Protein AF-A0A9P0E863-F1 (afdb_monomer_lite)

Secondary structure (DSSP, 8-state):
-----------TTHHHHHHHHHHHHHHHHHHHHHHHHHHHHHHHHHHHHHHHHHHHHHHHHHHHHHHHHHHHHHHHHHHHHHHHHHHHHHHHHHHHHHHHHHHHHHHHHHHHHHHHHHHHHHHHHHHHHHHHHHHHHHHHHHHHGGG--S-----HHHHHHHHHHHHHHHHHHHHHHHHHHHHHHHHHHHHHHHHHHHHHHHHHHHHHHHHHHHHHHHHHHHHHHHHHHHHHHHHHHHTT--HHHHHHHHHHHHHHHHHHHHHHTT-----------------------------------------GGGGTTTTTTSHHHHTTTHHHHHHHHHHHHHHHHHHHHHHHHHHHHHHHHHHHHHHHHHHHHT-HHHHHHHHHHHHS--HHHHHHHHHHHHHHHHHHHHHHHHHHHHHHHHHHHHHHHHHHHHHHHHHHHHHHHHHHHHHHHHHHHHHHHHHHHHHHHHHHHHHHHHHHHHHHHHHHHHHHHHHHHHHHTTTTS-------------S--------------------HHHHHHHHHHHHHHHHHHHHTT----HHHHHHHHHHHHHHTT-

Radius of gyration: 71.67 Å; chains: 1; bounding box: 146×89×258 Å

Foldseek 3Di:
DDDDDDDDDDPPPPVVVVVVVVVVVVVVVVVVVVVVVVVVVVVVVVVVVVVVVVVVVVVVVVVVVVVVVVVVVVVVVVVVVVVVVVVVVVVVVVVVVVVVVVVVVVVVVVVVVVVVVVVVVVVVVVVVVVVVVVVVVVVVVVVVVVDDDDDDDDPVVVVVVVVVVVVVVVVVVVVVVVVVVVVVVVVVVVVVVVVVVVVVVVVVVVVVVVVVVVVVVVVVVVVVVVVVVVVVVVVVVVVVPPVVVVVVVVVVVVVVVVVVVVVVVPDDDDDDDYDDDDYDYDYDYDDDDYYYDDDYDDDYYDDDDDDPVVPPPVVPPCVVVDPVPCVVVVVVVVVVVVVVVVVVVVVVVVVVVVVVVVVVVVVVVCVVVVCVVVVVVVCVVVVDDDPVVVVVVVVVVVVVVVVVVVVVVVVVVVVVVVVVVVVVVVVVVVVVVVVVVVVVVVVVVVVVVVVVVVVVVVVVVVVVVVVVVVVVVVVVVVVVVVVVVVVVVVVVVVVVVPVPDDDDDDDDDDDDDDPDDDDDDDPDPPPPPPVPPDDVVVVVVVVVVVVVVVVVVVVVVDPPDPVNVVVVVVVVVVVVVD

Structure (mmCIF, N/CA/C/O backbone):
data_AF-A0A9P0E863-F1
#
_entry.id   AF-A0A9P0E863-F1
#
loop_
_atom_site.group_PDB
_atom_site.id
_atom_site.type_symbol
_atom_site.label_atom_id
_atom_site.label_alt_id
_atom_site.label_comp_id
_atom_site.label_asym_id
_atom_site.label_entity_id
_atom_site.label_seq_id
_atom_site.pdbx_PDB_ins_code
_atom_site.Cartn_x
_atom_site.Cartn_y
_atom_site.Cartn_z
_atom_site.occupancy
_atom_site.B_iso_or_equiv
_atom_site.auth_seq_id
_atom_site.auth_comp_id
_atom_site.auth_asym_id
_atom_site.auth_atom_id
_atom_site.pdbx_PDB_model_num
ATOM 1 N N . MET A 1 1 ? -75.969 -31.366 126.699 1.00 46.12 1 MET A N 1
ATOM 2 C CA . MET A 1 1 ? -75.629 -31.192 125.267 1.00 46.12 1 MET A CA 1
ATOM 3 C C . MET A 1 1 ? -76.290 -29.929 124.733 1.00 46.12 1 MET A C 1
ATOM 5 O O . MET A 1 1 ? -77.482 -29.769 124.960 1.00 46.12 1 MET A O 1
ATOM 9 N N . LYS A 1 2 ? -75.548 -29.076 124.017 1.00 33.94 2 LYS A N 1
ATOM 10 C CA . LYS A 1 2 ? -76.028 -28.183 122.943 1.00 33.94 2 LYS A CA 1
ATOM 11 C C . LYS A 1 2 ? -74.800 -27.675 122.175 1.00 33.94 2 LYS A C 1
ATOM 13 O O . LYS A 1 2 ? -73.738 -27.542 122.774 1.00 33.94 2 LYS A O 1
ATOM 18 N N . SER A 1 3 ? -74.928 -27.502 120.861 1.00 38.00 3 SER A N 1
ATOM 19 C CA . SER A 1 3 ? -73.794 -27.233 119.963 1.00 38.00 3 SER A CA 1
ATOM 20 C C . SER A 1 3 ? -73.520 -25.735 119.810 1.00 38.00 3 SER A C 1
ATOM 22 O O . SER A 1 3 ? -74.462 -24.942 119.797 1.00 38.00 3 SER A O 1
ATOM 24 N N . PHE A 1 4 ? -72.251 -25.365 119.628 1.00 34.16 4 PHE A N 1
ATOM 25 C CA . PHE A 1 4 ? -71.846 -24.045 119.144 1.00 34.16 4 PHE A CA 1
ATOM 26 C C . PHE A 1 4 ? -71.489 -24.142 117.657 1.00 34.16 4 PHE A C 1
ATOM 28 O O . PHE A 1 4 ? -70.450 -24.690 117.297 1.00 34.16 4 PHE A O 1
ATOM 35 N N . HIS A 1 5 ? -72.332 -23.579 116.789 1.00 39.28 5 HIS A N 1
ATOM 36 C CA . HIS A 1 5 ? -71.945 -23.317 115.404 1.00 39.28 5 HIS A CA 1
ATOM 37 C C . HIS A 1 5 ? -71.175 -21.998 115.324 1.00 39.28 5 HIS A C 1
ATOM 39 O O . HIS A 1 5 ? -71.721 -20.939 115.626 1.00 39.28 5 HIS A O 1
ATOM 45 N N . ILE A 1 6 ? -69.936 -22.059 114.837 1.00 41.44 6 ILE A N 1
ATOM 46 C CA . ILE A 1 6 ? -69.192 -20.897 114.347 1.00 41.44 6 ILE A CA 1
ATOM 47 C C . ILE A 1 6 ? -68.996 -21.108 112.846 1.00 41.44 6 ILE A C 1
ATOM 49 O O . ILE A 1 6 ? -68.221 -21.964 112.433 1.00 41.44 6 ILE A O 1
ATOM 53 N N . SER A 1 7 ? -69.731 -20.348 112.034 1.00 36.38 7 SER A N 1
ATOM 54 C CA . SER A 1 7 ? -69.615 -20.365 110.569 1.00 36.38 7 SER A CA 1
ATOM 55 C C . SER A 1 7 ? -68.958 -19.064 110.120 1.00 36.38 7 SER A C 1
ATOM 57 O O . SER A 1 7 ? -69.638 -18.054 109.947 1.00 36.38 7 SER A O 1
ATOM 59 N N . PHE A 1 8 ? -67.628 -19.060 110.007 1.00 41.16 8 PHE A N 1
ATOM 60 C CA . PHE A 1 8 ? -66.886 -17.856 109.631 1.00 41.16 8 PHE A CA 1
ATOM 61 C C . PHE A 1 8 ? -66.936 -17.600 108.116 1.00 41.16 8 PHE A C 1
ATOM 63 O O . PHE A 1 8 ? -66.877 -18.518 107.301 1.00 41.16 8 PHE A O 1
ATOM 70 N N . ILE A 1 9 ? -67.056 -16.326 107.751 1.00 47.72 9 ILE A N 1
ATOM 71 C CA . ILE A 1 9 ? -67.263 -15.847 106.378 1.00 47.72 9 ILE A CA 1
ATOM 72 C C . ILE A 1 9 ? -65.913 -15.703 105.666 1.00 47.72 9 ILE A C 1
ATOM 74 O O . ILE A 1 9 ? -65.093 -14.928 106.142 1.00 47.72 9 ILE A O 1
ATOM 78 N N . PHE A 1 10 ? -65.713 -16.332 104.495 1.00 42.12 10 PHE A N 1
ATOM 79 C CA . PHE A 1 10 ? -64.719 -15.867 103.501 1.00 42.12 10 PHE A CA 1
ATOM 80 C C . PHE A 1 10 ? -64.989 -16.316 102.035 1.00 42.12 10 PHE A C 1
ATOM 82 O O . PHE A 1 10 ? -64.260 -17.141 101.488 1.00 42.12 10 PHE A O 1
ATOM 89 N N . PRO A 1 11 ? -65.985 -15.741 101.325 1.00 44.88 11 PRO A N 1
ATOM 90 C CA . PRO A 1 11 ? -66.162 -15.979 99.883 1.00 44.88 11 PRO A CA 1
ATOM 91 C C . PRO A 1 11 ? -65.082 -15.310 99.005 1.00 44.88 11 PRO A C 1
ATOM 93 O O . PRO A 1 11 ? -64.729 -15.806 97.939 1.00 44.88 11 PRO A O 1
ATOM 96 N N . GLY A 1 12 ? -64.541 -14.169 99.449 1.00 45.81 12 GLY A N 1
ATOM 97 C CA . GLY A 1 12 ? -63.830 -13.198 98.599 1.00 45.81 12 GLY A CA 1
ATOM 98 C C . GLY A 1 12 ? -62.394 -13.526 98.162 1.00 45.81 12 GLY A C 1
ATOM 99 O O . GLY A 1 12 ? -61.688 -12.609 97.734 1.00 45.81 12 GLY A O 1
ATOM 100 N N . LEU A 1 13 ? -61.942 -14.780 98.293 1.00 46.44 13 LEU A N 1
ATOM 101 C CA . LEU A 1 13 ? -60.593 -15.223 97.899 1.00 46.44 13 LEU A CA 1
ATOM 102 C C . LEU A 1 13 ? -60.560 -15.934 96.534 1.00 46.44 13 LEU A C 1
ATOM 104 O O . LEU A 1 13 ? -59.658 -15.665 95.743 1.00 46.44 13 LEU A O 1
ATOM 108 N N . MET A 1 14 ? -61.561 -16.764 96.210 1.00 47.66 14 MET A N 1
ATOM 109 C CA . MET A 1 14 ? -61.608 -17.509 94.938 1.00 47.66 14 MET A CA 1
ATOM 110 C C . MET A 1 14 ? -61.705 -16.592 93.706 1.00 47.66 14 MET A C 1
ATOM 112 O O . MET A 1 14 ? -60.983 -16.793 92.725 1.00 47.66 14 MET A O 1
ATOM 116 N N . ASP A 1 15 ? -62.541 -15.549 93.761 1.00 49.38 15 ASP A N 1
ATOM 117 C CA . ASP A 1 15 ? -62.725 -14.620 92.635 1.00 49.38 15 ASP A CA 1
ATOM 118 C C . ASP A 1 15 ? -61.446 -13.854 92.282 1.00 49.38 15 ASP A C 1
ATOM 120 O O . ASP A 1 15 ? -61.139 -13.667 91.102 1.00 49.38 15 ASP A O 1
ATOM 124 N N . ARG A 1 16 ? -60.651 -13.455 93.285 1.00 47.06 16 ARG A N 1
ATOM 125 C CA . ARG A 1 16 ? -59.405 -12.705 93.054 1.00 47.06 16 ARG A CA 1
ATOM 126 C C . ARG A 1 16 ? -58.411 -13.530 92.237 1.00 47.06 16 ARG A C 1
ATOM 128 O O . ARG A 1 16 ? -57.830 -13.006 91.289 1.00 47.06 16 ARG A O 1
ATOM 135 N N . CYS A 1 17 ? -58.279 -14.824 92.531 1.00 48.25 17 CYS A N 1
ATOM 136 C CA . CYS A 1 17 ? -57.430 -15.735 91.762 1.00 48.25 17 CYS A CA 1
ATOM 137 C C . CYS A 1 17 ? -57.939 -15.943 90.324 1.00 48.25 17 CYS A C 1
ATOM 139 O O . CYS A 1 17 ? -57.135 -15.924 89.389 1.00 48.25 17 CYS A O 1
ATOM 141 N N . GLN A 1 18 ? -59.256 -16.074 90.110 1.00 49.28 18 GLN A N 1
ATOM 142 C CA . GLN A 1 18 ? -59.805 -16.182 88.751 1.00 49.28 18 GLN A CA 1
ATOM 143 C C . GLN A 1 18 ? -59.594 -14.910 87.921 1.00 49.28 18 GLN A C 1
ATOM 145 O O . GLN A 1 18 ? -59.207 -15.006 86.754 1.00 49.28 18 GLN A O 1
ATOM 150 N N . VAL A 1 19 ? -59.819 -13.728 88.501 1.00 55.22 19 VAL A N 1
ATOM 151 C CA . VAL A 1 19 ? -59.589 -12.443 87.820 1.00 55.22 19 VAL A CA 1
ATOM 152 C C . VAL A 1 19 ? -58.112 -12.292 87.445 1.00 55.22 19 VAL A C 1
ATOM 154 O O . VAL A 1 19 ? -57.811 -11.953 86.298 1.00 55.22 19 VAL A O 1
ATOM 157 N N . HIS A 1 20 ? -57.189 -12.644 88.347 1.00 52.16 20 HIS A N 1
ATOM 158 C CA . HIS A 1 20 ? -55.752 -12.577 88.070 1.00 52.16 20 HIS A CA 1
ATOM 159 C C . HIS A 1 20 ? -55.319 -13.521 86.935 1.00 52.16 20 HIS A C 1
ATOM 161 O O . HIS A 1 20 ? -54.562 -13.103 86.057 1.00 52.16 20 HIS A O 1
ATOM 167 N N . LEU A 1 21 ? -55.833 -14.762 86.887 1.00 51.56 21 LEU A N 1
ATOM 168 C CA . LEU A 1 21 ? -55.539 -15.695 85.788 1.00 51.56 21 LEU A CA 1
ATOM 169 C C . LEU A 1 21 ? -56.098 -15.221 84.437 1.00 51.56 21 LEU A C 1
ATOM 171 O O . LEU A 1 21 ? -55.448 -15.417 83.408 1.00 51.56 21 LEU A O 1
ATOM 175 N N . ARG A 1 22 ? -57.291 -14.607 84.416 1.00 51.06 22 ARG A N 1
ATOM 176 C CA . ARG A 1 22 ? -57.884 -14.062 83.180 1.00 51.06 22 ARG A CA 1
ATOM 177 C C . ARG A 1 22 ? -57.080 -12.868 82.662 1.00 51.06 22 ARG A C 1
ATOM 179 O O . ARG A 1 22 ? -56.772 -12.836 81.473 1.00 51.06 22 ARG A O 1
ATOM 186 N N . LEU A 1 23 ? -56.672 -11.949 83.542 1.00 52.44 23 LEU A N 1
ATOM 187 C CA . LEU A 1 23 ? -55.793 -10.825 83.192 1.00 52.44 23 LEU A CA 1
ATOM 188 C C . LEU A 1 23 ? -54.432 -11.304 82.667 1.00 52.44 23 LEU A C 1
ATOM 190 O O . LEU A 1 23 ? -53.999 -10.853 81.610 1.00 52.44 23 LEU A O 1
ATOM 194 N N . HIS A 1 24 ? -53.793 -12.268 83.337 1.00 53.12 24 HIS A N 1
ATOM 195 C CA . HIS A 1 24 ? -52.476 -12.771 82.928 1.00 53.12 24 HIS A CA 1
ATOM 196 C C . HIS A 1 24 ? -52.513 -13.487 81.565 1.00 53.12 24 HIS A C 1
ATOM 198 O O . HIS A 1 24 ? -51.649 -13.256 80.718 1.00 53.12 24 HIS A O 1
ATOM 204 N N . LYS A 1 25 ? -53.553 -14.297 81.302 1.00 53.91 25 LYS A N 1
ATOM 205 C CA . LYS A 1 25 ? -53.780 -14.905 79.975 1.00 53.91 25 LYS A CA 1
ATOM 206 C C . LYS A 1 25 ? -54.152 -13.869 78.906 1.00 53.91 25 LYS A C 1
ATOM 208 O O . LYS A 1 25 ? -53.809 -14.062 77.740 1.00 53.91 25 LYS A O 1
ATOM 213 N N . GLY A 1 26 ? -54.816 -12.776 79.288 1.00 55.72 26 GLY A N 1
ATOM 214 C CA . GLY A 1 26 ? -55.093 -11.631 78.419 1.00 55.72 26 GLY A CA 1
ATOM 215 C C . GLY A 1 26 ? -53.814 -10.920 77.971 1.00 55.72 26 GLY A C 1
ATOM 216 O O . GLY A 1 26 ? -53.577 -10.803 76.769 1.00 55.72 26 GLY A O 1
ATOM 217 N N . LEU A 1 27 ? -52.950 -10.530 78.919 1.00 57.44 27 LEU A N 1
ATOM 218 C CA . LEU A 1 27 ? -51.657 -9.902 78.617 1.00 57.44 27 LEU A CA 1
ATOM 219 C C . LEU A 1 27 ? -50.770 -10.811 77.757 1.00 57.44 27 LEU A C 1
ATOM 221 O O . LEU A 1 27 ? -50.235 -10.350 76.752 1.00 57.44 27 LEU A O 1
ATOM 225 N N . GLN A 1 28 ? -50.653 -12.102 78.087 1.00 58.84 28 GLN A N 1
ATOM 226 C CA . GLN A 1 28 ? -49.844 -13.035 77.292 1.00 58.84 28 GLN A CA 1
ATOM 227 C C . GLN A 1 28 ? -50.355 -13.187 75.850 1.00 58.84 28 GLN A C 1
ATOM 229 O O . GLN A 1 28 ? -49.539 -13.227 74.931 1.00 58.84 28 GLN A O 1
ATOM 234 N N . LYS A 1 29 ? -51.679 -13.201 75.620 1.00 61.59 29 LYS A N 1
ATOM 235 C CA . LYS A 1 29 ? -52.236 -13.176 74.255 1.00 61.59 29 LYS A CA 1
ATOM 236 C C . LYS A 1 29 ? -51.943 -11.865 73.520 1.00 61.59 29 LYS A C 1
ATOM 238 O O . LYS A 1 29 ? -51.616 -11.917 72.338 1.00 61.59 29 LYS A O 1
ATOM 243 N N . GLY A 1 30 ? -52.032 -10.719 74.198 1.00 65.44 30 GLY A N 1
ATOM 244 C CA . GLY A 1 30 ? -51.690 -9.415 73.617 1.00 65.44 30 GLY A CA 1
ATOM 245 C C . GLY A 1 30 ? -50.219 -9.328 73.198 1.00 65.44 30 GLY A C 1
ATOM 246 O O . GLY A 1 30 ? -49.926 -8.979 72.059 1.00 65.44 30 GLY A O 1
ATOM 247 N N . MET A 1 31 ? -49.307 -9.742 74.085 1.00 69.88 31 MET A N 1
ATOM 248 C CA . MET A 1 31 ? -47.865 -9.823 73.817 1.00 69.88 31 MET A CA 1
ATOM 249 C C . MET A 1 31 ? -47.565 -10.707 72.599 1.00 69.88 31 MET A C 1
ATOM 251 O O . MET A 1 31 ? -46.923 -10.253 71.656 1.00 69.88 31 MET A O 1
ATOM 255 N N . PHE A 1 32 ? -48.084 -11.942 72.572 1.00 71.19 32 PHE A N 1
ATOM 256 C CA . PHE A 1 32 ? -47.883 -12.851 71.436 1.00 71.19 32 PHE A CA 1
ATOM 257 C C . PHE A 1 32 ? -48.450 -12.299 70.124 1.00 71.19 32 PHE A C 1
ATOM 259 O O . PHE A 1 32 ? -47.815 -12.446 69.084 1.00 71.19 32 PHE A O 1
ATOM 266 N N . HIS A 1 33 ? -49.620 -11.654 70.149 1.00 77.62 33 HIS A N 1
ATOM 267 C CA . HIS A 1 33 ? -50.207 -11.071 68.943 1.00 77.62 33 HIS A CA 1
ATOM 268 C C . HIS A 1 33 ? -49.375 -9.898 68.402 1.00 77.62 33 HIS A C 1
ATOM 270 O O . HIS A 1 33 ? -49.192 -9.800 67.189 1.00 77.62 33 HIS A O 1
ATOM 276 N N . ASN A 1 34 ? -48.818 -9.063 69.284 1.00 78.75 34 ASN A N 1
ATOM 277 C CA . ASN A 1 34 ? -47.920 -7.976 68.895 1.00 78.75 34 ASN A CA 1
ATOM 278 C C . ASN A 1 34 ? -46.627 -8.513 68.265 1.00 78.75 34 ASN A C 1
ATOM 280 O O . ASN A 1 34 ? -46.324 -8.126 67.139 1.00 78.75 34 ASN A O 1
ATOM 284 N N . TYR A 1 35 ? -45.936 -9.463 68.908 1.00 85.25 35 TYR A N 1
ATOM 285 C CA . TYR A 1 35 ? -44.729 -10.081 68.336 1.00 85.25 35 TYR A CA 1
ATOM 286 C C . TYR A 1 35 ? -44.994 -10.757 66.986 1.00 85.25 35 TYR A C 1
ATOM 288 O O . TYR A 1 35 ? -44.194 -10.631 66.064 1.00 85.25 35 TYR A O 1
ATOM 296 N N . LEU A 1 36 ? -46.129 -11.445 66.831 1.00 83.19 36 LEU A N 1
ATOM 297 C CA . LEU A 1 36 ? -46.474 -12.122 65.578 1.00 83.19 36 LEU A CA 1
ATOM 298 C C . LEU A 1 36 ? -46.783 -11.108 64.459 1.00 83.19 36 LEU A C 1
ATOM 300 O O . LEU A 1 36 ? -46.397 -11.317 63.309 1.00 83.19 36 LEU A O 1
ATOM 304 N N . LYS A 1 37 ? -47.403 -9.970 64.794 1.00 87.69 37 LYS A N 1
ATOM 305 C CA . LYS A 1 37 ? -47.626 -8.848 63.869 1.00 87.69 37 LYS A CA 1
ATOM 306 C C . LYS A 1 37 ? -46.314 -8.159 63.471 1.00 87.69 37 LYS A C 1
ATOM 308 O O . LYS A 1 37 ? -46.121 -7.867 62.295 1.00 87.69 37 LYS A O 1
ATOM 313 N N . GLU A 1 38 ? -45.416 -7.941 64.426 1.00 89.81 38 GLU A N 1
ATOM 314 C CA . GLU A 1 38 ? -44.097 -7.333 64.220 1.00 89.81 38 GLU A CA 1
ATOM 315 C C . GLU A 1 38 ? -43.202 -8.219 63.339 1.00 89.81 38 GLU A C 1
ATOM 317 O O . GLU A 1 38 ? -42.734 -7.764 62.296 1.00 89.81 38 GLU A O 1
ATOM 322 N N . ALA A 1 39 ? -43.111 -9.517 63.646 1.00 87.56 39 ALA A N 1
ATOM 323 C CA . ALA A 1 39 ? -42.416 -10.506 62.822 1.00 87.56 39 ALA A CA 1
ATOM 324 C C . ALA A 1 39 ? -43.014 -10.644 61.407 1.00 87.56 39 ALA A C 1
ATOM 326 O O . ALA A 1 39 ? -42.285 -10.902 60.452 1.00 87.56 39 ALA A O 1
ATOM 327 N N . THR A 1 40 ? -44.326 -10.434 61.233 1.00 88.56 40 THR A N 1
ATOM 328 C CA . THR A 1 40 ? -44.956 -10.419 59.897 1.00 88.56 40 THR A CA 1
ATOM 329 C C . THR A 1 40 ? -44.537 -9.185 59.087 1.00 88.56 40 THR A C 1
ATOM 331 O O . THR A 1 40 ? -44.275 -9.296 57.890 1.00 88.56 40 THR A O 1
ATOM 334 N N . VAL A 1 41 ? -44.423 -8.015 59.728 1.00 92.69 41 VAL A N 1
ATOM 335 C CA . VAL A 1 41 ? -43.912 -6.787 59.090 1.00 92.69 41 VAL A CA 1
ATOM 336 C C . VAL A 1 41 ? -42.423 -6.913 58.757 1.00 92.69 41 VAL A C 1
ATOM 338 O O . VAL A 1 41 ? -41.997 -6.488 57.686 1.00 92.69 41 VAL A O 1
ATOM 341 N N . GLU A 1 42 ? -41.627 -7.514 59.641 1.00 93.12 42 GLU A N 1
ATOM 342 C CA . GLU A 1 42 ? -40.203 -7.755 59.399 1.00 93.12 42 GLU A CA 1
ATOM 343 C C . GLU A 1 42 ? -39.971 -8.778 58.278 1.00 93.12 42 GLU A C 1
ATOM 345 O O . GLU A 1 42 ? -39.174 -8.517 57.377 1.00 93.12 42 GLU A O 1
ATOM 350 N N . LYS A 1 43 ? -40.751 -9.868 58.242 1.00 92.44 43 LYS A N 1
ATOM 351 C CA . LYS A 1 43 ? -40.780 -10.811 57.115 1.00 92.44 43 LYS A CA 1
ATOM 352 C C . LYS A 1 43 ? -41.058 -10.096 55.787 1.00 92.44 43 LYS A C 1
ATOM 354 O O . LYS A 1 43 ? -40.311 -10.304 54.838 1.00 92.44 43 LYS A O 1
ATOM 359 N N . GLY A 1 44 ? -42.059 -9.213 55.737 1.00 93.62 44 GLY A N 1
ATOM 360 C CA . GLY A 1 44 ? -42.373 -8.436 54.531 1.00 93.62 44 GLY A CA 1
ATOM 361 C C . GLY A 1 44 ? -41.206 -7.562 54.050 1.00 93.62 44 GLY A C 1
ATOM 362 O O . GLY A 1 44 ? -40.879 -7.579 52.866 1.00 93.62 44 GLY A O 1
ATOM 363 N N . LYS A 1 45 ? -40.514 -6.871 54.968 1.00 94.88 45 LYS A N 1
ATOM 364 C CA . LYS A 1 45 ? -39.303 -6.083 54.651 1.00 94.88 45 LYS A CA 1
ATOM 365 C C . LYS A 1 45 ? -38.151 -6.952 54.136 1.00 94.88 45 LYS A C 1
ATOM 367 O O . LYS A 1 45 ? -37.398 -6.522 53.266 1.00 94.88 45 LYS A O 1
ATOM 372 N N . LEU A 1 46 ? -37.988 -8.159 54.681 1.00 92.69 46 LEU A N 1
ATOM 373 C CA . LEU A 1 46 ? -36.971 -9.111 54.228 1.00 92.69 46 LEU A CA 1
ATOM 374 C C . LEU A 1 46 ? -37.303 -9.676 52.840 1.00 92.69 46 LEU A C 1
ATOM 376 O O . LEU A 1 46 ? -36.397 -9.812 52.024 1.00 92.69 46 LEU A O 1
ATOM 380 N N . GLU A 1 47 ? -38.576 -9.942 52.545 1.00 92.12 47 GLU A N 1
ATOM 381 C CA . GLU A 1 47 ? -39.036 -10.391 51.223 1.00 92.12 47 GLU A CA 1
ATOM 382 C C . GLU A 1 47 ? -38.891 -9.288 50.159 1.00 92.12 47 GLU A C 1
ATOM 384 O O . GLU A 1 47 ? -38.373 -9.555 49.076 1.00 92.12 47 GLU A O 1
ATOM 389 N N . GLU A 1 48 ? -39.232 -8.036 50.483 1.00 94.38 48 GLU A N 1
ATOM 390 C CA . GLU A 1 48 ? -38.981 -6.868 49.622 1.00 94.38 48 GLU A CA 1
ATOM 391 C C . GLU A 1 48 ? -37.479 -6.672 49.352 1.00 94.38 48 GLU A C 1
ATOM 393 O O . GLU A 1 48 ? -37.056 -6.511 48.204 1.00 94.38 48 GLU A O 1
ATOM 398 N N . LYS A 1 49 ? -36.641 -6.756 50.396 1.00 95.56 49 LYS A N 1
ATOM 399 C CA . LYS A 1 49 ? -35.182 -6.646 50.258 1.00 95.56 49 LYS A CA 1
ATOM 400 C C . LYS A 1 49 ? -34.590 -7.804 49.448 1.00 95.56 49 LYS A C 1
ATOM 402 O O . LYS A 1 49 ? -33.677 -7.570 48.661 1.00 95.56 49 LYS A O 1
ATOM 407 N N . ALA A 1 50 ? -35.106 -9.024 49.600 1.00 92.81 50 ALA A N 1
ATOM 408 C CA . ALA A 1 50 ? -34.684 -10.180 48.813 1.00 92.81 50 ALA A CA 1
ATOM 409 C C . ALA A 1 50 ? -35.052 -10.027 47.328 1.00 92.81 50 ALA A C 1
ATOM 411 O O . ALA A 1 50 ? -34.202 -10.264 46.474 1.00 92.81 50 ALA A O 1
ATOM 412 N N . ALA A 1 51 ? -36.268 -9.567 47.015 1.00 92.06 51 ALA A N 1
ATOM 413 C CA . ALA A 1 51 ? -36.691 -9.293 45.639 1.00 92.06 51 ALA A CA 1
ATOM 414 C C . ALA A 1 51 ? -35.861 -8.171 44.986 1.00 92.06 51 ALA A C 1
ATOM 416 O O . ALA A 1 51 ? -35.438 -8.300 43.839 1.00 92.06 51 ALA A O 1
ATOM 417 N N . SER A 1 52 ? -35.566 -7.103 45.736 1.00 94.75 52 SER A N 1
ATOM 418 C CA . SER A 1 52 ? -34.691 -6.011 45.289 1.00 94.75 52 SER A CA 1
ATOM 419 C C . SER A 1 52 ? -33.268 -6.501 44.986 1.00 94.75 52 SER A C 1
ATOM 421 O O . SER A 1 52 ? -32.732 -6.224 43.912 1.00 94.75 52 SER A O 1
ATOM 423 N N . LEU A 1 53 ? -32.685 -7.311 45.881 1.00 95.00 53 LEU A N 1
ATOM 424 C CA . LEU A 1 53 ? -31.369 -7.923 45.672 1.00 95.00 53 LEU A CA 1
ATOM 425 C C . LEU A 1 53 ? -31.350 -8.870 44.461 1.00 95.00 53 LEU A C 1
ATOM 427 O O . LEU A 1 53 ? -30.389 -8.837 43.692 1.00 95.00 53 LEU A O 1
ATOM 431 N N . LEU A 1 54 ? -32.412 -9.656 44.248 1.00 95.31 54 LEU A N 1
ATOM 432 C CA . LEU A 1 54 ? -32.544 -10.529 43.078 1.00 95.31 54 LEU A CA 1
ATOM 433 C C . LEU A 1 54 ? -32.515 -9.714 41.774 1.00 95.31 54 LEU A C 1
ATOM 435 O O . LEU A 1 54 ? -31.690 -9.983 40.906 1.00 95.31 54 LEU A O 1
ATOM 439 N N . GLY A 1 55 ? -33.323 -8.652 41.682 1.00 93.38 55 GLY A N 1
ATOM 440 C CA . GLY A 1 55 ? -33.348 -7.763 40.514 1.00 93.38 55 GLY A CA 1
ATOM 441 C C . GLY A 1 55 ? -32.031 -7.010 40.269 1.00 93.38 55 GLY A C 1
ATOM 442 O O . GLY A 1 55 ? -31.710 -6.691 39.123 1.00 93.38 55 GLY A O 1
ATOM 443 N N . THR A 1 56 ? -31.227 -6.747 41.309 1.00 95.12 56 THR A N 1
ATOM 444 C CA . THR A 1 56 ? -29.852 -6.247 41.113 1.00 95.12 56 THR A CA 1
ATOM 445 C C . THR A 1 56 ? -28.886 -7.327 40.632 1.00 95.12 56 THR A C 1
ATOM 447 O O . THR A 1 56 ? -28.034 -7.027 39.801 1.00 95.12 56 THR A O 1
ATOM 450 N N . ALA A 1 57 ? -29.027 -8.574 41.092 1.00 93.25 57 ALA A N 1
ATOM 451 C CA . ALA A 1 57 ? -28.187 -9.686 40.649 1.00 93.25 57 ALA A CA 1
ATOM 452 C C . ALA A 1 57 ? -28.449 -10.045 39.177 1.00 93.25 57 ALA A C 1
ATOM 454 O O . ALA A 1 57 ? -27.499 -10.203 38.415 1.00 93.25 57 ALA A O 1
ATOM 455 N N . GLU A 1 58 ? -29.718 -10.080 38.755 1.00 94.62 58 GLU A N 1
ATOM 456 C CA . GLU A 1 58 ? -30.103 -10.279 37.351 1.00 94.62 58 GLU A CA 1
ATOM 457 C C . GLU A 1 58 ? -29.505 -9.193 36.444 1.00 94.62 58 GLU A C 1
ATOM 459 O O . GLU A 1 58 ? -28.929 -9.508 35.405 1.00 94.62 58 GLU A O 1
ATOM 464 N N . ARG A 1 59 ? -29.566 -7.913 36.848 1.00 95.62 59 ARG A N 1
ATOM 465 C CA . ARG A 1 59 ? -28.967 -6.818 36.068 1.00 95.62 59 ARG A CA 1
ATOM 466 C C . ARG A 1 59 ? -27.449 -6.956 35.945 1.00 95.62 59 ARG A C 1
ATOM 468 O O . ARG A 1 59 ? -26.933 -6.881 34.835 1.00 95.62 59 ARG A O 1
ATOM 475 N N . LEU A 1 60 ? -26.755 -7.206 37.057 1.00 94.81 60 LEU A N 1
ATOM 476 C CA . LEU A 1 60 ? -25.302 -7.412 37.061 1.00 94.81 60 LEU A CA 1
ATOM 477 C C . LEU A 1 60 ? -24.892 -8.620 36.202 1.00 94.81 60 LEU A C 1
ATOM 479 O O . LEU A 1 60 ? -23.828 -8.598 35.592 1.00 94.81 60 LEU A O 1
ATOM 483 N N . GLN A 1 61 ? -25.737 -9.651 36.102 1.00 94.19 61 GLN A N 1
ATOM 484 C CA . GLN A 1 61 ? -25.501 -10.793 35.218 1.00 94.19 61 GLN A CA 1
ATOM 485 C C . GLN A 1 61 ? -25.592 -10.413 33.727 1.00 94.19 61 GLN A C 1
ATOM 487 O O . GLN A 1 61 ? -24.769 -10.881 32.942 1.00 94.19 61 GLN A O 1
ATOM 492 N N . TYR A 1 62 ? -26.535 -9.546 33.334 1.00 94.94 62 TYR A N 1
ATOM 493 C CA . TYR A 1 62 ? -26.585 -9.004 31.968 1.00 94.94 62 TYR A CA 1
ATOM 494 C C . TYR A 1 62 ? -25.391 -8.086 31.666 1.00 94.94 62 TYR A C 1
ATOM 496 O O . TYR A 1 62 ? -24.760 -8.241 30.624 1.00 94.94 62 TYR A O 1
ATOM 504 N N . GLU A 1 63 ? -25.045 -7.176 32.583 1.00 93.44 63 GLU A N 1
ATOM 505 C CA . GLU A 1 63 ? -23.895 -6.265 32.444 1.00 93.44 63 GLU A CA 1
ATOM 506 C C . GLU A 1 63 ? -22.560 -7.034 32.330 1.00 93.44 63 GLU A C 1
ATOM 508 O O . GLU A 1 63 ? -21.666 -6.628 31.584 1.00 93.44 63 GLU A O 1
ATOM 513 N N . LEU A 1 64 ? -22.434 -8.180 33.012 1.00 94.75 64 LEU A N 1
ATOM 514 C CA . LEU A 1 64 ? -21.259 -9.053 32.941 1.00 94.75 64 LEU A CA 1
ATOM 515 C C . LEU A 1 64 ? -21.161 -9.811 31.607 1.00 94.75 64 LEU A C 1
ATOM 517 O O . LEU A 1 64 ? -20.070 -9.892 31.048 1.00 94.75 64 LEU A O 1
ATOM 521 N N . GLU A 1 65 ? -22.262 -10.346 31.071 1.00 94.12 65 GLU A N 1
ATOM 522 C CA . GLU A 1 65 ? -22.229 -11.052 29.778 1.00 94.12 65 GLU A CA 1
ATOM 523 C C . GLU A 1 65 ? -22.030 -10.087 28.595 1.00 94.12 65 GLU A C 1
ATOM 525 O O . GLU A 1 65 ? -21.295 -10.420 27.666 1.00 94.12 65 GLU A O 1
ATOM 530 N N . ASP A 1 66 ? -22.591 -8.873 28.651 1.00 92.25 66 ASP A N 1
ATOM 531 C CA . ASP A 1 66 ? -22.312 -7.803 27.677 1.00 92.25 66 ASP A CA 1
ATOM 532 C C . ASP A 1 66 ? -20.827 -7.395 27.715 1.00 92.25 66 ASP A C 1
ATOM 534 O O . ASP A 1 66 ? -20.150 -7.366 26.684 1.00 92.25 66 ASP A O 1
ATOM 538 N N . SER A 1 67 ? -20.268 -7.223 28.920 1.00 90.44 67 SER A N 1
ATOM 539 C CA . SER A 1 67 ? -18.829 -6.988 29.111 1.00 90.44 67 SER A CA 1
ATOM 540 C C . SER A 1 67 ? -17.972 -8.120 28.530 1.00 90.44 67 SER A C 1
ATOM 542 O O . SER A 1 67 ? -16.954 -7.850 27.892 1.00 90.44 67 SER A O 1
ATOM 544 N N . ARG A 1 68 ? -18.395 -9.382 28.692 1.00 92.25 68 ARG A N 1
ATOM 545 C CA . ARG A 1 68 ? -17.694 -10.570 28.173 1.00 92.25 68 ARG A CA 1
ATOM 546 C C . ARG A 1 68 ? -17.740 -10.662 26.644 1.00 92.25 68 ARG A C 1
ATOM 548 O O . ARG A 1 68 ? -16.766 -11.086 26.026 1.00 92.25 68 ARG A O 1
ATOM 555 N N . GLN A 1 69 ? -18.836 -10.232 26.016 1.00 90.38 69 GLN A N 1
ATOM 556 C CA . GLN A 1 69 ? -18.935 -10.132 24.554 1.00 90.38 69 GLN A CA 1
ATOM 557 C C . GLN A 1 69 ? -18.088 -8.973 24.007 1.00 90.38 69 GLN A C 1
ATOM 559 O O . GLN A 1 69 ? -17.407 -9.135 22.992 1.00 90.38 69 GLN A O 1
ATOM 564 N N . ALA A 1 70 ? -18.052 -7.836 24.708 1.00 86.88 70 ALA A N 1
ATOM 565 C CA . ALA A 1 70 ? -17.171 -6.717 24.378 1.00 86.88 70 ALA A CA 1
ATOM 566 C C . ALA A 1 70 ? -15.676 -7.055 24.558 1.00 86.88 70 ALA A C 1
ATOM 568 O O . ALA A 1 70 ? -14.838 -6.518 23.834 1.00 86.88 70 ALA A O 1
ATOM 569 N N . GLU A 1 71 ? -15.331 -7.940 25.497 1.00 88.81 71 GLU A N 1
ATOM 570 C CA . GLU A 1 71 ? -13.978 -8.479 25.674 1.00 88.81 71 GLU A CA 1
ATOM 571 C C . GLU A 1 71 ? -13.592 -9.417 24.521 1.00 88.81 71 GLU A C 1
ATOM 573 O O . GLU A 1 71 ? -12.602 -9.151 23.841 1.00 88.81 71 GLU A O 1
ATOM 578 N N . ALA A 1 72 ? -14.422 -10.416 24.197 1.00 88.88 72 ALA A N 1
ATOM 579 C CA . ALA A 1 72 ? -14.176 -11.331 23.076 1.00 88.88 72 ALA A CA 1
ATOM 580 C C . ALA A 1 72 ? -14.004 -10.596 21.727 1.00 88.88 72 ALA A C 1
ATOM 582 O O . ALA A 1 72 ? -13.078 -10.882 20.969 1.00 88.88 72 ALA A O 1
ATOM 583 N N . ALA A 1 73 ? -14.824 -9.574 21.453 1.00 86.69 73 ALA A N 1
ATOM 584 C CA . ALA A 1 73 ? -14.692 -8.754 20.244 1.00 86.69 73 ALA A CA 1
ATOM 585 C C . ALA A 1 73 ? -13.367 -7.957 20.183 1.00 86.69 73 ALA A C 1
ATOM 587 O O . ALA A 1 73 ? -12.866 -7.649 19.095 1.00 86.69 73 ALA A O 1
ATOM 588 N N . ARG A 1 74 ? -12.769 -7.625 21.338 1.00 89.75 74 ARG A N 1
ATOM 589 C CA . ARG A 1 74 ? -11.426 -7.023 21.411 1.00 89.75 74 ARG A CA 1
ATOM 590 C C . ARG A 1 74 ? -10.338 -8.067 21.186 1.00 89.75 74 ARG A C 1
ATOM 592 O O . ARG A 1 74 ? -9.386 -7.754 20.478 1.00 89.75 74 ARG A O 1
ATOM 599 N N . GLU A 1 75 ? -10.479 -9.280 21.720 1.00 90.25 75 GLU A N 1
ATOM 600 C CA . GLU A 1 75 ? -9.540 -10.384 21.467 1.00 90.25 75 GLU A CA 1
ATOM 601 C C . GLU A 1 75 ? -9.470 -10.733 19.970 1.00 90.25 75 GLU A C 1
ATOM 603 O O . GLU A 1 75 ? -8.373 -10.761 19.407 1.00 90.25 75 GLU A O 1
ATOM 608 N N . ASP A 1 76 ? -10.618 -10.866 19.293 1.00 89.00 76 ASP A N 1
ATOM 609 C CA . ASP A 1 76 ? -10.692 -11.051 17.833 1.00 89.00 76 ASP A CA 1
ATOM 610 C C . ASP A 1 76 ? -9.979 -9.912 17.078 1.00 89.00 76 ASP A C 1
ATOM 612 O O . ASP A 1 76 ? -9.194 -10.144 16.153 1.00 89.00 76 ASP A O 1
ATOM 616 N N . THR A 1 77 ? -10.201 -8.662 17.501 1.00 88.94 77 THR A N 1
ATOM 617 C CA . THR A 1 77 ? -9.554 -7.482 16.903 1.00 88.94 77 THR A CA 1
ATOM 618 C C . THR A 1 77 ? -8.032 -7.508 17.102 1.00 88.94 77 THR A C 1
ATOM 620 O O . THR A 1 77 ? -7.281 -7.216 16.169 1.00 88.94 77 THR A O 1
ATOM 623 N N . ILE A 1 78 ? -7.557 -7.902 18.288 1.00 86.50 78 ILE A N 1
ATOM 624 C CA . ILE A 1 78 ? -6.128 -8.045 18.601 1.00 86.50 78 ILE A CA 1
ATOM 625 C C . ILE A 1 78 ? -5.496 -9.151 17.744 1.00 86.50 78 ILE A C 1
ATOM 627 O O . ILE A 1 78 ? -4.436 -8.922 17.160 1.00 86.50 78 ILE A O 1
ATOM 631 N N . ALA A 1 79 ? -6.155 -10.302 17.588 1.00 85.00 79 ALA A N 1
ATOM 632 C CA . ALA A 1 79 ? -5.670 -11.400 16.749 1.00 85.00 79 ALA A CA 1
ATOM 633 C C . ALA A 1 79 ? -5.557 -10.997 15.263 1.00 85.00 79 ALA A C 1
ATOM 635 O O . ALA A 1 79 ? -4.578 -11.340 14.586 1.00 85.00 79 ALA A O 1
ATOM 636 N N . VAL A 1 80 ? -6.509 -10.206 14.752 1.00 85.38 80 VAL A N 1
ATOM 637 C CA . VAL A 1 80 ? -6.436 -9.625 13.400 1.00 85.38 80 VAL A CA 1
ATOM 638 C C . VAL A 1 80 ? -5.259 -8.652 13.275 1.00 85.38 80 VAL A C 1
ATOM 640 O O . VAL A 1 80 ? -4.509 -8.742 12.301 1.00 85.38 80 VAL A O 1
ATOM 643 N N . LEU A 1 81 ? -5.046 -7.763 14.251 1.00 84.56 81 LEU A N 1
ATOM 644 C CA . LEU A 1 81 ? -3.934 -6.803 14.238 1.00 84.56 81 LEU A CA 1
ATOM 645 C C . LEU A 1 81 ? -2.563 -7.492 14.335 1.00 84.56 81 LEU A C 1
ATOM 647 O O . LEU A 1 81 ? -1.666 -7.157 13.564 1.00 84.56 81 LEU A O 1
ATOM 651 N N . GLN A 1 82 ? -2.411 -8.508 15.188 1.00 86.62 82 GLN A N 1
ATOM 652 C CA . GLN A 1 82 ? -1.205 -9.347 15.254 1.00 86.62 82 GLN A CA 1
ATOM 653 C C . GLN A 1 82 ? -0.934 -10.052 13.914 1.00 86.62 82 GLN A C 1
ATOM 655 O O . GLN A 1 82 ? 0.195 -10.063 13.425 1.00 86.62 82 GLN A O 1
ATOM 660 N N . THR A 1 83 ? -1.982 -10.566 13.262 1.00 83.88 83 THR A N 1
ATOM 661 C CA . THR A 1 83 ? -1.884 -11.189 11.930 1.00 83.88 83 THR A CA 1
ATOM 662 C C . THR A 1 83 ? -1.489 -10.186 10.837 1.00 83.88 83 THR A C 1
ATOM 664 O O . THR A 1 83 ? -0.836 -10.562 9.861 1.00 83.88 83 THR A O 1
ATOM 667 N N . GLN A 1 84 ? -1.878 -8.913 10.960 1.00 85.31 84 GLN A N 1
ATOM 668 C CA . GLN A 1 84 ? -1.443 -7.847 10.050 1.00 85.31 84 GLN A CA 1
ATOM 669 C C . GLN A 1 84 ? 0.011 -7.433 10.310 1.00 85.31 84 GLN A C 1
ATOM 671 O O . GLN A 1 84 ? 0.764 -7.278 9.349 1.00 85.31 84 GLN A O 1
ATOM 676 N N . LEU A 1 85 ? 0.418 -7.327 11.580 1.00 80.56 85 LEU A N 1
ATOM 677 C CA . LEU A 1 85 ? 1.788 -7.001 11.981 1.00 80.56 85 LEU A CA 1
ATOM 678 C C . LEU A 1 85 ? 2.787 -8.034 11.441 1.00 80.56 85 LEU A C 1
ATOM 680 O O . LEU A 1 85 ? 3.680 -7.659 10.689 1.00 80.56 85 LEU A O 1
ATOM 684 N N . ALA A 1 86 ? 2.556 -9.330 11.676 1.00 77.12 86 ALA A N 1
ATOM 685 C CA . ALA A 1 86 ? 3.433 -10.400 11.185 1.00 77.12 86 ALA A CA 1
ATOM 686 C C . ALA A 1 86 ? 3.582 -10.414 9.646 1.00 77.12 86 ALA A C 1
ATOM 688 O O . ALA A 1 86 ? 4.647 -10.719 9.104 1.00 77.12 86 ALA A O 1
ATOM 689 N N . LYS A 1 87 ? 2.523 -10.039 8.910 1.00 81.88 87 LYS A N 1
ATOM 690 C CA . LYS A 1 87 ? 2.571 -9.881 7.442 1.00 81.88 87 LYS A CA 1
ATOM 691 C C . LYS A 1 87 ? 3.368 -8.649 7.008 1.00 81.88 87 LYS A C 1
ATOM 693 O O . LYS A 1 87 ? 3.996 -8.684 5.951 1.00 81.88 87 LYS A O 1
ATOM 698 N N . LEU A 1 88 ? 3.326 -7.566 7.784 1.00 86.12 88 LEU A N 1
ATOM 699 C CA . LEU A 1 88 ? 4.107 -6.358 7.527 1.00 86.12 88 LEU A CA 1
ATOM 700 C C . LEU A 1 88 ? 5.594 -6.588 7.830 1.00 86.12 88 LEU A C 1
ATOM 702 O O . LEU A 1 88 ? 6.431 -6.226 7.010 1.00 86.12 88 LEU A O 1
ATOM 706 N N . GLU A 1 89 ? 5.906 -7.251 8.944 1.00 84.12 89 GLU A N 1
ATOM 707 C CA . GLU A 1 89 ? 7.262 -7.656 9.334 1.00 84.12 89 GLU A CA 1
ATOM 708 C C . GLU A 1 89 ? 7.897 -8.556 8.265 1.00 84.12 89 GLU A C 1
ATOM 710 O O . GLU A 1 89 ? 8.965 -8.235 7.751 1.00 84.12 89 GLU A O 1
ATOM 715 N N . SER A 1 90 ? 7.193 -9.608 7.827 1.00 78.88 90 SER A N 1
ATOM 716 C CA . SER A 1 90 ? 7.657 -10.491 6.745 1.00 78.88 90 SER A CA 1
ATOM 717 C C . SER A 1 90 ? 7.953 -9.734 5.440 1.00 78.88 90 SER A C 1
ATOM 719 O O . SER A 1 90 ? 8.996 -9.959 4.824 1.00 78.88 90 SER A O 1
ATOM 721 N N . ARG A 1 91 ? 7.084 -8.795 5.036 1.00 78.19 91 ARG A N 1
ATOM 722 C CA . ARG A 1 91 ? 7.312 -7.939 3.855 1.00 78.19 91 ARG A CA 1
ATOM 723 C C . ARG A 1 91 ? 8.496 -6.989 4.037 1.00 78.19 91 ARG A C 1
ATOM 725 O O . ARG A 1 91 ? 9.234 -6.760 3.084 1.00 78.19 91 ARG A O 1
ATOM 732 N N . TYR A 1 92 ? 8.680 -6.446 5.239 1.00 80.50 92 TYR A N 1
ATOM 733 C CA . TYR A 1 92 ? 9.804 -5.572 5.563 1.00 80.50 92 TYR A CA 1
ATOM 734 C C . TYR A 1 92 ? 11.139 -6.328 5.485 1.00 80.50 92 TYR A C 1
ATOM 736 O O . TYR A 1 92 ? 12.079 -5.828 4.869 1.00 80.50 92 TYR A O 1
ATOM 744 N N . THR A 1 93 ? 11.209 -7.557 6.012 1.00 79.50 93 THR A N 1
ATOM 745 C CA . THR A 1 93 ? 12.394 -8.422 5.884 1.00 79.50 93 THR A CA 1
ATOM 746 C C . THR A 1 93 ? 12.726 -8.711 4.419 1.00 79.50 93 THR A C 1
ATOM 748 O O . THR A 1 93 ? 13.866 -8.492 4.018 1.00 79.50 93 THR A O 1
ATOM 751 N N . MET A 1 94 ? 11.743 -9.100 3.596 1.00 79.88 94 MET A N 1
ATOM 752 C CA . MET A 1 94 ? 11.962 -9.329 2.157 1.00 79.88 94 MET A CA 1
ATOM 753 C C . MET A 1 94 ? 12.490 -8.076 1.441 1.00 79.88 94 MET A C 1
ATOM 755 O O . MET A 1 94 ? 13.490 -8.145 0.731 1.00 79.88 94 MET A O 1
ATOM 759 N N . ALA A 1 95 ? 11.884 -6.908 1.679 1.00 78.06 95 ALA A N 1
ATOM 760 C CA . ALA A 1 95 ? 12.347 -5.650 1.089 1.00 78.06 95 ALA A CA 1
ATOM 761 C C . ALA A 1 95 ? 13.769 -5.268 1.554 1.00 78.06 95 ALA A C 1
ATOM 763 O O . ALA A 1 95 ? 14.554 -4.713 0.784 1.00 78.06 95 ALA A O 1
ATOM 764 N N . GLN A 1 96 ? 14.134 -5.584 2.800 1.00 79.75 96 GLN A N 1
ATOM 765 C CA . GLN A 1 96 ? 15.485 -5.374 3.320 1.00 79.75 96 GLN A CA 1
ATOM 766 C C . GLN A 1 96 ? 16.512 -6.315 2.660 1.00 79.75 96 GLN A C 1
ATOM 768 O O . GLN A 1 96 ? 17.623 -5.876 2.349 1.00 79.75 96 GLN A O 1
ATOM 773 N N . GLU A 1 97 ? 16.150 -7.574 2.401 1.00 86.00 97 GLU A N 1
ATOM 774 C CA . GLU A 1 97 ? 16.972 -8.528 1.643 1.00 86.00 97 GLU A CA 1
ATOM 775 C C . GLU A 1 97 ? 17.169 -8.072 0.188 1.00 86.00 97 GLU A C 1
ATOM 777 O O . GLU A 1 97 ? 18.306 -8.013 -0.285 1.00 86.00 97 GLU A O 1
ATOM 782 N N . GLU A 1 98 ? 16.101 -7.640 -0.491 1.00 85.31 98 GLU A N 1
ATOM 783 C CA . GLU A 1 98 ? 16.168 -7.064 -1.841 1.00 85.31 98 GLU A CA 1
ATOM 784 C C . GLU A 1 98 ? 17.104 -5.848 -1.903 1.00 85.31 98 GLU A C 1
ATOM 786 O O . GLU A 1 98 ? 17.989 -5.791 -2.761 1.00 85.31 98 GLU A O 1
ATOM 791 N N . ILE A 1 99 ? 16.978 -4.899 -0.967 1.00 82.38 99 ILE A N 1
ATOM 792 C CA . ILE A 1 99 ? 17.858 -3.721 -0.876 1.00 82.38 99 ILE A CA 1
ATOM 793 C C . ILE A 1 99 ? 19.326 -4.136 -0.688 1.00 82.38 99 ILE A C 1
ATOM 795 O O . ILE A 1 99 ? 20.215 -3.535 -1.297 1.00 82.38 99 ILE A O 1
ATOM 799 N N . CYS A 1 100 ? 19.604 -5.172 0.107 1.00 81.62 100 CYS A N 1
ATOM 800 C CA . CYS A 1 100 ? 20.952 -5.728 0.245 1.00 81.62 100 CYS A CA 1
ATOM 801 C C . CYS A 1 100 ? 21.460 -6.352 -1.067 1.00 81.62 100 CYS A C 1
ATOM 803 O O . CYS A 1 100 ? 22.598 -6.085 -1.462 1.00 81.62 100 CYS A O 1
ATOM 805 N N . CYS A 1 101 ? 20.626 -7.103 -1.793 1.00 85.12 101 CYS A N 1
ATOM 806 C CA . CYS A 1 101 ? 20.975 -7.643 -3.109 1.00 85.12 101 CYS A CA 1
ATOM 807 C C . CYS A 1 101 ? 21.238 -6.541 -4.150 1.00 85.12 101 CYS A C 1
ATOM 809 O O . CYS A 1 101 ? 22.222 -6.627 -4.888 1.00 85.12 101 CYS A O 1
ATOM 811 N N . PHE A 1 102 ? 20.416 -5.488 -4.201 1.00 84.81 102 PHE A N 1
ATOM 812 C CA . PHE A 1 102 ? 20.628 -4.354 -5.107 1.00 84.81 102 PHE A CA 1
ATOM 813 C C . PHE A 1 102 ? 21.905 -3.576 -4.770 1.00 84.81 102 PHE A C 1
ATOM 815 O O . PHE A 1 102 ? 22.671 -3.261 -5.679 1.00 84.81 102 PHE A O 1
ATOM 822 N N . ARG A 1 103 ? 22.194 -3.336 -3.482 1.00 88.81 103 ARG A N 1
ATOM 823 C CA . ARG A 1 103 ? 23.464 -2.725 -3.042 1.00 88.81 103 ARG A CA 1
ATOM 824 C C . ARG A 1 103 ? 24.675 -3.558 -3.454 1.00 88.81 103 ARG A C 1
ATOM 826 O O . ARG A 1 103 ? 25.650 -2.995 -3.937 1.00 88.81 103 ARG A O 1
ATOM 833 N N . HIS A 1 104 ? 24.613 -4.882 -3.309 1.00 85.69 104 HIS A N 1
ATOM 834 C CA . HIS A 1 104 ? 25.713 -5.752 -3.724 1.00 85.69 104 HIS A CA 1
ATOM 835 C C . HIS A 1 104 ? 25.944 -5.696 -5.243 1.00 85.69 104 HIS A C 1
ATOM 837 O O . HIS A 1 104 ? 27.073 -5.465 -5.667 1.00 85.69 104 HIS A O 1
ATOM 843 N N . ARG A 1 105 ? 24.876 -5.797 -6.053 1.00 88.69 105 ARG A N 1
ATOM 844 C CA . ARG A 1 105 ? 24.954 -5.653 -7.521 1.00 88.69 105 ARG A CA 1
ATOM 845 C C . ARG A 1 105 ? 25.519 -4.296 -7.950 1.00 88.69 105 ARG A C 1
ATOM 847 O O . ARG A 1 105 ? 26.317 -4.253 -8.879 1.00 88.69 105 ARG A O 1
ATOM 854 N N . ALA A 1 106 ? 25.132 -3.208 -7.279 1.00 85.81 106 ALA A N 1
ATOM 855 C CA . ALA A 1 106 ? 25.655 -1.872 -7.560 1.00 85.81 106 ALA A CA 1
ATOM 856 C C . ALA A 1 106 ? 27.172 -1.794 -7.318 1.00 85.81 106 ALA A C 1
ATOM 858 O O . ALA A 1 106 ? 27.899 -1.352 -8.201 1.00 85.81 106 ALA A O 1
ATOM 859 N N . ILE A 1 107 ? 27.657 -2.314 -6.184 1.00 90.00 107 ILE A N 1
ATOM 860 C CA . ILE A 1 107 ? 29.095 -2.362 -5.863 1.00 90.00 107 ILE A CA 1
ATOM 861 C C . ILE A 1 107 ? 29.871 -3.195 -6.899 1.00 90.00 107 ILE A C 1
ATOM 863 O O . ILE A 1 107 ? 30.954 -2.791 -7.319 1.00 90.00 107 ILE A O 1
ATOM 867 N N . THR A 1 108 ? 29.328 -4.331 -7.352 1.00 90.88 108 THR A N 1
ATOM 868 C CA . THR A 1 108 ? 29.950 -5.131 -8.424 1.00 90.88 108 THR A CA 1
ATOM 869 C C . THR A 1 108 ? 30.013 -4.356 -9.743 1.00 90.88 108 THR A C 1
ATOM 871 O O . THR A 1 108 ? 31.075 -4.294 -10.356 1.00 90.88 108 THR A O 1
ATOM 874 N N . ALA A 1 109 ? 28.925 -3.694 -10.149 1.00 87.81 109 ALA A N 1
ATOM 875 C CA . ALA A 1 109 ? 28.899 -2.885 -11.368 1.00 87.81 109 ALA A CA 1
ATOM 876 C C . ALA A 1 109 ? 29.850 -1.670 -11.300 1.00 87.81 109 ALA A C 1
ATOM 878 O O . ALA A 1 109 ? 30.468 -1.313 -12.301 1.00 87.81 109 ALA A O 1
ATOM 879 N N . GLU A 1 110 ? 30.018 -1.049 -10.128 1.00 92.12 110 GLU A N 1
ATOM 880 C CA . GLU A 1 110 ? 31.010 0.013 -9.907 1.00 92.12 110 GLU A CA 1
ATOM 881 C C . GLU A 1 110 ? 32.450 -0.505 -10.061 1.00 92.12 110 GLU A C 1
ATOM 883 O O . GLU A 1 110 ? 33.269 0.152 -10.707 1.00 92.12 110 GLU A O 1
ATOM 888 N N . GLN A 1 111 ? 32.751 -1.700 -9.540 1.00 93.12 111 GLN A N 1
ATOM 889 C CA . GLN A 1 111 ? 34.058 -2.355 -9.694 1.00 93.12 111 GLN A CA 1
ATOM 890 C C . GLN A 1 111 ? 34.347 -2.739 -11.155 1.00 93.12 111 GLN A C 1
ATOM 892 O O . GLN A 1 111 ? 35.451 -2.502 -11.648 1.00 93.12 111 GLN A O 1
ATOM 897 N N . GLU A 1 112 ? 33.356 -3.278 -11.869 1.00 94.94 112 GLU A N 1
ATOM 898 C CA . GLU A 1 112 ? 33.461 -3.588 -13.300 1.00 94.94 112 GLU A CA 1
ATOM 899 C C . GLU A 1 112 ? 33.682 -2.323 -14.143 1.00 94.94 112 GLU A C 1
ATOM 901 O O . GLU A 1 112 ? 34.552 -2.309 -15.016 1.00 94.94 112 GLU A O 1
ATOM 906 N N . LEU A 1 113 ? 32.957 -1.236 -13.854 1.00 93.12 113 LEU A N 1
ATOM 907 C CA . LEU A 1 113 ? 33.137 0.053 -14.527 1.00 93.12 113 LEU A CA 1
ATOM 908 C C . LEU A 1 113 ? 34.526 0.654 -14.283 1.00 93.12 113 LEU A C 1
ATOM 910 O O . LEU A 1 113 ? 35.098 1.223 -15.212 1.00 93.12 113 LEU A O 1
ATOM 914 N N . GLU A 1 114 ? 35.086 0.531 -13.078 1.00 95.12 114 GLU A N 1
ATOM 915 C CA . GLU A 1 114 ? 36.428 1.048 -12.784 1.00 95.12 114 GLU A CA 1
ATOM 916 C C . GLU A 1 114 ? 37.521 0.245 -13.503 1.00 95.12 114 GLU A C 1
ATOM 918 O O . GLU A 1 114 ? 38.383 0.826 -14.163 1.00 95.12 114 GLU A O 1
ATOM 923 N N . HIS A 1 115 ? 37.419 -1.086 -13.509 1.00 95.75 115 HIS A N 1
ATOM 924 C CA . HIS A 1 115 ? 38.313 -1.949 -14.288 1.00 95.75 115 HIS A CA 1
ATOM 925 C C . HIS A 1 115 ? 38.211 -1.681 -15.806 1.00 95.75 115 HIS A C 1
ATOM 927 O O . HIS A 1 115 ? 39.222 -1.638 -16.510 1.00 95.75 115 HIS A O 1
ATOM 933 N N . LEU A 1 116 ? 37.006 -1.412 -16.327 1.00 95.75 116 LEU A N 1
ATOM 934 C CA . LEU A 1 116 ? 36.818 -1.006 -17.725 1.00 95.75 116 LEU A CA 1
ATOM 935 C C . LEU A 1 116 ? 37.430 0.373 -18.030 1.00 95.75 116 LEU A C 1
ATOM 937 O O . LEU A 1 116 ? 37.992 0.550 -19.114 1.00 95.75 116 LEU A O 1
ATOM 941 N N . ARG A 1 117 ? 37.376 1.337 -17.097 1.00 96.44 117 ARG A N 1
ATOM 942 C CA . ARG A 1 117 ? 38.067 2.637 -17.227 1.00 96.44 117 ARG A CA 1
ATOM 943 C C . ARG A 1 117 ? 39.582 2.456 -17.273 1.00 96.44 117 ARG A C 1
ATOM 945 O O . ARG A 1 117 ? 40.221 3.049 -18.142 1.00 96.44 117 ARG A O 1
ATOM 952 N N . GLU A 1 118 ? 40.142 1.613 -16.406 1.00 96.31 118 GLU A N 1
ATOM 953 C CA . GLU A 1 118 ? 41.574 1.292 -16.397 1.00 96.31 118 GLU A CA 1
ATOM 954 C C . GLU A 1 118 ? 42.017 0.671 -17.733 1.00 96.31 118 GLU A C 1
ATOM 956 O O . GLU A 1 118 ? 42.968 1.152 -18.355 1.00 96.31 118 GLU A O 1
ATOM 961 N N . ILE A 1 119 ? 41.275 -0.321 -18.244 1.00 95.94 119 ILE A N 1
ATOM 962 C CA . ILE A 1 119 ? 41.524 -0.915 -19.569 1.00 95.94 119 ILE A CA 1
ATOM 963 C C . ILE A 1 119 ? 41.457 0.149 -20.675 1.00 95.94 119 ILE A C 1
ATOM 965 O O . ILE A 1 119 ? 42.345 0.203 -21.526 1.00 95.94 119 ILE A O 1
ATOM 969 N N . CYS A 1 120 ? 40.452 1.028 -20.666 1.00 93.94 120 CYS A N 1
ATOM 970 C CA . CYS A 1 120 ? 40.328 2.092 -21.668 1.00 93.94 120 CYS A CA 1
ATOM 971 C C . CYS A 1 120 ? 41.483 3.106 -21.604 1.00 93.94 120 CYS A C 1
ATOM 973 O O . CYS A 1 120 ? 41.949 3.570 -22.649 1.00 93.94 120 CYS A O 1
ATOM 975 N N . MET A 1 121 ? 41.975 3.433 -20.406 1.00 95.06 121 MET A N 1
ATOM 976 C CA . MET A 1 121 ? 43.136 4.305 -20.218 1.00 95.06 121 MET A CA 1
ATOM 977 C C . MET A 1 121 ? 44.421 3.646 -20.739 1.00 95.06 121 MET A C 1
ATOM 979 O O . MET A 1 121 ? 45.163 4.279 -21.494 1.00 95.06 121 MET A O 1
ATOM 983 N N . ASN A 1 122 ? 44.644 2.369 -20.417 1.00 94.50 122 ASN A N 1
ATOM 984 C CA . ASN A 1 122 ? 45.793 1.600 -20.900 1.00 94.50 122 ASN A CA 1
ATOM 985 C C . ASN A 1 122 ? 45.770 1.460 -22.432 1.00 94.50 122 ASN A C 1
ATOM 987 O O . ASN A 1 122 ? 46.723 1.865 -23.089 1.00 94.50 122 ASN A O 1
ATOM 991 N N . LEU A 1 123 ? 44.642 1.058 -23.030 1.00 92.75 123 LEU A N 1
ATOM 992 C CA . LEU A 1 123 ? 44.487 1.002 -24.492 1.00 92.75 123 LEU A CA 1
ATOM 993 C C . LEU A 1 123 ? 44.684 2.369 -25.172 1.00 92.75 123 LEU A C 1
ATOM 995 O O . LEU A 1 123 ? 45.193 2.437 -26.290 1.00 92.75 123 LEU A O 1
ATOM 999 N N . THR A 1 124 ? 44.302 3.471 -24.517 1.00 93.62 124 THR A N 1
ATOM 1000 C CA . THR A 1 124 ? 44.539 4.831 -25.034 1.00 93.62 124 THR A CA 1
ATOM 1001 C C . THR A 1 124 ? 46.027 5.185 -25.014 1.00 93.62 124 THR A C 1
ATOM 1003 O O . THR A 1 124 ? 46.536 5.753 -25.985 1.00 93.62 124 THR A O 1
ATOM 1006 N N . LYS A 1 125 ? 46.740 4.807 -23.946 1.00 92.56 125 LYS A N 1
ATOM 1007 C CA . LYS A 1 125 ? 48.194 4.957 -23.831 1.00 92.56 125 LYS A CA 1
ATOM 1008 C C . LYS A 1 125 ? 48.918 4.118 -24.889 1.00 92.56 125 LYS A C 1
ATOM 1010 O O . LYS A 1 125 ? 49.681 4.688 -25.667 1.00 92.56 125 LYS A O 1
ATOM 1015 N N . ASP A 1 126 ? 48.621 2.825 -24.984 1.00 91.56 126 ASP A N 1
ATOM 1016 C CA . ASP A 1 126 ? 49.249 1.896 -25.936 1.00 91.56 126 ASP A CA 1
ATOM 1017 C C . ASP A 1 126 ? 49.025 2.350 -27.388 1.00 91.56 126 ASP A C 1
ATOM 1019 O O . ASP A 1 126 ? 49.948 2.386 -28.201 1.00 91.56 126 ASP A O 1
ATOM 1023 N N . LYS A 1 127 ? 47.812 2.820 -27.705 1.00 91.69 127 LYS A N 1
ATOM 1024 C CA . LYS A 1 127 ? 47.494 3.448 -28.995 1.00 91.69 127 LYS A CA 1
ATOM 1025 C C . LYS A 1 127 ? 48.371 4.675 -29.270 1.00 91.69 127 LYS A C 1
ATOM 1027 O O . LYS A 1 127 ? 48.847 4.834 -30.392 1.00 91.69 127 LYS A O 1
ATOM 1032 N N . SER A 1 128 ? 48.595 5.540 -28.278 1.00 89.19 128 SER A N 1
ATOM 1033 C CA . SER A 1 128 ? 49.460 6.722 -28.434 1.00 89.19 128 SER A CA 1
ATOM 1034 C C . SER A 1 128 ? 50.943 6.361 -28.610 1.00 89.19 128 SER A C 1
ATOM 1036 O O . SER A 1 128 ? 51.633 6.998 -29.405 1.00 89.19 128 SER A O 1
ATOM 1038 N N . GLU A 1 129 ? 51.404 5.302 -27.940 1.00 90.06 129 GLU A N 1
ATOM 1039 C CA . GLU A 1 129 ? 52.749 4.727 -28.058 1.00 90.06 129 GLU A CA 1
ATOM 1040 C C . GLU A 1 129 ? 52.977 4.186 -29.484 1.00 90.06 129 GLU A C 1
ATOM 1042 O O . GLU A 1 129 ? 53.922 4.594 -30.158 1.00 90.06 129 GLU A O 1
ATOM 1047 N N . VAL A 1 130 ? 52.033 3.398 -30.014 1.00 89.06 130 VAL A N 1
ATOM 1048 C CA . VAL A 1 130 ? 52.070 2.890 -31.399 1.00 89.06 130 VAL A CA 1
ATOM 1049 C C . VAL A 1 130 ? 52.050 4.020 -32.438 1.00 89.06 130 VAL A C 1
ATOM 1051 O O . VAL A 1 130 ? 52.805 3.962 -33.409 1.00 89.06 130 VAL A O 1
ATOM 1054 N N . TYR A 1 131 ? 51.244 5.075 -32.255 1.00 86.69 131 TYR A N 1
ATOM 1055 C CA . TYR A 1 131 ? 51.251 6.222 -33.177 1.00 86.69 131 TYR A CA 1
ATOM 1056 C C . TYR A 1 131 ? 52.562 7.018 -33.131 1.00 86.69 131 TYR A C 1
ATOM 1058 O O . TYR A 1 131 ? 53.043 7.449 -34.184 1.00 86.69 131 TYR A O 1
ATOM 1066 N N . ARG A 1 132 ? 53.164 7.198 -31.948 1.00 87.44 132 ARG A N 1
ATOM 1067 C CA . ARG A 1 132 ? 54.485 7.829 -31.793 1.00 87.44 132 ARG A CA 1
ATOM 1068 C C . ARG A 1 132 ? 55.555 7.032 -32.541 1.00 87.44 132 ARG A C 1
ATOM 1070 O O . ARG A 1 132 ? 56.308 7.607 -33.325 1.00 87.44 132 ARG A O 1
ATOM 1077 N N . ASP A 1 133 ? 55.579 5.719 -32.349 1.00 84.56 133 ASP A N 1
ATOM 1078 C CA . ASP A 1 133 ? 56.608 4.846 -32.919 1.00 84.56 133 ASP A CA 1
ATOM 1079 C C . ASP A 1 133 ? 56.448 4.698 -34.442 1.00 84.56 133 ASP A C 1
ATOM 1081 O O . ASP A 1 133 ? 57.438 4.734 -35.177 1.00 84.56 133 ASP A O 1
ATOM 1085 N N . LEU A 1 134 ? 55.206 4.657 -34.942 1.00 81.88 134 LEU A N 1
ATOM 1086 C CA . LEU A 1 134 ? 54.903 4.736 -36.375 1.00 81.88 134 LEU A CA 1
ATOM 1087 C C . LEU A 1 134 ? 55.340 6.079 -36.985 1.00 81.88 134 LEU A C 1
ATOM 1089 O O . LEU A 1 134 ? 55.879 6.101 -38.092 1.00 81.88 134 LEU A O 1
ATOM 1093 N N . THR A 1 135 ? 55.149 7.191 -36.268 1.00 80.50 135 THR A N 1
ATOM 1094 C CA . THR A 1 135 ? 55.587 8.527 -36.715 1.00 80.50 135 THR A CA 1
ATOM 1095 C C . THR A 1 135 ? 57.111 8.590 -36.817 1.00 80.50 135 THR A C 1
ATOM 1097 O O . THR A 1 135 ? 57.635 8.953 -37.869 1.00 80.50 135 THR A O 1
ATOM 1100 N N . MET A 1 136 ? 57.830 8.124 -35.790 1.00 79.00 136 MET A N 1
ATOM 1101 C CA . MET A 1 136 ? 59.294 8.025 -35.813 1.00 79.00 136 MET A CA 1
ATOM 1102 C C . MET A 1 136 ? 59.786 7.131 -36.967 1.00 79.00 136 MET A C 1
ATOM 1104 O O . MET A 1 136 ? 60.729 7.487 -37.675 1.00 79.00 136 MET A O 1
ATOM 1108 N N . TYR A 1 137 ? 59.129 5.992 -37.213 1.00 76.06 137 TYR A N 1
ATOM 1109 C CA . TYR A 1 137 ? 59.473 5.104 -38.328 1.00 76.06 137 TYR A CA 1
ATOM 1110 C C . TYR A 1 137 ? 59.280 5.780 -39.697 1.00 76.06 137 TYR A C 1
ATOM 1112 O O . TYR A 1 137 ? 60.116 5.619 -40.593 1.00 76.06 137 TYR A O 1
ATOM 1120 N N . LEU A 1 138 ? 58.215 6.571 -39.865 1.00 73.19 138 LEU A N 1
ATOM 1121 C CA . LEU A 1 138 ? 57.970 7.362 -41.075 1.00 73.19 138 LEU A CA 1
ATOM 1122 C C . LEU A 1 138 ? 59.036 8.453 -41.268 1.00 73.19 138 LEU A C 1
ATOM 1124 O O . LEU A 1 138 ? 59.563 8.589 -42.373 1.00 73.19 138 LEU A O 1
ATOM 1128 N N . GLU A 1 139 ? 59.426 9.167 -40.212 1.00 69.62 139 GLU A N 1
ATOM 1129 C CA . GLU A 1 139 ? 60.491 10.180 -40.263 1.00 69.62 139 GLU A CA 1
ATOM 1130 C C . GLU A 1 139 ? 61.851 9.565 -40.644 1.00 69.62 139 GLU A C 1
ATOM 1132 O O . GLU A 1 139 ? 62.517 10.041 -41.572 1.00 69.62 139 GLU A O 1
ATOM 1137 N N . CYS A 1 140 ? 62.230 8.436 -40.033 1.00 59.31 140 CYS A N 1
ATOM 1138 C CA . CYS A 1 140 ? 63.420 7.672 -40.424 1.00 59.31 140 CYS A CA 1
ATOM 1139 C C . CYS A 1 140 ? 63.341 7.146 -41.874 1.00 59.31 140 CYS A C 1
ATOM 1141 O O . CYS A 1 140 ? 64.355 7.104 -42.581 1.00 59.31 140 CYS A O 1
ATOM 1143 N N . SER A 1 141 ? 62.145 6.787 -42.352 1.00 56.47 141 SER A N 1
ATOM 1144 C CA . SER A 1 141 ? 61.904 6.334 -43.733 1.00 56.47 141 SER A CA 1
ATOM 1145 C C . SER A 1 141 ? 62.015 7.460 -44.771 1.00 56.47 141 SER A C 1
ATOM 1147 O O . SER A 1 141 ? 62.402 7.212 -45.914 1.00 56.47 141 SER A O 1
ATOM 1149 N N . VAL A 1 142 ? 61.705 8.704 -44.394 1.00 53.59 142 VAL A N 1
ATOM 1150 C CA . VAL A 1 142 ? 61.903 9.890 -45.246 1.00 53.59 142 VAL A CA 1
ATOM 1151 C C . VAL A 1 142 ? 63.383 10.280 -45.290 1.00 53.59 142 VAL A C 1
ATOM 1153 O O . VAL A 1 142 ? 63.926 10.496 -46.374 1.00 53.59 142 VAL A O 1
ATOM 1156 N N . LEU A 1 143 ? 64.067 10.289 -44.141 1.00 48.72 143 LEU A N 1
ATOM 1157 C CA . LEU A 1 143 ? 65.501 10.590 -44.055 1.00 48.72 143 LEU A CA 1
ATOM 1158 C C . LEU A 1 143 ? 66.364 9.595 -44.848 1.00 48.72 143 LEU A C 1
ATOM 1160 O O . LEU A 1 143 ? 67.265 10.011 -45.579 1.00 48.72 143 LEU A O 1
ATOM 1164 N N . SER A 1 144 ? 66.071 8.295 -44.769 1.00 43.84 144 SER A N 1
ATOM 1165 C CA . SER A 1 144 ? 66.822 7.254 -45.494 1.00 43.84 144 SER A CA 1
ATOM 1166 C C . SER A 1 144 ? 66.639 7.310 -47.018 1.00 43.84 144 SER A C 1
ATOM 1168 O O . SER A 1 144 ? 67.603 7.098 -47.754 1.00 43.84 144 SER A O 1
ATOM 1170 N N . LYS A 1 145 ? 65.461 7.712 -47.519 1.00 45.72 145 LYS A N 1
ATOM 1171 C CA . LYS A 1 145 ? 65.217 7.911 -48.964 1.00 45.72 145 LYS A CA 1
ATOM 1172 C C . LYS A 1 145 ? 65.979 9.086 -49.589 1.00 45.72 145 LYS A C 1
ATOM 1174 O O . LYS A 1 145 ? 66.014 9.190 -50.811 1.00 45.72 145 LYS A O 1
ATOM 1179 N N . SER A 1 146 ? 66.638 9.935 -48.797 1.00 43.25 146 SER A N 1
ATOM 1180 C CA . SER A 1 146 ? 67.472 11.028 -49.321 1.00 43.25 146 SER A CA 1
ATOM 1181 C C . SER A 1 146 ? 68.794 10.571 -49.963 1.00 43.25 146 SER A C 1
ATOM 1183 O O . SER A 1 146 ? 69.443 11.372 -50.638 1.00 43.25 146 SER A O 1
ATOM 1185 N N . LYS A 1 147 ? 69.220 9.309 -49.764 1.00 42.75 147 LYS A N 1
ATOM 1186 C CA . LYS A 1 147 ? 70.512 8.785 -50.251 1.00 42.75 147 LYS A CA 1
ATOM 1187 C C . LYS A 1 147 ? 70.450 7.334 -50.751 1.00 42.75 147 LYS A C 1
ATOM 1189 O O . LYS A 1 147 ? 71.122 6.452 -50.218 1.00 42.75 147 LYS A O 1
ATOM 1194 N N . SER A 1 148 ? 69.713 7.082 -51.831 1.00 37.59 148 SER A N 1
ATOM 1195 C CA . SER A 1 148 ? 69.963 5.919 -52.705 1.00 37.59 148 SER A CA 1
ATOM 1196 C C . SER A 1 148 ? 69.505 6.214 -54.133 1.00 37.59 148 SER A C 1
ATOM 1198 O O . SER A 1 148 ? 68.324 6.465 -54.357 1.00 37.59 148 SER A O 1
ATOM 1200 N N . SER A 1 149 ? 70.427 6.167 -55.096 1.00 42.03 149 SER A N 1
ATOM 1201 C CA . SER A 1 149 ? 70.069 6.054 -56.515 1.00 42.03 149 SER A CA 1
ATOM 1202 C C . SER A 1 149 ? 69.909 4.577 -56.893 1.00 42.03 149 SER A C 1
ATOM 1204 O O . SER A 1 149 ? 70.446 3.709 -56.213 1.00 42.03 149 SER A O 1
ATOM 1206 N N . GLU A 1 150 ? 69.242 4.344 -58.022 1.00 41.53 150 GLU A N 1
ATOM 1207 C CA . GLU A 1 150 ? 69.277 3.124 -58.840 1.00 41.53 150 GLU A CA 1
ATOM 1208 C C . GLU A 1 150 ? 68.760 1.784 -58.271 1.00 41.53 150 GLU A C 1
ATOM 1210 O O . GLU A 1 150 ? 69.312 1.155 -57.379 1.00 41.53 150 GLU A O 1
ATOM 1215 N N . ASN A 1 151 ? 67.760 1.264 -58.992 1.00 46.84 151 ASN A N 1
ATOM 1216 C CA . ASN A 1 151 ? 67.655 -0.136 -59.409 1.00 46.84 151 ASN A CA 1
ATOM 1217 C C . ASN A 1 151 ? 67.838 -1.233 -58.344 1.00 46.84 151 ASN A C 1
ATOM 1219 O O . ASN A 1 151 ? 68.849 -1.931 -58.293 1.00 46.84 151 ASN A O 1
ATOM 1223 N N . THR A 1 152 ? 66.744 -1.591 -57.673 1.00 40.59 152 THR A N 1
ATOM 1224 C CA . THR A 1 152 ? 66.501 -3.008 -57.358 1.00 40.59 152 THR A CA 1
ATOM 1225 C C . THR A 1 152 ? 65.031 -3.346 -57.587 1.00 40.59 152 THR A C 1
ATOM 1227 O O . THR A 1 152 ? 64.140 -2.633 -57.131 1.00 40.59 152 THR A O 1
ATOM 1230 N N . LYS A 1 153 ? 64.758 -4.428 -58.327 1.00 50.12 153 LYS A N 1
ATOM 1231 C CA . LYS A 1 153 ? 63.389 -4.919 -58.532 1.00 50.12 153 LYS A CA 1
ATOM 1232 C C . LYS A 1 153 ? 62.886 -5.510 -57.215 1.00 50.12 153 LYS A C 1
ATOM 1234 O O . LYS A 1 153 ? 63.394 -6.545 -56.792 1.00 50.12 153 LYS A O 1
ATOM 1239 N N . ILE A 1 154 ? 61.893 -4.876 -56.592 1.00 48.84 154 ILE A N 1
ATOM 1240 C CA . ILE A 1 154 ? 61.205 -5.445 -55.426 1.00 48.84 154 ILE A CA 1
ATOM 1241 C C . ILE A 1 154 ? 60.582 -6.791 -55.855 1.00 48.84 154 ILE A C 1
ATOM 1243 O O . ILE A 1 154 ? 59.861 -6.815 -56.858 1.00 48.84 154 ILE A O 1
ATOM 1247 N N . PRO A 1 155 ? 60.856 -7.915 -55.163 1.00 46.06 155 PRO A N 1
ATOM 1248 C CA . PRO A 1 155 ? 60.296 -9.210 -55.537 1.00 46.06 155 PRO A CA 1
ATOM 1249 C C . PRO A 1 155 ? 58.774 -9.213 -55.377 1.00 46.06 155 PRO A C 1
ATOM 1251 O O . PRO A 1 155 ? 58.263 -9.018 -54.276 1.00 46.06 155 PRO A O 1
ATOM 1254 N N . VAL A 1 156 ? 58.048 -9.470 -56.469 1.00 55.12 156 VAL A N 1
ATOM 1255 C CA . VAL A 1 156 ? 56.574 -9.394 -56.501 1.00 55.12 156 VAL A CA 1
ATOM 1256 C C . VAL A 1 156 ? 55.921 -10.342 -55.482 1.00 55.12 156 VAL A C 1
ATOM 1258 O O . VAL A 1 156 ? 54.906 -9.976 -54.896 1.00 55.12 156 VAL A O 1
ATOM 1261 N N . ASN A 1 157 ? 56.541 -11.491 -55.176 1.00 52.38 157 ASN A N 1
ATOM 1262 C CA . ASN A 1 157 ? 56.071 -12.412 -54.131 1.00 52.38 157 ASN A CA 1
ATOM 1263 C C . ASN A 1 157 ? 55.913 -11.734 -52.762 1.00 52.38 157 ASN A C 1
ATOM 1265 O O . ASN A 1 157 ? 54.865 -11.886 -52.148 1.00 52.38 157 ASN A O 1
ATOM 1269 N N . ILE A 1 158 ? 56.874 -10.908 -52.325 1.00 53.69 158 ILE A N 1
ATOM 1270 C CA . ILE A 1 158 ? 56.808 -10.238 -51.010 1.00 53.69 158 ILE A CA 1
ATOM 1271 C C . ILE A 1 158 ? 55.573 -9.322 -50.932 1.00 53.69 158 ILE A C 1
ATOM 1273 O O . ILE A 1 158 ? 54.956 -9.184 -49.878 1.00 53.69 158 ILE A O 1
ATOM 1277 N N . SER A 1 159 ? 55.152 -8.740 -52.061 1.00 65.06 159 SER A N 1
ATOM 1278 C CA . SER A 1 159 ? 53.909 -7.967 -52.126 1.00 65.06 159 SER A CA 1
ATOM 1279 C C . SER A 1 159 ? 52.652 -8.840 -52.028 1.00 65.06 159 SER A C 1
ATOM 1281 O O . SER A 1 159 ? 51.650 -8.373 -51.497 1.00 65.06 159 SER A O 1
ATOM 1283 N N . ILE A 1 160 ? 52.678 -10.074 -52.537 1.00 68.31 160 ILE A N 1
ATOM 1284 C CA . ILE A 1 160 ? 51.537 -11.007 -52.521 1.00 68.31 160 ILE A CA 1
ATOM 1285 C C . ILE A 1 160 ? 51.386 -11.663 -51.143 1.00 68.31 160 ILE A C 1
ATOM 1287 O O . ILE A 1 160 ? 50.263 -11.795 -50.651 1.00 68.31 160 ILE A O 1
ATOM 1291 N N . ASP A 1 161 ? 52.499 -12.018 -50.501 1.00 72.62 161 ASP A N 1
ATOM 1292 C CA . ASP A 1 161 ? 52.523 -12.607 -49.160 1.00 72.62 161 ASP A CA 1
ATOM 1293 C C . ASP A 1 161 ? 52.032 -11.594 -48.110 1.00 72.62 161 ASP A C 1
ATOM 1295 O O . ASP A 1 161 ? 51.185 -11.917 -47.276 1.00 72.62 161 ASP A O 1
ATOM 1299 N N . ASN A 1 162 ? 52.459 -10.327 -48.218 1.00 77.06 162 ASN A N 1
ATOM 1300 C CA . ASN A 1 162 ? 51.960 -9.238 -47.370 1.00 77.06 162 ASN A CA 1
ATOM 1301 C C . ASN A 1 162 ? 50.454 -8.974 -47.570 1.00 77.06 162 ASN A C 1
ATOM 1303 O O . ASN A 1 162 ? 49.747 -8.707 -46.598 1.00 77.06 162 ASN A O 1
ATOM 1307 N N . ILE A 1 163 ? 49.941 -9.078 -48.804 1.00 77.88 163 ILE A N 1
ATOM 1308 C CA . ILE A 1 163 ? 48.498 -8.954 -49.080 1.00 77.88 163 ILE A CA 1
ATOM 1309 C C . ILE A 1 163 ? 47.722 -10.128 -48.465 1.00 77.88 163 ILE A C 1
ATOM 1311 O O . ILE A 1 163 ? 46.681 -9.897 -47.854 1.00 77.88 163 ILE A O 1
ATOM 1315 N N . HIS A 1 164 ? 48.229 -11.364 -48.547 1.00 77.06 164 HIS A N 1
ATOM 1316 C CA . HIS A 1 164 ? 47.615 -12.513 -47.869 1.00 77.06 164 HIS A CA 1
ATOM 1317 C C . HIS A 1 164 ? 47.600 -12.358 -46.345 1.00 77.06 164 HIS A C 1
ATOM 1319 O O . HIS A 1 164 ? 46.585 -12.654 -45.717 1.00 77.06 164 HIS A O 1
ATOM 1325 N N . LEU A 1 165 ? 48.692 -11.871 -45.747 1.00 84.69 165 LEU A N 1
ATOM 1326 C CA . LEU A 1 165 ? 48.766 -11.640 -44.304 1.00 84.69 165 LEU A CA 1
ATOM 1327 C C . LEU A 1 165 ? 47.761 -10.567 -43.852 1.00 84.69 165 LEU A C 1
ATOM 1329 O O . LEU A 1 165 ? 47.062 -10.762 -42.860 1.00 84.69 165 LEU A O 1
ATOM 1333 N N . MET A 1 166 ? 47.636 -9.478 -44.616 1.00 83.12 166 MET A N 1
ATOM 1334 C CA . MET A 1 166 ? 46.665 -8.409 -44.362 1.00 83.12 166 MET A CA 1
ATOM 1335 C C . MET A 1 166 ? 45.214 -8.885 -44.531 1.00 83.12 166 MET A C 1
ATOM 1337 O O . MET A 1 166 ? 44.380 -8.597 -43.678 1.00 83.12 166 MET A O 1
ATOM 1341 N N . LEU A 1 167 ? 44.907 -9.653 -45.583 1.00 85.69 167 LEU A N 1
ATOM 1342 C CA . LEU A 1 167 ? 43.579 -10.253 -45.775 1.00 85.69 167 LEU A CA 1
ATOM 1343 C C . LEU A 1 167 ? 43.224 -11.214 -44.635 1.00 85.69 167 LEU A C 1
ATOM 1345 O O . LEU A 1 167 ? 42.101 -11.179 -44.139 1.00 85.69 167 LEU A O 1
ATOM 1349 N N . LYS A 1 168 ? 44.186 -12.023 -44.174 1.00 89.88 168 LYS A N 1
ATOM 1350 C CA . LYS A 1 168 ? 43.994 -12.910 -43.024 1.00 89.88 168 LYS A CA 1
ATOM 1351 C C . LYS A 1 168 ? 43.699 -12.120 -41.742 1.00 89.88 168 LYS A C 1
ATOM 1353 O O . LYS A 1 168 ? 42.760 -12.473 -41.037 1.00 89.88 168 LYS A O 1
ATOM 1358 N N . HIS A 1 169 ? 44.449 -11.050 -41.466 1.00 87.56 169 HIS A N 1
ATOM 1359 C CA . HIS A 1 169 ? 44.174 -10.162 -40.329 1.00 87.56 169 HIS A CA 1
ATOM 1360 C C . HIS A 1 169 ? 42.762 -9.562 -40.398 1.00 87.56 169 HIS A C 1
ATOM 1362 O O . HIS A 1 169 ? 42.047 -9.595 -39.404 1.00 87.56 169 HIS A O 1
ATOM 1368 N N . LEU A 1 170 ? 42.329 -9.084 -41.569 1.00 87.69 170 LEU A N 1
ATOM 1369 C CA . LEU A 1 170 ? 40.986 -8.521 -41.754 1.00 87.69 170 LEU A CA 1
ATOM 1370 C C . LEU A 1 170 ? 39.871 -9.568 -41.576 1.00 87.69 170 LEU A C 1
ATOM 1372 O O . LEU A 1 170 ? 38.817 -9.246 -41.034 1.00 87.69 170 LEU A O 1
ATOM 1376 N N . GLU A 1 171 ? 40.089 -10.820 -41.989 1.00 91.06 171 GLU A N 1
ATOM 1377 C CA . GLU A 1 171 ? 39.150 -11.928 -41.745 1.00 91.06 171 GLU A CA 1
ATOM 1378 C C . GLU A 1 171 ? 39.086 -12.299 -40.246 1.00 91.06 171 GLU A C 1
ATOM 1380 O O . GLU A 1 171 ? 38.011 -12.591 -39.718 1.00 91.06 171 GLU A O 1
ATOM 1385 N N . GLU A 1 172 ? 40.217 -12.243 -39.532 1.00 92.06 172 GLU A N 1
ATOM 1386 C CA . GLU A 1 172 ? 40.289 -12.479 -38.083 1.00 92.06 172 GLU A CA 1
ATOM 1387 C C . GLU A 1 172 ? 39.650 -11.328 -37.275 1.00 92.06 172 GLU A C 1
ATOM 1389 O O . GLU A 1 172 ? 38.861 -11.599 -36.368 1.00 92.06 172 GLU A O 1
ATOM 1394 N N . GLU A 1 173 ? 39.886 -10.062 -37.640 1.00 88.50 173 GLU A N 1
ATOM 1395 C CA . GLU A 1 173 ? 39.216 -8.888 -37.051 1.00 88.50 173 GLU A CA 1
ATOM 1396 C C . GLU A 1 173 ? 37.702 -8.915 -37.291 1.00 88.50 173 GLU A C 1
ATOM 1398 O O . GLU A 1 173 ? 36.923 -8.779 -36.345 1.00 88.50 173 GLU A O 1
ATOM 1403 N N . LYS A 1 174 ? 37.269 -9.171 -38.534 1.00 93.88 174 LYS A N 1
ATOM 1404 C CA . LYS A 1 174 ? 35.855 -9.354 -38.891 1.00 93.88 174 LYS A CA 1
ATOM 1405 C C . LYS A 1 174 ? 35.200 -10.426 -38.021 1.00 93.88 174 LYS A C 1
ATOM 1407 O O . LYS A 1 174 ? 34.138 -10.179 -37.458 1.00 93.88 174 LYS A O 1
ATOM 1412 N N . LYS A 1 175 ? 35.842 -11.586 -37.858 1.00 94.88 175 LYS A N 1
ATOM 1413 C CA . LYS A 1 175 ? 35.329 -12.687 -37.029 1.00 94.88 175 LYS A CA 1
ATOM 1414 C C . LYS A 1 175 ? 35.226 -12.313 -35.544 1.00 94.88 175 LYS A C 1
ATOM 1416 O O . LYS A 1 175 ? 34.303 -12.759 -34.864 1.00 94.88 175 LYS A O 1
ATOM 1421 N N . VAL A 1 176 ? 36.143 -11.489 -35.033 1.00 93.12 176 VAL A N 1
ATOM 1422 C CA . VAL A 1 176 ? 36.064 -10.931 -33.671 1.00 93.12 176 VAL A CA 1
ATOM 1423 C C . VAL A 1 176 ? 34.902 -9.937 -33.540 1.00 93.12 176 VAL A C 1
ATOM 1425 O O . VAL A 1 176 ? 34.230 -9.926 -32.508 1.00 93.12 176 VAL A O 1
ATOM 1428 N N . GLU A 1 177 ? 34.610 -9.140 -34.568 1.00 91.62 177 GLU A N 1
ATOM 1429 C CA . GLU A 1 177 ? 33.483 -8.197 -34.552 1.00 91.62 177 GLU A CA 1
ATOM 1430 C C . GLU A 1 177 ? 32.122 -8.891 -34.739 1.00 91.62 177 GLU A C 1
ATOM 1432 O O . GLU A 1 177 ? 31.151 -8.545 -34.067 1.00 91.62 177 GLU A O 1
ATOM 1437 N N . GLU A 1 178 ? 32.044 -9.927 -35.579 1.00 93.31 178 GLU A N 1
ATOM 1438 C CA . GLU A 1 178 ? 30.890 -10.834 -35.677 1.00 93.31 178 GLU A CA 1
ATOM 1439 C C . GLU A 1 178 ? 30.601 -11.504 -34.321 1.00 93.31 178 GLU A C 1
ATOM 1441 O O . GLU A 1 178 ? 29.449 -11.567 -33.888 1.00 93.31 178 GLU A O 1
ATOM 1446 N N . GLU A 1 179 ? 31.642 -11.924 -33.596 1.00 94.44 179 GLU A N 1
ATOM 1447 C CA . GLU A 1 179 ? 31.525 -12.504 -32.255 1.00 94.44 179 GLU A CA 1
ATOM 1448 C C . GLU A 1 179 ? 31.037 -11.497 -31.197 1.00 94.44 179 GLU A C 1
ATOM 1450 O O . GLU A 1 179 ? 30.200 -11.846 -30.362 1.00 94.44 179 GLU A O 1
ATOM 1455 N N . LYS A 1 180 ? 31.502 -10.239 -31.230 1.00 93.94 180 LYS A N 1
ATOM 1456 C CA . LYS A 1 180 ? 30.968 -9.171 -30.359 1.00 93.94 180 LYS A CA 1
ATOM 1457 C C . LYS A 1 180 ? 29.496 -8.893 -30.658 1.00 93.94 180 LYS A C 1
ATOM 1459 O O . LYS A 1 180 ? 28.691 -8.844 -29.731 1.00 93.94 180 LYS A O 1
ATOM 1464 N N . ASN A 1 181 ? 29.139 -8.756 -31.938 1.00 94.38 181 ASN A N 1
ATOM 1465 C CA . ASN A 1 181 ? 27.758 -8.529 -32.364 1.00 94.38 181 ASN A CA 1
ATOM 1466 C C . ASN A 1 181 ? 26.840 -9.681 -31.930 1.00 94.38 181 ASN A C 1
ATOM 1468 O O . ASN A 1 181 ? 25.749 -9.427 -31.428 1.00 94.38 181 ASN A O 1
ATOM 1472 N N . ARG A 1 182 ? 27.300 -10.936 -32.030 1.00 96.19 182 ARG A N 1
ATOM 1473 C CA . ARG A 1 182 ? 26.568 -12.112 -31.536 1.00 96.19 182 ARG A CA 1
ATOM 1474 C C . ARG A 1 182 ? 26.252 -12.011 -30.041 1.00 96.19 182 ARG A C 1
ATOM 1476 O O . ARG A 1 182 ? 25.104 -12.212 -29.659 1.00 96.19 182 ARG A O 1
ATOM 1483 N N . ARG A 1 183 ? 27.232 -11.642 -29.209 1.00 93.81 183 ARG A N 1
ATOM 1484 C CA . ARG A 1 183 ? 27.028 -11.449 -27.758 1.00 93.81 183 ARG A CA 1
ATOM 1485 C C . ARG A 1 183 ? 26.100 -10.275 -27.450 1.00 93.81 183 ARG A C 1
ATOM 1487 O O . ARG A 1 183 ? 25.280 -10.381 -26.547 1.00 93.81 183 ARG A O 1
ATOM 1494 N N . LEU A 1 184 ? 26.202 -9.179 -28.205 1.00 93.81 184 LEU A N 1
ATOM 1495 C CA . LEU A 1 184 ? 25.312 -8.026 -28.056 1.00 93.81 184 LEU A CA 1
ATOM 1496 C C . LEU A 1 184 ? 23.858 -8.390 -28.391 1.00 93.81 184 LEU A C 1
ATOM 1498 O O . LEU A 1 184 ? 22.960 -8.004 -27.652 1.00 93.81 184 LEU A O 1
ATOM 1502 N N . VAL A 1 185 ? 23.625 -9.169 -29.454 1.00 94.75 185 VAL A N 1
ATOM 1503 C CA . VAL A 1 185 ? 22.289 -9.692 -29.792 1.00 94.75 185 VAL A CA 1
ATOM 1504 C C . VAL A 1 185 ? 21.758 -10.587 -28.672 1.00 94.75 185 VAL A C 1
ATOM 1506 O O . VAL A 1 185 ? 20.656 -10.338 -28.197 1.00 94.75 185 VAL A O 1
ATOM 1509 N N . GLN A 1 186 ? 22.552 -11.545 -28.182 1.00 94.00 186 GLN A N 1
ATOM 1510 C CA . GLN A 1 186 ? 22.145 -12.417 -27.069 1.00 94.00 186 GLN A CA 1
ATOM 1511 C C . GLN A 1 186 ? 21.789 -11.619 -25.806 1.00 94.00 186 GLN A C 1
ATOM 1513 O O . GLN A 1 186 ? 20.762 -11.874 -25.186 1.00 94.00 186 GLN A O 1
ATOM 1518 N N . HIS A 1 187 ? 22.578 -10.600 -25.457 1.00 92.88 187 HIS A N 1
ATOM 1519 C CA . HIS A 1 187 ? 22.280 -9.754 -24.303 1.00 92.88 187 HIS A CA 1
ATOM 1520 C C . HIS A 1 187 ? 21.014 -8.898 -24.503 1.00 92.88 187 HIS A C 1
ATOM 1522 O O . HIS A 1 187 ? 20.236 -8.704 -23.570 1.00 92.88 187 HIS A O 1
ATOM 1528 N N . LEU A 1 188 ? 20.754 -8.416 -25.723 1.00 92.44 188 LEU A N 1
ATOM 1529 C CA . LEU A 1 188 ? 19.500 -7.729 -26.049 1.00 92.44 188 LEU A CA 1
ATOM 1530 C C . LEU A 1 188 ? 18.292 -8.680 -25.976 1.00 92.44 188 LEU A C 1
ATOM 1532 O O . LEU A 1 188 ? 17.236 -8.270 -25.498 1.00 92.44 188 LEU A O 1
ATOM 1536 N N . GLU A 1 189 ? 18.440 -9.943 -26.381 1.00 94.25 189 GLU A N 1
ATOM 1537 C CA . GLU A 1 189 ? 17.416 -10.986 -26.224 1.00 94.25 189 GLU A CA 1
ATOM 1538 C C . GLU A 1 189 ? 17.139 -11.284 -24.736 1.00 94.25 189 GLU A C 1
ATOM 1540 O O . GLU A 1 189 ? 15.979 -11.292 -24.322 1.00 94.25 189 GLU A O 1
ATOM 1545 N N . GLU A 1 190 ? 18.177 -11.432 -23.904 1.00 90.19 190 GLU A N 1
ATOM 1546 C CA . GLU A 1 190 ? 18.062 -11.587 -22.442 1.00 90.19 190 GLU A CA 1
ATOM 1547 C C . GLU A 1 190 ? 17.345 -10.398 -21.780 1.00 90.19 190 GLU A C 1
ATOM 1549 O O . GLU A 1 190 ? 16.456 -10.586 -20.941 1.00 90.19 190 GLU A O 1
ATOM 1554 N N . VAL A 1 191 ? 17.692 -9.167 -22.171 1.00 90.19 191 VAL A N 1
ATOM 1555 C CA . VAL A 1 191 ? 17.051 -7.939 -21.673 1.00 90.19 191 VAL A CA 1
ATOM 1556 C C . VAL A 1 191 ? 15.587 -7.866 -22.110 1.00 90.19 191 VAL A C 1
ATOM 1558 O O . VAL A 1 191 ? 14.733 -7.526 -21.291 1.00 90.19 191 VAL A O 1
ATOM 1561 N N . LEU A 1 192 ? 15.259 -8.230 -23.355 1.00 91.69 192 LEU A N 1
ATOM 1562 C CA . LEU A 1 192 ? 13.874 -8.280 -23.838 1.00 91.69 192 LEU A CA 1
ATOM 1563 C C . LEU A 1 192 ? 13.038 -9.325 -23.086 1.00 91.69 192 LEU A C 1
ATOM 1565 O O . LEU A 1 192 ? 11.927 -9.009 -22.662 1.00 91.69 192 LEU A O 1
ATOM 1569 N N . ILE A 1 193 ? 13.577 -10.527 -22.853 1.00 91.81 193 ILE A N 1
ATOM 1570 C CA . ILE A 1 193 ? 12.921 -11.576 -22.053 1.00 91.81 193 ILE A CA 1
ATOM 1571 C C . ILE A 1 193 ? 12.696 -11.093 -20.613 1.00 91.81 193 ILE A C 1
ATOM 1573 O O . ILE A 1 193 ? 11.597 -11.229 -20.077 1.00 91.81 193 ILE A O 1
ATOM 1577 N N . THR A 1 194 ? 13.704 -10.472 -19.998 1.00 85.31 194 THR A N 1
ATOM 1578 C CA . THR A 1 194 ? 13.610 -9.937 -18.629 1.00 85.31 194 THR A CA 1
ATOM 1579 C C . THR A 1 194 ? 12.536 -8.851 -18.524 1.00 85.31 194 THR A C 1
ATOM 1581 O O . THR A 1 194 ? 11.707 -8.882 -17.615 1.00 85.31 194 THR A O 1
ATOM 1584 N N . ASN A 1 195 ? 12.496 -7.926 -19.484 1.00 85.38 195 ASN A N 1
ATOM 1585 C CA . ASN A 1 195 ? 11.518 -6.840 -19.522 1.00 85.38 195 ASN A CA 1
ATOM 1586 C C . ASN A 1 195 ? 10.091 -7.374 -19.775 1.00 85.38 195 ASN A C 1
ATOM 1588 O O . ASN A 1 195 ? 9.140 -6.936 -19.131 1.00 85.38 195 ASN A O 1
ATOM 1592 N N . GLN A 1 196 ? 9.938 -8.391 -20.633 1.00 91.44 196 GLN A N 1
ATOM 1593 C CA . GLN A 1 196 ? 8.658 -9.073 -20.847 1.00 91.44 196 GLN A CA 1
ATOM 1594 C C . GLN A 1 196 ? 8.162 -9.790 -19.580 1.00 91.44 196 GLN A C 1
ATOM 1596 O O . GLN A 1 196 ? 6.975 -9.701 -19.261 1.00 91.44 196 GLN A O 1
ATOM 1601 N N . ASN A 1 197 ? 9.055 -10.437 -18.823 1.00 85.31 197 ASN A N 1
ATOM 1602 C CA . ASN A 1 197 ? 8.711 -11.055 -17.540 1.00 85.31 197 ASN A CA 1
ATOM 1603 C C . ASN A 1 197 ? 8.216 -9.998 -16.533 1.00 85.31 197 ASN A C 1
ATOM 1605 O O . ASN A 1 197 ? 7.141 -10.166 -15.957 1.00 85.31 197 ASN A O 1
ATOM 1609 N N . MET A 1 198 ? 8.928 -8.869 -16.398 1.00 83.62 198 MET A N 1
ATOM 1610 C CA . MET A 1 198 ? 8.513 -7.745 -15.541 1.00 83.62 198 MET A CA 1
ATOM 1611 C C . MET A 1 198 ? 7.151 -7.154 -15.945 1.00 83.62 198 MET A C 1
ATOM 1613 O O . MET A 1 198 ? 6.372 -6.753 -15.078 1.00 83.62 198 MET A O 1
ATOM 1617 N N . ILE A 1 199 ? 6.832 -7.114 -17.244 1.00 83.75 199 ILE A N 1
ATOM 1618 C CA . ILE A 1 199 ? 5.501 -6.715 -17.728 1.00 83.75 199 ILE A CA 1
ATOM 1619 C C . ILE A 1 199 ? 4.440 -7.715 -17.249 1.00 83.75 199 ILE A C 1
ATOM 1621 O O . ILE A 1 199 ? 3.454 -7.292 -16.648 1.00 83.75 199 ILE A O 1
ATOM 1625 N N . THR A 1 200 ? 4.655 -9.024 -17.423 1.00 88.38 200 THR A N 1
ATOM 1626 C CA . THR A 1 200 ? 3.674 -10.041 -16.991 1.00 88.38 200 THR A CA 1
ATOM 1627 C C . THR A 1 200 ? 3.480 -10.095 -15.471 1.00 88.38 200 THR A C 1
ATOM 1629 O O . THR A 1 200 ? 2.360 -10.283 -15.000 1.00 88.38 200 THR A O 1
ATOM 1632 N N . GLU A 1 201 ? 4.534 -9.860 -14.685 1.00 85.94 201 GLU A N 1
ATOM 1633 C CA . GLU A 1 201 ? 4.444 -9.749 -13.225 1.00 85.94 201 GLU A CA 1
ATOM 1634 C C . GLU A 1 201 ? 3.639 -8.508 -12.810 1.00 85.94 201 GLU A C 1
ATOM 1636 O O . GLU A 1 201 ? 2.735 -8.592 -11.976 1.00 85.94 201 GLU A O 1
ATOM 1641 N N . ARG A 1 202 ? 3.889 -7.361 -13.454 1.00 85.69 202 ARG A N 1
ATOM 1642 C CA . ARG A 1 202 ? 3.107 -6.137 -13.247 1.00 85.69 202 ARG A CA 1
ATOM 1643 C C . ARG A 1 202 ? 1.631 -6.329 -13.610 1.00 85.69 202 ARG A C 1
ATOM 1645 O O . ARG A 1 202 ? 0.768 -5.831 -12.891 1.00 85.69 202 ARG A O 1
ATOM 1652 N N . GLU A 1 203 ? 1.328 -7.043 -14.690 1.00 88.38 203 GLU A N 1
ATOM 1653 C CA . GLU A 1 203 ? -0.047 -7.376 -15.084 1.00 88.38 203 GLU A CA 1
ATOM 1654 C C . GLU A 1 203 ? -0.729 -8.297 -14.061 1.00 88.38 203 GLU A C 1
ATOM 1656 O O . GLU A 1 203 ? -1.875 -8.041 -13.683 1.00 88.38 203 GLU A O 1
ATOM 1661 N N . ALA A 1 204 ? -0.018 -9.298 -13.528 1.00 85.69 204 ALA A N 1
ATOM 1662 C CA . ALA A 1 204 ? -0.517 -10.154 -12.451 1.00 85.69 204 ALA A CA 1
ATOM 1663 C C . ALA A 1 204 ? -0.799 -9.362 -11.158 1.00 85.69 204 ALA A C 1
ATOM 1665 O O . ALA A 1 204 ? -1.855 -9.532 -10.545 1.00 85.69 204 ALA A O 1
ATOM 1666 N N . LEU A 1 205 ? 0.088 -8.434 -10.777 1.00 86.94 205 LEU A N 1
ATOM 1667 C CA . LEU A 1 205 ? -0.120 -7.535 -9.636 1.00 86.94 205 LEU A CA 1
ATOM 1668 C C . LEU A 1 205 ? -1.312 -6.587 -9.851 1.00 86.94 205 LEU A C 1
ATOM 1670 O O . LEU A 1 205 ? -2.066 -6.327 -8.913 1.00 86.94 205 LEU A O 1
ATOM 1674 N N . ILE A 1 206 ? -1.532 -6.088 -11.071 1.00 84.19 206 ILE A N 1
ATOM 1675 C CA . ILE A 1 206 ? -2.720 -5.287 -11.409 1.00 84.19 206 ILE A CA 1
ATOM 1676 C C . ILE A 1 206 ? -3.994 -6.139 -11.293 1.00 84.19 206 ILE A C 1
ATOM 1678 O O . ILE A 1 206 ? -4.968 -5.693 -10.685 1.00 84.19 206 ILE A O 1
ATOM 1682 N N . ALA A 1 207 ? -3.985 -7.372 -11.807 1.00 87.00 207 ALA A N 1
ATOM 1683 C CA . ALA A 1 207 ? -5.119 -8.291 -11.706 1.00 87.00 207 ALA A CA 1
ATOM 1684 C C . ALA A 1 207 ? -5.466 -8.635 -10.245 1.00 87.00 207 ALA A C 1
ATOM 1686 O O . ALA A 1 207 ? -6.642 -8.602 -9.877 1.00 87.00 207 ALA A O 1
ATOM 1687 N N . GLN A 1 208 ? -4.457 -8.882 -9.401 1.00 88.94 208 GLN A N 1
ATOM 1688 C CA . GLN A 1 208 ? -4.639 -9.128 -7.967 1.00 88.94 208 GLN A CA 1
ATOM 1689 C C . GLN A 1 208 ? -5.245 -7.909 -7.254 1.00 88.94 208 GLN A C 1
ATOM 1691 O O . GLN A 1 208 ? -6.253 -8.049 -6.566 1.00 88.94 208 GLN A O 1
ATOM 1696 N N . ASN A 1 209 ? -4.712 -6.702 -7.482 1.00 86.75 209 ASN A N 1
ATOM 1697 C CA . ASN A 1 209 ? -5.274 -5.476 -6.902 1.00 86.75 209 ASN A CA 1
ATOM 1698 C C . ASN A 1 209 ? -6.740 -5.247 -7.325 1.00 86.75 209 ASN A C 1
ATOM 1700 O O . ASN A 1 209 ? -7.555 -4.816 -6.512 1.00 86.75 209 ASN A O 1
ATOM 1704 N N . ILE A 1 210 ? -7.106 -5.565 -8.573 1.00 87.62 210 ILE A N 1
ATOM 1705 C CA . ILE A 1 210 ? -8.501 -5.488 -9.043 1.00 87.62 210 ILE A CA 1
ATOM 1706 C C . ILE A 1 210 ? -9.393 -6.513 -8.322 1.00 87.62 210 ILE A C 1
ATOM 1708 O O . ILE A 1 210 ? -10.539 -6.195 -8.001 1.00 87.62 210 ILE A O 1
ATOM 1712 N N . ALA A 1 211 ? -8.893 -7.723 -8.050 1.00 90.25 211 ALA A N 1
ATOM 1713 C CA . ALA A 1 211 ? -9.626 -8.737 -7.292 1.00 90.25 211 ALA A CA 1
ATOM 1714 C C . ALA A 1 211 ? -9.836 -8.321 -5.824 1.00 90.25 211 ALA A C 1
ATOM 1716 O O . ALA A 1 211 ? -10.960 -8.394 -5.327 1.00 90.25 211 ALA A O 1
ATOM 1717 N N . ASP A 1 212 ? -8.797 -7.808 -5.160 1.00 86.62 212 ASP A N 1
ATOM 1718 C CA . ASP A 1 212 ? -8.882 -7.340 -3.771 1.00 86.62 212 ASP A CA 1
ATOM 1719 C C . ASP A 1 212 ? -9.815 -6.123 -3.629 1.00 86.62 212 ASP A C 1
ATOM 1721 O O . ASP A 1 212 ? -10.628 -6.072 -2.706 1.00 86.62 212 ASP A O 1
ATOM 1725 N N . VAL A 1 213 ? -9.788 -5.178 -4.580 1.00 87.50 213 VAL A N 1
ATOM 1726 C CA . VAL A 1 213 ? -10.731 -4.043 -4.615 1.00 87.50 213 VAL A CA 1
ATOM 1727 C C . VAL A 1 213 ? -12.177 -4.508 -4.811 1.00 87.50 213 VAL A C 1
ATOM 1729 O O . VAL A 1 213 ? -13.065 -3.994 -4.132 1.00 87.50 213 VAL A O 1
ATOM 1732 N N . ARG A 1 214 ? -12.435 -5.491 -5.687 1.00 90.44 214 ARG A N 1
ATOM 1733 C CA . ARG A 1 214 ? -13.784 -6.068 -5.853 1.00 90.44 214 ARG A CA 1
ATOM 1734 C C . ARG A 1 214 ? -14.271 -6.737 -4.576 1.00 90.44 214 ARG A C 1
ATOM 1736 O O . ARG A 1 214 ? -15.389 -6.467 -4.152 1.00 90.44 214 ARG A O 1
ATOM 1743 N N . LYS A 1 215 ? -13.417 -7.522 -3.916 1.00 93.69 215 LYS A N 1
ATOM 1744 C CA . LYS A 1 215 ? -13.765 -8.147 -2.638 1.00 93.69 215 LYS A CA 1
ATOM 1745 C C . LYS A 1 215 ? -14.101 -7.100 -1.570 1.00 93.69 215 LYS A C 1
ATOM 1747 O O . LYS A 1 215 ? -15.114 -7.229 -0.895 1.00 93.69 215 LYS A O 1
ATOM 1752 N N . LEU A 1 216 ? -13.313 -6.028 -1.456 1.00 88.81 216 LEU A N 1
ATOM 1753 C CA . LEU A 1 216 ? -13.615 -4.927 -0.532 1.00 88.81 216 LEU A CA 1
ATOM 1754 C C . LEU A 1 216 ? -14.947 -4.231 -0.862 1.00 88.81 216 LEU A C 1
ATOM 1756 O O . LEU A 1 216 ? -15.649 -3.803 0.054 1.00 88.81 216 LEU A O 1
ATOM 1760 N N . GLN A 1 217 ? -15.328 -4.138 -2.140 1.00 87.88 217 GLN A N 1
ATOM 1761 C CA . GLN A 1 217 ? -16.643 -3.632 -2.554 1.00 87.88 217 GLN A CA 1
ATOM 1762 C C . GLN A 1 217 ? -17.777 -4.596 -2.162 1.00 87.88 217 GLN A C 1
ATOM 1764 O O . GLN A 1 217 ? -18.783 -4.144 -1.619 1.00 87.88 217 GLN A O 1
ATOM 1769 N N . GLU A 1 218 ? -17.605 -5.904 -2.364 1.00 92.88 218 GLU A N 1
ATOM 1770 C CA . GLU A 1 218 ? -18.555 -6.951 -1.950 1.00 92.88 218 GLU A CA 1
ATOM 1771 C C . GLU A 1 218 ? -18.743 -6.983 -0.421 1.00 92.88 218 GLU A C 1
ATOM 1773 O O . GLU A 1 218 ? -19.875 -6.929 0.065 1.00 92.88 218 GLU A O 1
ATOM 1778 N N . ASP A 1 219 ? -17.647 -6.963 0.346 1.00 90.75 219 ASP A N 1
ATOM 1779 C CA . ASP A 1 219 ? -17.665 -6.876 1.812 1.00 90.75 219 ASP A CA 1
ATOM 1780 C C . ASP A 1 219 ? -18.365 -5.580 2.280 1.00 90.75 219 ASP A C 1
ATOM 1782 O O . ASP A 1 219 ? -19.179 -5.608 3.206 1.00 90.75 219 ASP A O 1
ATOM 1786 N N . THR A 1 220 ? -18.123 -4.443 1.610 1.00 91.25 220 THR A N 1
ATOM 1787 C CA . THR A 1 220 ? -18.787 -3.156 1.912 1.00 91.25 220 THR A CA 1
ATOM 1788 C C . THR A 1 220 ? -20.294 -3.200 1.639 1.00 91.25 220 THR A C 1
ATOM 1790 O O . THR A 1 220 ? -21.074 -2.660 2.427 1.00 91.25 220 THR A O 1
ATOM 1793 N N . ILE A 1 221 ? -20.729 -3.854 0.556 1.00 89.31 221 ILE A N 1
ATOM 1794 C CA . ILE A 1 221 ? -22.154 -4.044 0.241 1.00 89.31 221 ILE A CA 1
ATOM 1795 C C . ILE A 1 221 ? -22.815 -4.928 1.306 1.00 89.31 221 ILE A C 1
ATOM 1797 O O . ILE A 1 221 ? -23.837 -4.533 1.860 1.00 89.31 221 ILE A O 1
ATOM 1801 N N . CYS A 1 222 ? -22.188 -6.045 1.684 1.00 94.38 222 CYS A N 1
ATOM 1802 C CA . CYS A 1 222 ? -22.665 -6.930 2.753 1.00 94.38 222 CYS A CA 1
ATOM 1803 C C . CYS A 1 222 ? -22.814 -6.195 4.103 1.00 94.38 222 CYS A C 1
ATOM 1805 O O . CYS A 1 222 ? -23.808 -6.372 4.812 1.00 94.38 222 CYS A O 1
ATOM 1807 N N . TRP A 1 223 ? -21.869 -5.315 4.457 1.00 92.06 223 TRP A N 1
ATOM 1808 C CA . TRP A 1 223 ? -21.988 -4.461 5.646 1.00 92.06 223 TRP A CA 1
ATOM 1809 C C . TRP A 1 223 ? -23.118 -3.432 5.538 1.00 92.06 223 TRP A C 1
ATOM 1811 O O . TRP A 1 223 ? -23.838 -3.225 6.517 1.00 92.06 223 TRP A O 1
ATOM 1821 N N . LYS A 1 224 ? -23.314 -2.821 4.363 1.00 90.94 224 LYS A N 1
ATOM 1822 C CA . LYS A 1 224 ? -24.421 -1.888 4.106 1.00 90.94 224 LYS A CA 1
ATOM 1823 C C . LYS A 1 224 ? -25.781 -2.580 4.226 1.00 90.94 224 LYS A C 1
ATOM 1825 O O . LYS A 1 224 ? -26.652 -2.060 4.915 1.00 90.94 224 LYS A O 1
ATOM 1830 N N . GLU A 1 225 ? -25.941 -3.757 3.626 1.00 91.44 225 GLU A N 1
ATOM 1831 C CA . GLU A 1 225 ? -27.164 -4.561 3.715 1.00 91.44 225 GLU A CA 1
ATOM 1832 C C . GLU A 1 225 ? -27.482 -4.909 5.174 1.00 91.44 225 GLU A C 1
ATOM 1834 O O . GLU A 1 225 ? -28.584 -4.636 5.637 1.00 91.44 225 GLU A O 1
ATOM 1839 N N . ARG A 1 226 ? -26.501 -5.401 5.947 1.00 91.62 226 ARG A N 1
ATOM 1840 C CA . ARG A 1 226 ? -26.667 -5.669 7.391 1.00 91.62 226 ARG A CA 1
ATOM 1841 C C . ARG A 1 226 ? -27.038 -4.420 8.191 1.00 91.62 226 ARG A C 1
ATOM 1843 O O . ARG A 1 226 ? -27.841 -4.514 9.118 1.00 91.62 226 ARG A O 1
ATOM 1850 N N . TYR A 1 227 ? -26.459 -3.266 7.861 1.00 92.62 227 TYR A N 1
ATOM 1851 C CA . TYR A 1 227 ? -26.793 -1.999 8.507 1.00 92.62 227 TYR A CA 1
ATOM 1852 C C . TYR A 1 227 ? -28.234 -1.574 8.201 1.00 92.62 227 TYR A C 1
ATOM 1854 O O . TYR A 1 227 ? -28.965 -1.217 9.122 1.00 92.62 227 TYR A O 1
ATOM 1862 N N . GLU A 1 228 ? -28.671 -1.670 6.944 1.00 89.06 228 GLU A N 1
ATOM 1863 C CA . GLU A 1 228 ? -30.046 -1.366 6.526 1.00 89.06 228 GLU A CA 1
ATOM 1864 C C . GLU A 1 228 ? -31.056 -2.333 7.171 1.00 89.06 228 GLU A C 1
ATOM 1866 O O . GLU A 1 228 ? -32.097 -1.899 7.663 1.00 89.06 228 GLU A O 1
ATOM 1871 N N . ASP A 1 229 ? -30.702 -3.612 7.297 1.00 89.38 229 ASP A N 1
ATOM 1872 C CA . ASP A 1 229 ? -31.493 -4.647 7.973 1.00 89.38 229 ASP A CA 1
ATOM 1873 C C . ASP A 1 229 ? -31.627 -4.388 9.492 1.00 89.38 229 ASP A C 1
ATOM 1875 O O . ASP A 1 229 ? -32.677 -4.626 10.097 1.00 89.38 229 ASP A O 1
ATOM 1879 N N . CYS A 1 230 ? -30.577 -3.865 10.135 1.00 88.31 230 CYS A N 1
ATOM 1880 C CA . CYS A 1 230 ? -30.603 -3.431 11.535 1.00 88.31 230 CYS A CA 1
ATOM 1881 C C . CYS A 1 230 ? -31.358 -2.107 11.728 1.00 88.31 230 CYS A C 1
ATOM 1883 O O . CYS A 1 230 ? -32.134 -1.984 12.677 1.00 88.31 230 CYS A O 1
ATOM 1885 N N . ALA A 1 231 ? -31.202 -1.146 10.816 1.00 85.94 231 ALA A N 1
ATOM 1886 C CA . ALA A 1 231 ? -31.956 0.104 10.819 1.00 85.94 231 ALA A CA 1
ATOM 1887 C C . ALA A 1 231 ? -33.462 -0.154 10.645 1.00 85.94 231 ALA A C 1
ATOM 1889 O O . ALA A 1 231 ? -34.262 0.401 11.394 1.00 85.94 231 ALA A O 1
ATOM 1890 N N . ALA A 1 232 ? -33.854 -1.067 9.751 1.00 84.50 232 ALA A N 1
ATOM 1891 C CA . ALA A 1 232 ? -35.242 -1.493 9.582 1.00 84.50 232 ALA A CA 1
ATOM 1892 C C . ALA A 1 232 ? -35.801 -2.192 10.837 1.00 84.50 232 ALA A C 1
ATOM 1894 O O . ALA A 1 232 ? -36.950 -1.958 11.211 1.00 84.50 232 ALA A O 1
ATOM 1895 N N . LYS A 1 233 ? -35.000 -3.007 11.541 1.00 87.19 233 LYS A N 1
ATOM 1896 C CA . LYS A 1 233 ? -35.401 -3.607 12.832 1.00 87.19 233 LYS A CA 1
ATOM 1897 C C . LYS A 1 233 ? -35.613 -2.546 13.915 1.00 87.19 233 LYS A C 1
ATOM 1899 O O . LYS A 1 233 ? -36.610 -2.627 14.630 1.00 87.19 233 LYS A O 1
ATOM 1904 N N . LEU A 1 234 ? -34.737 -1.543 14.002 1.00 77.62 234 LEU A N 1
ATOM 1905 C CA . LEU A 1 234 ? -34.889 -0.408 14.921 1.00 77.62 234 LEU A CA 1
ATOM 1906 C C . LEU A 1 234 ? -36.116 0.447 14.572 1.00 77.62 234 LEU A C 1
ATOM 1908 O O . LEU A 1 234 ? -36.913 0.753 15.454 1.00 77.62 234 LEU A O 1
ATOM 1912 N N . GLU A 1 235 ? -36.340 0.749 13.293 1.00 81.50 235 GLU A N 1
ATOM 1913 C CA . GLU A 1 235 ? -37.534 1.464 12.828 1.00 81.50 235 GLU A CA 1
ATOM 1914 C C . GLU A 1 235 ? -38.822 0.670 13.129 1.00 81.50 235 GLU A C 1
ATOM 1916 O O . GLU A 1 235 ? -39.837 1.243 13.513 1.00 81.50 235 GLU A O 1
ATOM 1921 N N . MET A 1 236 ? -38.784 -0.665 13.041 1.00 77.50 236 MET A N 1
ATOM 1922 C CA . MET A 1 236 ? -39.886 -1.554 13.438 1.00 77.50 236 MET A CA 1
ATOM 1923 C C . MET A 1 236 ? -40.053 -1.711 14.960 1.00 77.50 236 MET A C 1
ATOM 1925 O O . MET A 1 236 ? -41.103 -2.184 15.403 1.00 77.50 236 MET A O 1
ATOM 1929 N N . MET A 1 237 ? -39.059 -1.329 15.767 1.00 74.94 237 MET A N 1
ATOM 1930 C CA . MET A 1 237 ? -39.190 -1.181 17.222 1.00 74.94 237 MET A CA 1
ATOM 1931 C C . MET A 1 237 ? -39.749 0.198 17.590 1.00 74.94 237 MET A C 1
ATOM 1933 O O . MET A 1 237 ? -40.601 0.283 18.468 1.00 74.94 237 MET A O 1
ATOM 1937 N N . ASP A 1 238 ? -39.365 1.254 16.874 1.00 67.06 238 ASP A N 1
ATOM 1938 C CA . ASP A 1 238 ? -39.912 2.604 17.061 1.00 67.06 238 ASP A CA 1
ATOM 1939 C C . ASP A 1 238 ? -41.379 2.697 16.583 1.00 67.06 238 ASP A C 1
ATOM 1941 O O . ASP A 1 238 ? -42.247 3.236 17.265 1.00 67.06 238 ASP A O 1
ATOM 1945 N N . LYS A 1 239 ? -41.733 1.991 15.501 1.00 65.69 239 LYS A N 1
ATOM 1946 C CA . LYS A 1 239 ? -43.133 1.726 15.099 1.00 65.69 239 LYS A CA 1
ATOM 1947 C C . LYS A 1 239 ? -43.910 0.841 16.094 1.00 65.69 239 LYS A C 1
ATOM 1949 O O . LYS A 1 239 ? -45.111 0.648 15.918 1.00 65.69 239 LYS A O 1
ATOM 1954 N N . LYS A 1 240 ? -43.249 0.309 17.130 1.00 59.66 240 LYS A N 1
ATOM 1955 C CA . LYS A 1 240 ? -43.842 -0.391 18.286 1.00 59.66 240 LYS A CA 1
ATOM 1956 C C . LYS A 1 240 ? -43.729 0.420 19.587 1.00 59.66 240 LYS A C 1
ATOM 1958 O O . LYS A 1 240 ? -43.764 -0.166 20.670 1.00 59.66 240 LYS A O 1
ATOM 1963 N N . GLN A 1 241 ? -43.633 1.750 19.503 1.00 56.50 241 GLN A N 1
ATOM 1964 C CA . GLN A 1 241 ? -43.923 2.627 20.643 1.00 56.50 241 GLN A CA 1
ATOM 1965 C C . GLN A 1 241 ? -45.234 2.201 21.335 1.00 56.50 241 GLN A C 1
ATOM 1967 O O . GLN A 1 241 ? -46.195 1.808 20.671 1.00 56.50 241 GLN A O 1
ATOM 1972 N N . ASP A 1 242 ? -45.254 2.265 22.673 1.00 57.09 242 ASP A N 1
ATOM 1973 C CA . ASP A 1 242 ? -46.417 1.917 23.506 1.00 57.09 242 ASP A CA 1
ATOM 1974 C C . ASP A 1 242 ? -47.690 2.576 22.931 1.00 57.09 242 ASP A C 1
ATOM 1976 O O . ASP A 1 242 ? -47.661 3.784 22.669 1.00 57.09 242 ASP A O 1
ATOM 1980 N N . PRO A 1 243 ? -48.811 1.848 22.743 1.00 61.88 243 PRO A N 1
ATOM 1981 C CA . PRO A 1 243 ? -50.071 2.433 22.281 1.00 61.88 243 PRO A CA 1
ATOM 1982 C C . PRO A 1 243 ? -50.484 3.708 23.034 1.00 61.88 243 PRO A C 1
ATOM 1984 O O . PRO A 1 243 ? -51.044 4.617 22.427 1.00 61.88 243 PRO A O 1
ATOM 1987 N N . ARG A 1 244 ? -50.139 3.824 24.324 1.00 58.12 244 ARG A N 1
ATOM 1988 C CA . ARG A 1 244 ? -50.358 5.028 25.146 1.00 58.12 244 ARG A CA 1
ATOM 1989 C C . ARG A 1 244 ? -49.482 6.209 24.737 1.00 58.12 244 ARG A C 1
ATOM 1991 O O . ARG A 1 244 ? -49.915 7.353 24.836 1.00 58.12 244 ARG A O 1
ATOM 1998 N N . 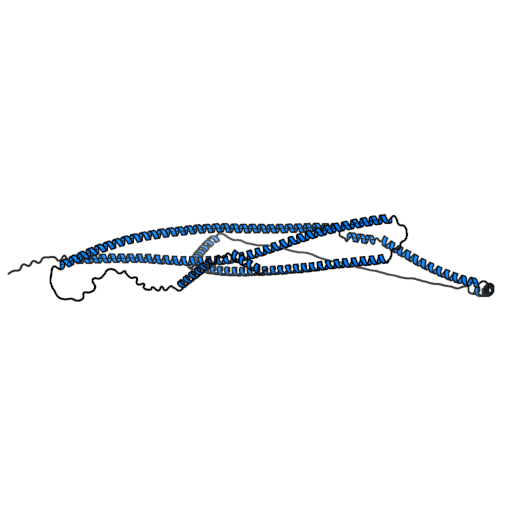LEU A 1 245 ? -48.252 5.951 24.294 1.00 64.44 245 LEU A N 1
ATOM 1999 C CA . LEU A 1 245 ? -47.360 6.981 23.764 1.00 64.44 245 LEU A CA 1
ATOM 2000 C C . LEU A 1 245 ? -47.840 7.452 22.388 1.00 64.44 245 LEU A C 1
ATOM 2002 O O . LEU A 1 245 ? -47.780 8.649 22.116 1.00 64.44 245 LEU A O 1
ATOM 2006 N N . LEU A 1 246 ? -48.375 6.546 21.563 1.00 64.31 246 LEU A N 1
ATOM 2007 C CA . LEU A 1 246 ? -48.987 6.894 20.279 1.00 64.31 246 LEU A CA 1
ATOM 2008 C C . LEU A 1 246 ? -50.264 7.733 20.476 1.00 64.31 246 LEU A C 1
ATOM 2010 O O . LEU A 1 246 ? -50.394 8.795 19.876 1.00 64.31 246 LEU A O 1
ATOM 2014 N N . GLU A 1 247 ? -51.153 7.332 21.389 1.00 67.56 247 GLU A N 1
ATOM 2015 C CA . GLU A 1 247 ? -52.368 8.074 21.769 1.00 67.56 247 GLU A CA 1
ATOM 2016 C C . GLU A 1 247 ? -52.043 9.467 22.357 1.00 67.56 247 GLU A C 1
ATOM 2018 O O . GLU A 1 247 ? -52.675 10.475 22.014 1.00 67.56 247 GLU A O 1
ATOM 2023 N N . ALA A 1 248 ? -50.989 9.564 23.177 1.00 70.06 248 ALA A N 1
ATOM 2024 C CA . ALA A 1 248 ? -50.466 10.840 23.662 1.00 70.06 248 ALA A CA 1
ATOM 2025 C C . ALA A 1 248 ? -49.870 11.698 22.529 1.00 70.06 248 ALA A C 1
ATOM 2027 O O . ALA A 1 248 ? -50.104 12.909 22.488 1.00 70.06 248 ALA A O 1
ATOM 2028 N N . GLN A 1 249 ? -49.136 11.098 21.586 1.00 67.06 249 GLN A N 1
ATOM 2029 C CA . GLN A 1 249 ? -48.601 11.805 20.422 1.00 67.06 249 GLN A CA 1
ATOM 2030 C C . GLN A 1 249 ? -49.701 12.295 19.483 1.00 67.06 249 GLN A C 1
ATOM 2032 O O . GLN A 1 249 ? -49.603 13.431 19.031 1.00 67.06 249 GLN A O 1
ATOM 2037 N N . ASP A 1 250 ? -50.764 11.527 19.239 1.00 72.38 250 ASP A N 1
ATOM 2038 C CA . ASP A 1 250 ? -51.894 11.966 18.410 1.00 72.38 250 ASP A CA 1
ATOM 2039 C C . ASP A 1 250 ? -52.697 13.088 19.084 1.00 72.38 250 ASP A C 1
ATOM 2041 O O . ASP A 1 250 ? -53.122 14.047 18.427 1.00 72.38 250 ASP A O 1
ATOM 2045 N N . THR A 1 251 ? -52.817 13.047 20.415 1.00 74.88 251 THR A N 1
ATOM 2046 C CA . THR A 1 251 ? -53.367 14.153 21.215 1.00 74.88 251 THR A CA 1
ATOM 2047 C C . THR A 1 251 ? -52.512 15.418 21.053 1.00 74.88 251 THR A C 1
ATOM 2049 O O . THR A 1 251 ? -53.026 16.491 20.725 1.00 74.88 251 THR A O 1
ATOM 2052 N N . ILE A 1 252 ? -51.185 15.300 21.188 1.00 76.94 252 ILE A N 1
ATOM 2053 C CA . ILE A 1 252 ? -50.231 16.406 20.993 1.00 76.94 252 ILE A CA 1
ATOM 2054 C C . ILE A 1 252 ? -50.224 16.897 19.535 1.00 76.94 252 ILE A C 1
ATOM 2056 O O . ILE A 1 252 ? -50.151 18.102 19.299 1.00 76.94 252 ILE A O 1
ATOM 2060 N N . ALA A 1 253 ? -50.320 16.006 18.549 1.00 70.94 253 ALA A N 1
ATOM 2061 C CA . ALA A 1 253 ? -50.347 16.334 17.126 1.00 70.94 253 ALA A CA 1
ATOM 2062 C C . ALA A 1 253 ? -51.653 17.035 16.732 1.00 70.94 253 ALA A C 1
ATOM 2064 O O . ALA A 1 253 ? -51.633 17.948 15.909 1.00 70.94 253 ALA A O 1
ATOM 2065 N N . THR A 1 254 ? -52.773 16.671 17.358 1.00 79.19 254 THR A N 1
ATOM 2066 C CA . THR A 1 254 ? -54.073 17.332 17.180 1.00 79.19 254 THR A CA 1
ATOM 2067 C C . THR A 1 254 ? -54.082 18.727 17.809 1.00 79.19 254 THR A C 1
ATOM 2069 O O . THR A 1 254 ? -54.501 19.690 17.159 1.00 79.19 254 THR A O 1
ATOM 2072 N N . LEU A 1 255 ? -53.518 18.884 19.013 1.00 74.81 255 LEU A N 1
ATOM 2073 C CA . LEU A 1 255 ? -53.290 20.200 19.625 1.00 74.81 255 LEU A CA 1
ATOM 2074 C C . LEU A 1 255 ? -52.358 21.068 18.762 1.00 74.81 255 LEU A C 1
ATOM 2076 O O . LEU A 1 255 ? -52.687 22.217 18.472 1.00 74.81 255 LEU A O 1
ATOM 2080 N N . LYS A 1 256 ? -51.244 20.511 18.265 1.00 74.25 256 LYS A N 1
ATOM 2081 C CA . LYS A 1 256 ? -50.327 21.198 17.339 1.00 74.25 256 LYS A CA 1
ATOM 2082 C C . LYS A 1 256 ? -50.995 21.565 16.012 1.00 74.25 256 LYS A C 1
ATOM 2084 O O . LYS A 1 256 ? -50.765 22.671 15.542 1.00 74.25 256 LYS A O 1
ATOM 2089 N N . ARG A 1 257 ? -51.847 20.709 15.430 1.00 72.50 257 ARG A N 1
ATOM 2090 C CA . ARG A 1 257 ? -52.646 21.035 14.230 1.00 72.50 257 ARG A CA 1
ATOM 2091 C C . ARG A 1 257 ? -53.597 22.202 14.492 1.00 72.50 257 ARG A C 1
ATOM 2093 O O . ARG A 1 257 ? -53.646 23.121 13.686 1.00 72.50 257 ARG A O 1
ATOM 2100 N N . THR A 1 258 ? -54.282 22.208 15.634 1.00 74.00 258 THR A N 1
ATOM 2101 C CA . THR A 1 258 ? -55.177 23.310 16.032 1.00 74.00 258 THR A CA 1
ATOM 2102 C C . THR A 1 258 ? -54.402 24.624 16.183 1.00 74.00 258 THR A C 1
ATOM 2104 O O . THR A 1 258 ? -54.793 25.640 15.616 1.00 74.00 258 THR A O 1
ATOM 2107 N N . ILE A 1 259 ? -53.255 24.597 16.871 1.00 72.38 259 ILE A N 1
ATOM 2108 C CA . ILE A 1 259 ? -52.358 25.756 17.021 1.00 72.38 259 ILE A CA 1
ATOM 2109 C C . ILE A 1 259 ? -51.808 26.220 15.662 1.00 72.38 259 ILE A C 1
ATOM 2111 O O . ILE A 1 259 ? -51.757 27.420 15.409 1.00 72.38 259 ILE A O 1
ATOM 2115 N N . ALA A 1 260 ? -51.429 25.294 14.778 1.00 62.94 260 ALA A N 1
ATOM 2116 C CA . ALA A 1 260 ? -50.901 25.612 13.455 1.00 62.94 260 ALA A CA 1
ATOM 2117 C C . ALA A 1 260 ? -51.961 26.246 12.543 1.00 62.94 260 ALA A C 1
ATOM 2119 O O . ALA A 1 260 ? -51.649 27.220 11.870 1.00 62.94 260 ALA A O 1
ATOM 2120 N N . ILE A 1 261 ? -53.211 25.770 12.563 1.00 67.75 261 ILE A N 1
ATOM 2121 C CA . ILE A 1 261 ? -54.325 26.388 11.820 1.00 67.75 261 ILE A CA 1
ATOM 2122 C C . ILE A 1 261 ? -54.538 27.832 12.302 1.00 67.75 261 ILE A C 1
ATOM 2124 O O . ILE A 1 261 ? -54.467 28.756 11.495 1.00 67.75 261 ILE A O 1
ATOM 2128 N N . LEU A 1 262 ? -54.631 28.040 13.623 1.00 56.31 262 LEU A N 1
ATOM 2129 C CA . LEU A 1 262 ? -54.744 29.367 14.255 1.00 56.31 262 LEU A CA 1
ATOM 2130 C C . LEU A 1 262 ? -53.543 30.304 13.985 1.00 56.31 262 LEU A C 1
ATOM 2132 O O . LEU A 1 262 ? -53.624 31.509 14.224 1.00 56.31 262 LEU A O 1
ATOM 2136 N N . GLN A 1 263 ? -52.412 29.770 13.514 1.00 58.34 263 GLN A N 1
ATOM 2137 C CA . GLN A 1 263 ? -51.231 30.539 13.105 1.00 58.34 263 GLN A CA 1
ATOM 2138 C C . GLN A 1 263 ? -51.143 30.724 11.582 1.00 58.34 263 GLN A C 1
ATOM 2140 O O . GLN A 1 263 ? -50.623 31.741 11.125 1.00 58.34 263 GLN A O 1
ATOM 2145 N N . GLN A 1 264 ? -51.662 29.783 10.793 1.00 52.84 264 GLN A N 1
ATOM 2146 C CA . GLN A 1 264 ? -51.605 29.789 9.330 1.00 52.84 264 GLN A CA 1
ATOM 2147 C C . GLN A 1 264 ? -52.737 30.611 8.696 1.00 52.84 264 GLN A C 1
ATOM 2149 O O . GLN A 1 264 ? -52.531 31.196 7.635 1.00 52.84 264 GLN A O 1
ATOM 2154 N N . GLU A 1 265 ? -53.859 30.797 9.402 1.00 52.25 265 GLU A N 1
ATOM 2155 C CA . GLU A 1 265 ? -54.876 31.825 9.104 1.00 52.25 265 GLU A CA 1
ATOM 2156 C C . GLU A 1 265 ? -54.311 33.265 9.105 1.00 52.25 265 GLU A C 1
ATOM 2158 O O . GLU A 1 265 ? -55.005 34.205 8.721 1.00 52.25 265 GLU A O 1
ATOM 2163 N N . LYS A 1 266 ? -53.046 33.461 9.509 1.00 46.44 266 LYS A N 1
ATOM 2164 C CA . LYS A 1 266 ? -52.410 34.777 9.636 1.00 46.44 266 LYS A CA 1
ATOM 2165 C C . LYS A 1 266 ? -51.668 35.279 8.381 1.00 46.44 266 LYS A C 1
ATOM 2167 O O . LYS A 1 266 ? -51.617 36.495 8.216 1.00 46.44 266 LYS A O 1
ATOM 2172 N N . THR A 1 267 ? -51.082 34.422 7.518 1.00 38.81 267 THR A N 1
ATOM 2173 C CA . THR A 1 267 ? -50.199 34.853 6.383 1.00 38.81 267 THR A CA 1
ATOM 2174 C C . THR A 1 267 ? -49.906 33.793 5.284 1.00 38.81 267 THR A C 1
ATOM 2176 O O . THR A 1 267 ? -49.506 32.682 5.626 1.00 38.81 267 THR A O 1
ATOM 2179 N N . ALA A 1 268 ? -49.943 34.166 3.982 1.00 38.34 268 ALA A N 1
ATOM 2180 C CA . ALA A 1 268 ? -49.428 33.430 2.783 1.00 38.34 268 ALA A CA 1
ATOM 2181 C C . ALA A 1 268 ? -49.281 34.401 1.550 1.00 38.34 268 ALA A C 1
ATOM 2183 O O . ALA A 1 268 ? -49.569 35.580 1.735 1.00 38.34 268 ALA A O 1
ATOM 2184 N N . HIS A 1 269 ? -48.839 34.110 0.298 1.00 34.50 269 HIS A N 1
ATOM 2185 C CA . HIS A 1 269 ? -48.498 32.894 -0.497 1.00 34.50 269 HIS A CA 1
ATOM 2186 C C . HIS A 1 269 ? -47.348 33.167 -1.547 1.00 34.50 269 HIS A C 1
ATOM 2188 O O . HIS A 1 269 ? -47.115 34.336 -1.857 1.00 34.50 269 HIS A O 1
ATOM 2194 N N . PRO A 1 270 ? -46.684 32.148 -2.168 1.00 51.06 270 PRO A N 1
ATOM 2195 C CA . PRO A 1 270 ? -45.530 32.303 -3.114 1.00 51.06 270 PRO A CA 1
ATOM 2196 C C . PRO A 1 270 ? -45.712 31.809 -4.604 1.00 51.06 270 PRO A C 1
ATOM 2198 O O . PRO A 1 270 ? -46.745 31.209 -4.898 1.00 51.06 270 PRO A O 1
ATOM 2201 N N . LYS A 1 271 ? -44.731 32.038 -5.542 1.00 34.47 271 LYS A N 1
ATOM 2202 C CA . LYS A 1 271 ? -44.698 31.661 -7.019 1.00 34.47 271 LYS A CA 1
ATOM 2203 C C . LYS A 1 271 ? -43.270 31.459 -7.677 1.00 34.47 271 LYS A C 1
ATOM 2205 O O . LYS A 1 271 ? -42.294 31.477 -6.935 1.00 34.47 271 LYS A O 1
ATOM 2210 N N . TYR A 1 272 ? -43.146 31.242 -9.022 1.00 33.59 272 TYR A N 1
ATOM 2211 C CA . TYR A 1 272 ? -41.985 30.629 -9.772 1.00 33.59 272 TYR A CA 1
ATOM 2212 C C . TYR A 1 272 ? -41.751 31.081 -11.277 1.00 33.59 272 TYR A C 1
ATOM 2214 O O . TYR A 1 272 ? -42.628 31.759 -11.811 1.00 33.59 272 TYR A O 1
ATOM 2222 N N . TYR A 1 273 ? -40.672 30.574 -11.951 1.00 35.56 273 TYR A N 1
ATOM 2223 C CA . TYR A 1 273 ? -40.375 30.397 -13.434 1.00 35.56 273 TYR A CA 1
ATOM 2224 C C . TYR A 1 273 ? -39.846 31.590 -14.321 1.00 35.56 273 TYR A C 1
ATOM 2226 O O . TYR A 1 273 ? -40.092 32.728 -13.932 1.00 35.56 273 TYR A O 1
ATOM 2234 N N . ASP A 1 274 ? -39.244 31.508 -15.554 1.00 33.94 274 ASP A N 1
ATOM 2235 C CA . ASP A 1 274 ? -38.308 30.612 -16.359 1.00 33.94 274 ASP A CA 1
ATOM 2236 C C . ASP A 1 274 ? -38.077 31.209 -17.819 1.00 33.94 274 ASP A C 1
ATOM 2238 O O . ASP A 1 274 ? -38.781 32.163 -18.144 1.00 33.94 274 ASP A O 1
ATOM 2242 N N . VAL A 1 275 ? -37.275 30.736 -18.829 1.00 37.25 275 VAL A N 1
ATOM 2243 C CA . VAL A 1 275 ? -35.857 30.237 -18.982 1.00 37.25 275 VAL A CA 1
ATOM 2244 C C . VAL A 1 275 ? -35.413 30.038 -20.502 1.00 37.25 275 VAL A C 1
ATOM 2246 O O . VAL A 1 275 ? -36.276 29.822 -21.347 1.00 37.25 275 VAL A O 1
ATOM 2249 N N . SER A 1 276 ? -34.093 30.020 -20.851 1.00 44.69 276 SER A N 1
ATOM 2250 C CA . SER A 1 276 ? -33.400 29.457 -22.094 1.00 44.69 276 SER A CA 1
ATOM 2251 C C . SER A 1 276 ? -33.428 30.145 -23.526 1.00 44.69 276 SER A C 1
ATOM 2253 O O . SER A 1 276 ? -34.254 31.018 -23.764 1.00 44.69 276 SER A O 1
ATOM 2255 N N . THR A 1 277 ? -32.508 29.806 -24.499 1.00 39.25 277 THR A N 1
ATOM 2256 C CA . THR A 1 277 ? -32.401 30.279 -25.963 1.00 39.25 277 THR A CA 1
ATOM 2257 C C . THR A 1 277 ? -31.413 29.445 -26.907 1.00 39.25 277 THR A C 1
ATOM 2259 O O . THR A 1 277 ? -30.935 28.425 -26.422 1.00 39.25 277 THR A O 1
ATOM 2262 N N . SER A 1 278 ? -31.117 29.755 -28.225 1.00 37.59 278 SER A N 1
ATOM 2263 C CA . SER A 1 278 ? -30.303 28.892 -29.203 1.00 37.59 278 SER A CA 1
ATOM 2264 C C . SER A 1 278 ? -29.765 29.500 -30.589 1.00 37.59 278 SER A C 1
ATOM 2266 O O . SER A 1 278 ? -30.035 30.665 -30.861 1.00 37.59 278 SER A O 1
ATOM 2268 N N . THR A 1 279 ? -29.108 28.688 -31.495 1.00 40.06 279 THR A N 1
ATOM 2269 C CA . THR A 1 279 ? -29.052 28.625 -33.046 1.00 40.06 279 THR A CA 1
ATOM 2270 C C . THR A 1 279 ? -27.975 29.186 -34.115 1.00 40.06 279 THR A C 1
ATOM 2272 O O . THR A 1 279 ? -27.657 30.366 -34.076 1.00 40.06 279 THR A O 1
ATOM 2275 N N . ALA A 1 280 ? -27.607 28.361 -35.186 1.00 36.56 280 ALA A N 1
ATOM 2276 C CA . ALA A 1 280 ? -27.394 28.551 -36.727 1.00 36.56 280 ALA A CA 1
ATOM 2277 C C . ALA A 1 280 ? -26.009 28.637 -37.608 1.00 36.56 280 ALA A C 1
ATOM 2279 O O . ALA A 1 280 ? -25.006 29.057 -37.045 1.00 36.56 280 ALA A O 1
ATOM 2280 N N . SER A 1 281 ? -25.905 28.237 -38.966 1.00 40.34 281 SER A N 1
ATOM 2281 C CA . SER A 1 281 ? -24.639 28.171 -39.911 1.00 40.34 281 SER A CA 1
ATOM 2282 C C . SER A 1 281 ? -24.610 28.185 -41.588 1.00 40.34 281 SER A C 1
ATOM 2284 O O . SER A 1 281 ? -25.202 29.143 -42.080 1.00 40.34 281 SER A O 1
ATOM 2286 N N . PRO A 1 282 ? -23.967 27.335 -42.540 1.00 54.56 282 PRO A N 1
ATOM 2287 C CA . PRO A 1 282 ? -23.086 27.691 -43.796 1.00 54.56 282 PRO A CA 1
ATOM 2288 C C . PRO A 1 282 ? -23.179 27.012 -45.302 1.00 54.56 282 PRO A C 1
ATOM 2290 O O . PRO A 1 282 ? -24.049 26.153 -45.468 1.00 54.56 282 PRO A O 1
ATOM 2293 N N . ARG A 1 283 ? -22.325 27.331 -46.393 1.00 40.12 283 ARG A N 1
ATOM 2294 C CA . ARG A 1 283 ? -22.135 26.786 -47.882 1.00 40.12 283 ARG A CA 1
ATOM 2295 C C . ARG A 1 283 ? -20.824 27.266 -48.741 1.00 40.12 283 ARG A C 1
ATOM 2297 O O . ARG A 1 283 ? -20.154 28.085 -48.133 1.00 40.12 283 ARG A O 1
ATOM 2304 N N . LYS A 1 284 ? -20.391 27.051 -50.077 1.00 42.19 284 LYS A N 1
ATOM 2305 C CA . LYS A 1 284 ? -20.168 25.951 -51.182 1.00 42.19 284 LYS A CA 1
ATOM 2306 C C . LYS A 1 284 ? -19.593 26.352 -52.690 1.00 42.19 284 LYS A C 1
ATOM 2308 O O . LYS A 1 284 ? -20.111 27.339 -53.190 1.00 42.19 284 LYS A O 1
ATOM 2313 N N . PHE A 1 285 ? -18.748 25.547 -53.478 1.00 38.03 285 PHE A N 1
ATOM 2314 C CA . PHE A 1 285 ? -18.456 25.373 -55.037 1.00 38.03 285 PHE A CA 1
ATOM 2315 C C . PHE A 1 285 ? -17.516 26.310 -55.990 1.00 38.03 285 PHE A C 1
ATOM 2317 O O . PHE A 1 285 ? -17.283 27.411 -55.517 1.00 38.03 285 PHE A O 1
ATOM 2324 N N . LEU A 1 286 ? -17.000 26.122 -57.299 1.00 42.94 286 LEU A N 1
ATOM 2325 C CA . LEU A 1 286 ? -16.445 25.069 -58.327 1.00 42.94 286 LEU A CA 1
ATOM 2326 C C . LEU A 1 286 ? -15.886 25.593 -59.798 1.00 42.94 286 LEU A C 1
ATOM 2328 O O . LEU A 1 286 ? -16.266 26.712 -60.123 1.00 42.94 286 LEU A O 1
ATOM 2332 N N . GLY A 1 287 ? -15.104 24.874 -60.727 1.00 39.47 287 GLY A N 1
ATOM 2333 C CA . GLY A 1 287 ? -14.753 25.205 -62.228 1.00 39.47 287 GLY A CA 1
ATOM 2334 C C . GLY A 1 287 ? -13.585 24.468 -63.118 1.00 39.47 287 GLY A C 1
ATOM 2335 O O . GLY A 1 287 ? -12.770 23.827 -62.467 1.00 39.47 287 GLY A O 1
ATOM 2336 N N . SER A 1 288 ? -13.457 24.505 -64.527 1.00 44.88 288 SER A N 1
ATOM 2337 C CA . SER A 1 288 ? -12.322 23.952 -65.491 1.00 44.88 288 SER A CA 1
ATOM 2338 C C . SER A 1 288 ? -12.403 24.073 -67.128 1.00 44.88 288 SER A C 1
ATOM 2340 O O . SER A 1 288 ? -13.523 24.370 -67.537 1.00 44.88 288 SER A O 1
ATOM 2342 N N . THR A 1 289 ? -11.344 23.875 -68.051 1.00 44.94 289 THR A N 1
ATOM 2343 C CA . THR A 1 289 ? -11.275 23.487 -69.600 1.00 44.94 289 THR A CA 1
ATOM 2344 C C . THR A 1 289 ? -9.910 23.611 -70.510 1.00 44.94 289 THR A C 1
ATOM 2346 O O . THR A 1 289 ? -8.926 24.075 -69.941 1.00 44.94 289 THR A O 1
ATOM 2349 N N . ASP A 1 290 ? -9.800 23.225 -71.863 1.00 43.81 290 ASP A N 1
ATOM 2350 C CA . ASP A 1 290 ? -8.590 22.653 -72.692 1.00 43.81 290 ASP A CA 1
ATOM 2351 C C . ASP A 1 290 ? -8.200 23.007 -74.254 1.00 43.81 290 ASP A C 1
ATOM 2353 O O . ASP A 1 290 ? -8.894 23.825 -74.857 1.00 43.81 290 ASP A O 1
ATOM 2357 N N . SER A 1 291 ? -7.175 22.320 -74.939 1.00 45.16 291 SER A N 1
ATOM 2358 C CA . SER A 1 291 ? -6.769 22.060 -76.449 1.00 45.16 291 SER A CA 1
ATOM 2359 C C . SER A 1 291 ? -5.549 22.801 -77.221 1.00 45.16 291 SER A C 1
ATOM 2361 O O . SER A 1 291 ? -5.179 23.837 -76.679 1.00 45.16 291 SER A O 1
ATOM 2363 N N . ASP A 1 292 ? -4.819 22.531 -78.398 1.00 40.97 292 ASP A N 1
ATOM 2364 C CA . ASP A 1 292 ? -4.377 21.500 -79.499 1.00 40.97 292 ASP A CA 1
ATOM 2365 C C . ASP A 1 292 ? -3.150 22.070 -80.434 1.00 40.97 292 ASP A C 1
ATOM 2367 O O . ASP A 1 292 ? -2.757 23.176 -80.067 1.00 40.97 292 ASP A O 1
ATOM 2371 N N . GLY A 1 293 ? -2.409 21.653 -81.557 1.00 39.78 293 GLY A N 1
ATOM 2372 C CA . GLY A 1 293 ? -2.157 20.535 -82.601 1.00 39.78 293 GLY A CA 1
ATOM 2373 C C . GLY A 1 293 ? -1.163 20.805 -83.874 1.00 39.78 293 GLY A C 1
ATOM 2374 O O . GLY A 1 293 ? -0.780 21.959 -84.043 1.00 39.78 293 GLY A O 1
ATOM 2375 N N . ILE A 1 294 ? -0.805 19.822 -84.810 1.00 40.97 294 ILE A N 1
ATOM 2376 C CA . ILE A 1 294 ? -0.308 19.858 -86.311 1.00 40.97 294 ILE A CA 1
ATOM 2377 C C . ILE A 1 294 ? 1.209 19.531 -86.844 1.00 40.97 294 ILE A C 1
ATOM 2379 O O . ILE A 1 294 ? 2.127 19.612 -86.039 1.00 40.97 294 ILE A O 1
ATOM 2383 N N . ASP A 1 295 ? 1.503 19.107 -88.153 1.00 43.03 295 ASP A N 1
ATOM 2384 C CA . ASP A 1 295 ? 2.830 18.578 -88.801 1.00 43.03 295 ASP A CA 1
ATOM 2385 C C . ASP A 1 295 ? 3.008 18.385 -90.424 1.00 43.03 295 ASP A C 1
ATOM 2387 O O . ASP A 1 295 ? 1.967 18.069 -91.013 1.00 43.03 295 ASP A O 1
ATOM 2391 N N . LYS A 1 296 ? 4.240 18.462 -91.122 1.00 39.72 296 LYS A N 1
ATOM 2392 C CA . LYS A 1 296 ? 4.820 17.859 -92.476 1.00 39.72 296 LYS A CA 1
ATOM 2393 C C . LYS A 1 296 ? 5.981 18.654 -93.291 1.00 39.72 296 LYS A C 1
ATOM 2395 O O . LYS A 1 296 ? 6.218 19.764 -92.837 1.00 39.72 296 LYS A O 1
ATOM 2400 N N . SER A 1 297 ? 6.777 18.365 -94.419 1.00 43.62 297 SER A N 1
ATOM 2401 C CA . SER A 1 297 ? 7.102 17.354 -95.565 1.00 43.62 297 SER A CA 1
ATOM 2402 C C . SER A 1 297 ? 8.511 17.530 -96.389 1.00 43.62 297 SER A C 1
ATOM 2404 O O . SER A 1 297 ? 9.309 18.334 -95.916 1.00 43.62 297 SER A O 1
ATOM 2406 N N . CYS A 1 298 ? 8.880 16.854 -97.564 1.00 38.34 298 CYS A N 1
ATOM 2407 C CA . CYS A 1 298 ? 10.263 16.771 -98.298 1.00 38.34 298 CYS A CA 1
ATOM 2408 C C . CYS A 1 298 ? 10.418 16.521 -99.912 1.00 38.34 298 CYS A C 1
ATOM 2410 O O . CYS A 1 298 ? 9.378 16.414 -100.556 1.00 38.34 298 CYS A O 1
ATOM 2412 N N . SER A 1 299 ? 11.643 16.419 -100.591 1.00 38.56 299 SER A N 1
ATOM 2413 C CA . SER A 1 299 ? 11.948 16.243 -102.118 1.00 38.56 299 SER A CA 1
ATOM 2414 C C . SER A 1 299 ? 13.404 15.765 -102.680 1.00 38.56 299 SER A C 1
ATOM 2416 O O . SER A 1 299 ? 14.286 15.610 -101.841 1.00 38.56 299 SER A O 1
ATOM 2418 N N . GLU A 1 300 ? 13.708 15.509 -104.030 1.00 40.56 300 GLU A N 1
ATOM 2419 C CA . GLU A 1 300 ? 14.952 14.774 -104.631 1.00 40.56 300 GLU A CA 1
ATOM 2420 C C . GLU A 1 300 ? 15.390 14.808 -106.229 1.00 40.56 300 GLU A C 1
ATOM 2422 O O . GLU A 1 300 ? 14.521 15.095 -107.047 1.00 40.56 300 GLU A O 1
ATOM 2427 N N . ILE A 1 301 ? 16.672 14.429 -106.675 1.00 40.28 301 ILE A N 1
ATOM 2428 C CA . ILE A 1 301 ? 17.317 13.810 -107.982 1.00 40.28 301 ILE A CA 1
ATOM 2429 C C . ILE A 1 301 ? 17.974 14.506 -109.294 1.00 40.28 301 ILE A C 1
ATOM 2431 O O . ILE A 1 301 ? 17.464 15.519 -109.757 1.00 40.28 301 ILE A O 1
ATOM 2435 N N . ALA A 1 302 ? 19.045 13.885 -109.946 1.00 38.84 302 ALA A N 1
ATOM 2436 C CA . ALA A 1 302 ? 19.500 13.764 -111.430 1.00 38.84 302 ALA A CA 1
ATOM 2437 C C . ALA A 1 302 ? 21.062 13.897 -111.749 1.00 38.84 302 ALA A C 1
ATOM 2439 O O . ALA A 1 302 ? 21.696 14.690 -111.065 1.00 38.84 302 ALA A O 1
ATOM 2440 N N . LEU A 1 303 ? 21.876 13.198 -112.614 1.00 36.41 303 LEU A N 1
ATOM 2441 C CA . LEU A 1 303 ? 21.972 12.612 -114.017 1.00 36.41 303 LEU A CA 1
ATOM 2442 C C . LEU A 1 303 ? 22.252 13.599 -115.210 1.00 36.41 303 LEU A C 1
ATOM 2444 O O . LEU A 1 303 ? 21.718 14.696 -115.176 1.00 36.41 303 LEU A O 1
ATOM 2448 N N . GLY A 1 304 ? 23.019 13.335 -116.309 1.00 31.58 304 GLY A N 1
ATOM 2449 C CA . GLY A 1 304 ? 23.923 12.227 -116.746 1.00 31.58 304 GLY A CA 1
ATOM 2450 C C . GLY A 1 304 ? 24.494 12.341 -118.215 1.00 31.58 304 GLY A C 1
ATOM 2451 O O . GLY A 1 304 ? 23.937 13.058 -119.032 1.00 31.58 304 GLY A O 1
ATOM 2452 N N . ALA A 1 305 ? 25.598 11.622 -118.529 1.00 34.41 305 ALA A N 1
ATOM 2453 C CA . ALA A 1 305 ? 26.188 11.190 -119.841 1.00 34.41 305 ALA A CA 1
ATOM 2454 C C . ALA A 1 305 ? 26.248 12.088 -121.126 1.00 34.41 305 ALA A C 1
ATOM 2456 O O . ALA A 1 305 ? 25.233 12.263 -121.794 1.00 34.41 305 ALA A O 1
ATOM 2457 N N . LEU A 1 306 ? 27.463 12.453 -121.620 1.00 37.09 306 LEU A N 1
ATOM 2458 C CA . LEU A 1 306 ? 27.683 12.882 -123.034 1.00 37.09 306 LEU A CA 1
ATOM 2459 C C . LEU A 1 306 ? 29.163 12.897 -123.563 1.00 37.09 306 LEU A C 1
ATOM 2461 O O . LEU A 1 306 ? 29.680 13.961 -123.895 1.00 37.09 306 LEU A O 1
ATOM 2465 N N . GLN A 1 307 ? 29.885 11.760 -123.690 1.00 46.97 307 GLN A N 1
ATOM 2466 C CA . GLN A 1 307 ? 31.199 11.771 -124.405 1.00 46.97 307 GLN A CA 1
ATOM 2467 C C . GLN A 1 307 ? 31.716 10.448 -125.033 1.00 46.97 307 GLN A C 1
ATOM 2469 O O . GLN A 1 307 ? 32.923 10.233 -125.146 1.00 46.97 307 GLN A O 1
ATOM 2474 N N . ASN A 1 308 ? 30.829 9.557 -125.490 1.00 49.16 308 ASN A N 1
ATOM 2475 C CA . ASN A 1 308 ? 31.219 8.218 -125.977 1.00 49.16 308 ASN A CA 1
ATOM 2476 C C . ASN A 1 308 ? 32.061 8.175 -127.275 1.00 49.16 308 ASN A C 1
ATOM 2478 O O . ASN A 1 308 ? 32.720 7.165 -127.528 1.00 49.16 308 ASN A O 1
ATOM 2482 N N . GLU A 1 309 ? 32.090 9.234 -128.088 1.00 49.34 309 GLU A N 1
ATOM 2483 C CA . GLU A 1 309 ? 32.701 9.199 -129.432 1.00 49.34 309 GLU A CA 1
ATOM 2484 C C . GLU A 1 309 ? 34.205 9.542 -129.479 1.00 49.34 309 GLU A C 1
ATOM 2486 O O . GLU A 1 309 ? 34.891 9.171 -130.429 1.00 49.34 309 GLU A O 1
ATOM 2491 N N . LEU A 1 310 ? 34.785 10.114 -128.413 1.00 49.97 310 LEU A N 1
ATOM 2492 C CA . LEU A 1 310 ? 36.250 10.252 -128.280 1.00 49.97 310 LEU A CA 1
ATOM 2493 C C . LEU A 1 310 ? 36.967 8.914 -127.980 1.00 49.97 310 LEU A C 1
ATOM 2495 O O . LEU A 1 310 ? 38.196 8.866 -127.906 1.00 49.97 310 LEU A O 1
ATOM 2499 N N . SER A 1 311 ? 36.211 7.824 -127.805 1.00 51.72 311 SER A N 1
ATOM 2500 C CA . SER A 1 311 ? 36.703 6.530 -127.317 1.00 51.72 311 SER A CA 1
ATOM 2501 C C . SER A 1 311 ? 37.365 5.630 -128.372 1.00 51.72 311 SER A C 1
ATOM 2503 O O . SER A 1 311 ? 38.092 4.705 -127.999 1.00 51.72 311 SER A O 1
ATOM 2505 N N . ALA A 1 312 ? 37.134 5.874 -129.669 1.00 55.88 312 ALA A N 1
ATOM 2506 C CA . ALA A 1 312 ? 37.606 5.002 -130.750 1.00 55.88 312 ALA A CA 1
ATOM 2507 C C . ALA A 1 312 ? 39.049 5.318 -131.186 1.00 55.88 312 ALA A C 1
ATOM 2509 O O . ALA A 1 312 ? 39.931 4.464 -131.104 1.00 55.88 312 ALA A O 1
ATOM 2510 N N . CYS A 1 313 ? 39.317 6.560 -131.599 1.00 46.59 313 CYS A N 1
ATOM 2511 C CA . CYS A 1 313 ? 40.582 6.931 -132.243 1.00 46.59 313 CYS A CA 1
ATOM 2512 C C . CYS A 1 313 ? 41.793 7.021 -131.295 1.00 46.59 313 CYS A C 1
ATOM 2514 O O . CYS A 1 313 ? 42.926 7.013 -131.769 1.00 46.59 313 CYS A O 1
ATOM 2516 N N . ARG A 1 314 ? 41.598 7.067 -129.966 1.00 52.34 314 ARG A N 1
ATOM 2517 C CA . ARG A 1 314 ? 42.718 7.042 -129.002 1.00 52.34 314 ARG A CA 1
ATOM 2518 C C . ARG A 1 314 ? 43.330 5.636 -128.844 1.00 52.34 314 ARG A C 1
ATOM 2520 O O . ARG A 1 314 ? 44.534 5.508 -128.640 1.00 52.34 314 ARG A O 1
ATOM 2527 N N . LYS A 1 315 ? 42.532 4.573 -129.022 1.00 56.84 315 LYS A N 1
ATOM 2528 C CA . LYS A 1 315 ? 42.889 3.183 -128.665 1.00 56.84 315 LYS A CA 1
ATOM 2529 C C . LYS A 1 315 ? 43.965 2.501 -129.524 1.00 56.84 315 LYS A C 1
ATOM 2531 O O . LYS A 1 315 ? 44.412 1.426 -129.142 1.00 56.84 315 LYS A O 1
ATOM 2536 N N . LEU A 1 316 ? 44.377 3.082 -130.654 1.00 55.00 316 LEU A N 1
ATOM 2537 C CA . LEU A 1 316 ? 45.368 2.478 -131.566 1.00 55.00 316 LEU A CA 1
ATOM 2538 C C . LEU A 1 316 ? 46.739 3.175 -131.579 1.00 55.00 316 LEU A C 1
ATOM 2540 O O . LEU A 1 316 ? 47.673 2.648 -132.175 1.00 55.00 316 LEU A O 1
ATOM 2544 N N . LEU A 1 317 ? 46.878 4.328 -130.916 1.00 49.62 317 LEU A N 1
ATOM 2545 C CA . LEU A 1 317 ? 48.167 5.014 -130.735 1.00 49.62 317 LEU A CA 1
ATOM 2546 C C . LEU A 1 317 ? 48.756 4.809 -129.333 1.00 49.62 317 LEU A C 1
ATOM 2548 O O . LEU A 1 317 ? 49.965 4.915 -129.149 1.00 49.62 317 LEU A O 1
ATOM 2552 N N . GLU A 1 318 ? 47.914 4.485 -128.352 1.00 51.19 318 GLU A N 1
ATOM 2553 C CA . GLU A 1 318 ? 48.326 4.302 -126.958 1.00 51.19 318 GLU A CA 1
ATOM 2554 C C . GLU A 1 318 ? 49.006 2.933 -126.734 1.00 51.19 318 GLU A C 1
ATOM 2556 O O . GLU A 1 318 ? 49.984 2.838 -125.998 1.00 51.19 318 GLU A O 1
ATOM 2561 N N . THR A 1 319 ? 48.594 1.881 -127.452 1.00 55.56 319 THR A N 1
ATOM 2562 C CA . THR A 1 319 ? 49.096 0.504 -127.267 1.00 55.56 319 THR A CA 1
ATOM 2563 C C . THR A 1 319 ? 50.589 0.306 -127.553 1.00 55.56 319 THR A C 1
ATOM 2565 O O . THR A 1 319 ? 51.204 -0.544 -126.918 1.00 55.56 319 THR A O 1
ATOM 2568 N N . TYR A 1 320 ? 51.211 1.087 -128.445 1.00 48.69 320 TYR A N 1
ATOM 2569 C CA . TYR A 1 320 ? 52.618 0.873 -128.841 1.00 48.69 320 TYR A CA 1
ATOM 2570 C C . TYR A 1 320 ? 53.652 1.672 -128.017 1.00 48.69 320 TYR A C 1
ATOM 2572 O O . TYR A 1 320 ? 54.855 1.441 -128.136 1.00 48.69 320 TYR A O 1
ATOM 2580 N N . ALA A 1 321 ? 53.209 2.605 -127.165 1.00 50.69 321 ALA A N 1
ATOM 2581 C CA . ALA A 1 321 ? 54.080 3.369 -126.256 1.00 50.69 321 ALA A CA 1
ATOM 2582 C C . ALA A 1 321 ? 54.098 2.811 -124.815 1.00 50.69 321 ALA A C 1
ATOM 2584 O O . ALA A 1 321 ? 54.937 3.191 -123.995 1.00 50.69 321 ALA A O 1
ATOM 2585 N N . VAL A 1 322 ? 53.158 1.919 -124.501 1.00 52.28 322 VAL A N 1
ATOM 2586 C CA . VAL A 1 322 ? 52.752 1.571 -123.133 1.00 52.28 322 VAL A CA 1
ATOM 2587 C C . VAL A 1 322 ? 53.477 0.324 -122.604 1.00 52.28 322 VAL A C 1
ATOM 2589 O O . VAL A 1 322 ? 54.045 0.376 -121.507 1.00 52.28 322 VAL A O 1
ATOM 2592 N N . GLU A 1 323 ? 53.618 -0.734 -123.414 1.00 51.12 323 GLU A N 1
ATOM 2593 C CA . GLU A 1 323 ? 54.207 -2.030 -123.005 1.00 51.12 323 GLU A CA 1
ATOM 2594 C C . GLU A 1 323 ? 55.659 -1.959 -122.487 1.00 51.12 323 GLU A C 1
ATOM 2596 O O . GLU A 1 323 ? 56.117 -2.863 -121.786 1.00 51.12 323 GLU A O 1
ATOM 2601 N N . LYS A 1 324 ? 56.397 -0.874 -122.773 1.00 49.75 324 LYS A N 1
ATOM 2602 C CA . LYS A 1 324 ? 57.771 -0.663 -122.276 1.00 49.75 324 LYS A CA 1
ATOM 2603 C C . LYS A 1 324 ? 57.886 0.312 -121.094 1.00 49.75 324 LYS A C 1
ATOM 2605 O O . LYS A 1 324 ? 59.001 0.636 -120.689 1.00 49.75 324 LYS A O 1
ATOM 2610 N N . SER A 1 325 ? 56.766 0.760 -120.514 1.00 50.66 325 SER A N 1
ATOM 2611 C CA . SER A 1 325 ? 56.755 1.611 -119.308 1.00 50.66 325 SER A CA 1
ATOM 2612 C C . SER A 1 325 ? 55.813 1.148 -118.181 1.00 50.66 325 SER A C 1
ATOM 2614 O O . SER A 1 325 ? 56.033 1.513 -117.023 1.00 50.66 325 SER A O 1
ATOM 2616 N N . GLU A 1 326 ? 54.820 0.299 -118.467 1.00 49.81 326 GLU A N 1
ATOM 2617 C CA . GLU A 1 326 ? 53.833 -0.143 -117.467 1.00 49.81 326 GLU A CA 1
ATOM 2618 C C . GLU A 1 326 ? 54.356 -1.122 -116.414 1.00 49.81 326 GLU A C 1
ATOM 2620 O O . GLU A 1 326 ? 54.006 -0.986 -115.243 1.00 49.81 326 GLU A O 1
ATOM 2625 N N . ASN A 1 327 ? 55.231 -2.068 -116.777 1.00 49.28 327 ASN A N 1
ATOM 2626 C CA . ASN A 1 327 ? 55.669 -3.149 -115.874 1.00 49.28 327 ASN A CA 1
ATOM 2627 C C . ASN A 1 327 ? 56.478 -2.693 -114.640 1.00 49.28 327 ASN A C 1
ATOM 2629 O O . ASN A 1 327 ? 56.859 -3.521 -113.816 1.00 49.28 327 ASN A O 1
ATOM 2633 N N . LYS A 1 328 ? 56.705 -1.383 -114.472 1.00 50.25 328 LYS A N 1
ATOM 2634 C CA . LYS A 1 328 ? 57.104 -0.795 -113.186 1.00 50.25 328 LYS A CA 1
ATOM 2635 C C . LYS A 1 328 ? 55.995 0.071 -112.575 1.00 50.25 328 LYS A C 1
ATOM 2637 O O . LYS A 1 328 ? 55.628 -0.147 -111.420 1.00 50.25 328 LYS A O 1
ATOM 2642 N N . LYS A 1 329 ? 55.392 0.967 -113.371 1.00 52.69 329 LYS A N 1
ATOM 2643 C CA . LYS A 1 329 ? 54.331 1.886 -112.924 1.00 52.69 329 LYS A CA 1
ATOM 2644 C C . LYS A 1 329 ? 53.080 1.185 -112.392 1.00 52.69 329 LYS A C 1
ATOM 2646 O O . LYS A 1 329 ? 52.556 1.623 -111.375 1.00 52.69 329 LYS A O 1
ATOM 2651 N N . ASN A 1 330 ? 52.615 0.093 -112.993 1.00 51.66 330 ASN A N 1
ATOM 2652 C CA . ASN A 1 330 ? 51.320 -0.499 -112.624 1.00 51.66 330 ASN A CA 1
ATOM 2653 C C . ASN A 1 330 ? 51.357 -1.218 -111.257 1.00 51.66 330 ASN A C 1
ATOM 2655 O O . ASN A 1 330 ? 50.333 -1.313 -110.578 1.00 51.66 330 ASN A O 1
ATOM 2659 N N . SER A 1 331 ? 52.545 -1.626 -110.786 1.00 55.41 331 SER A N 1
ATOM 2660 C CA . SER A 1 331 ? 52.743 -2.171 -109.428 1.00 55.41 331 SER A CA 1
ATOM 2661 C C . SER A 1 331 ? 52.900 -1.102 -108.334 1.00 55.41 331 SER A C 1
ATOM 2663 O O . SER A 1 331 ? 52.791 -1.413 -107.145 1.00 55.41 331 SER A O 1
ATOM 2665 N N . GLU A 1 332 ? 53.183 0.142 -108.728 1.00 55.62 332 GLU A N 1
ATOM 2666 C CA . GLU A 1 332 ? 53.310 1.302 -107.838 1.00 55.62 332 GLU A CA 1
ATOM 2667 C C . GLU A 1 332 ? 51.986 2.085 -107.805 1.00 55.62 332 GLU A C 1
ATOM 2669 O O . GLU A 1 332 ? 51.483 2.394 -106.730 1.00 55.62 332 GLU A O 1
ATOM 2674 N N . CYS A 1 333 ? 51.352 2.307 -108.961 1.00 55.28 333 CYS A N 1
ATOM 2675 C CA . CYS A 1 333 ? 50.082 3.023 -109.108 1.00 55.28 333 CYS A CA 1
ATOM 2676 C C . CYS A 1 333 ? 48.911 2.331 -108.387 1.00 55.28 333 CYS A C 1
ATOM 2678 O O . CYS A 1 333 ? 48.142 3.003 -107.703 1.00 55.28 333 CYS A O 1
ATOM 2680 N N . SER A 1 334 ? 48.818 0.997 -108.445 1.00 63.53 334 SER A N 1
ATOM 2681 C CA . SER A 1 334 ? 47.827 0.233 -107.667 1.00 63.53 334 SER A CA 1
ATOM 2682 C C . SER A 1 334 ? 48.003 0.425 -106.155 1.00 63.53 334 SER A C 1
ATOM 2684 O O . SER A 1 334 ? 47.042 0.738 -105.459 1.00 63.53 334 SER A O 1
ATOM 2686 N N . LYS A 1 335 ? 49.241 0.348 -105.649 1.00 72.56 335 LYS A N 1
ATOM 2687 C CA . LYS A 1 335 ? 49.556 0.592 -104.229 1.00 72.56 335 LYS A CA 1
ATOM 2688 C C . LYS A 1 335 ? 49.286 2.037 -103.805 1.00 72.56 335 LYS A C 1
ATOM 2690 O O . LYS A 1 335 ? 48.816 2.256 -102.694 1.00 72.56 335 LYS A O 1
ATOM 2695 N N . VAL A 1 336 ? 49.561 3.013 -104.672 1.00 75.69 336 VAL A N 1
ATOM 2696 C CA . VAL A 1 336 ? 49.216 4.423 -104.431 1.00 75.69 336 VAL A CA 1
ATOM 2697 C C . VAL A 1 336 ? 47.698 4.595 -104.359 1.00 75.69 336 VAL A C 1
ATOM 2699 O O . VAL A 1 336 ? 47.221 5.207 -103.411 1.00 75.69 336 VAL A O 1
ATOM 2702 N N . SER A 1 337 ? 46.932 3.987 -105.270 1.00 77.00 337 SER A N 1
ATOM 2703 C CA . SER A 1 337 ? 45.463 4.047 -105.255 1.00 77.00 337 SER A CA 1
ATOM 2704 C C . SER A 1 337 ? 44.862 3.412 -103.990 1.00 77.00 337 SER A C 1
ATOM 2706 O O . SER A 1 337 ? 44.024 4.030 -103.332 1.00 77.00 337 SER A O 1
ATOM 2708 N N . ASP A 1 338 ? 45.371 2.248 -103.569 1.00 80.06 338 ASP A N 1
ATOM 2709 C CA . ASP A 1 338 ? 45.035 1.607 -102.289 1.00 80.06 338 ASP A CA 1
ATOM 2710 C C . ASP A 1 338 ? 45.302 2.526 -101.083 1.00 80.06 338 ASP A C 1
ATOM 2712 O O . ASP A 1 338 ? 44.513 2.569 -100.134 1.00 80.06 338 ASP A O 1
ATOM 2716 N N . ILE A 1 339 ? 46.434 3.239 -101.090 1.00 82.75 339 ILE A N 1
ATOM 2717 C CA . ILE A 1 339 ? 46.830 4.165 -100.020 1.00 82.75 339 ILE A CA 1
ATOM 2718 C C . ILE A 1 339 ? 45.951 5.420 -100.039 1.00 82.75 339 ILE A C 1
ATOM 2720 O O . ILE A 1 339 ? 45.493 5.841 -98.981 1.00 82.75 339 ILE A O 1
ATOM 2724 N N . GLU A 1 340 ? 45.642 5.983 -101.208 1.00 82.38 340 GLU A N 1
ATOM 2725 C CA . GLU A 1 340 ? 44.710 7.108 -101.349 1.00 82.38 340 GLU A CA 1
ATOM 2726 C C . GLU A 1 340 ? 43.293 6.749 -100.889 1.00 82.38 340 GLU A C 1
ATOM 2728 O O . GLU A 1 340 ? 42.634 7.559 -100.233 1.00 82.38 340 GLU A O 1
ATOM 2733 N N . GLN A 1 341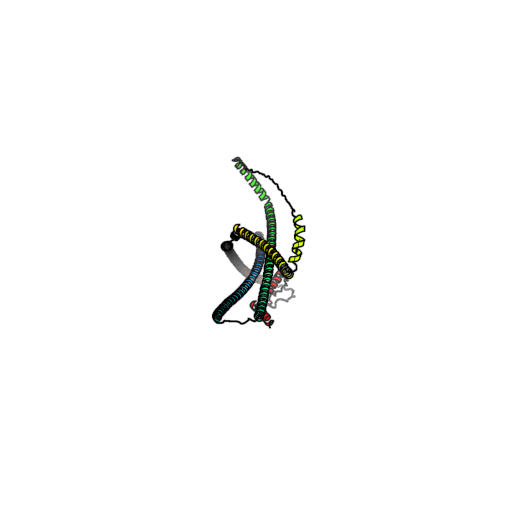 ? 42.811 5.542 -101.202 1.00 87.44 341 GLN A N 1
ATOM 2734 C CA . GLN A 1 341 ? 41.501 5.075 -100.752 1.00 87.44 341 GLN A CA 1
ATOM 2735 C C . GLN A 1 341 ? 41.477 4.868 -99.232 1.00 87.44 341 GLN A C 1
ATOM 2737 O O . GLN A 1 341 ? 40.544 5.327 -98.572 1.00 87.44 341 GLN A O 1
ATOM 2742 N N . LYS A 1 342 ? 42.524 4.260 -98.654 1.00 86.31 342 LYS A N 1
ATOM 2743 C CA . LYS A 1 342 ? 42.681 4.137 -97.193 1.00 86.31 342 LYS A CA 1
ATOM 2744 C C . LYS A 1 342 ? 42.768 5.507 -96.515 1.00 86.31 342 LYS A C 1
ATOM 2746 O O . LYS A 1 342 ? 42.105 5.715 -95.505 1.00 86.31 342 LYS A O 1
ATOM 2751 N N . LEU A 1 343 ? 43.498 6.461 -97.095 1.00 88.62 343 LEU A N 1
ATOM 2752 C CA . LEU A 1 343 ? 43.606 7.828 -96.582 1.00 88.62 343 LEU A CA 1
ATOM 2753 C C . LEU A 1 343 ? 42.253 8.557 -96.605 1.00 88.62 343 LEU A C 1
ATOM 2755 O O . LEU A 1 343 ? 41.888 9.172 -95.609 1.00 88.62 343 LEU A O 1
ATOM 2759 N N . LYS A 1 344 ? 41.472 8.436 -97.688 1.00 90.94 344 LYS A N 1
ATOM 2760 C CA . LYS A 1 344 ? 40.100 8.980 -97.769 1.00 90.94 344 LYS A CA 1
ATOM 2761 C C . LYS A 1 344 ? 39.177 8.373 -96.704 1.00 90.94 344 LYS A C 1
ATOM 2763 O O . LYS A 1 344 ? 38.424 9.106 -96.069 1.00 90.94 344 LYS A O 1
ATOM 2768 N N . ILE A 1 345 ? 39.269 7.062 -96.465 1.00 90.38 345 ILE A N 1
ATOM 2769 C CA . ILE A 1 345 ? 38.512 6.373 -95.404 1.00 90.38 345 ILE A CA 1
ATOM 2770 C C . ILE A 1 345 ? 38.923 6.878 -94.011 1.00 90.38 345 ILE A C 1
ATOM 2772 O O . ILE A 1 345 ? 38.056 7.129 -93.174 1.00 90.38 345 ILE A O 1
ATOM 2776 N N . GLU A 1 346 ? 40.219 7.066 -93.749 1.00 86.75 346 GLU A N 1
ATOM 2777 C CA . GLU A 1 346 ? 40.698 7.532 -92.440 1.00 86.75 346 GLU A CA 1
ATOM 2778 C C . GLU A 1 346 ? 40.405 9.019 -92.186 1.00 86.75 346 GLU A C 1
ATOM 2780 O O . GLU A 1 346 ? 40.103 9.394 -91.053 1.00 86.75 346 GLU A O 1
ATOM 2785 N N . ILE A 1 347 ? 40.391 9.854 -93.232 1.00 88.88 347 ILE A N 1
ATOM 2786 C CA . ILE A 1 347 ? 39.896 11.239 -93.165 1.00 88.88 347 ILE A CA 1
ATOM 2787 C C . ILE A 1 347 ? 38.405 11.249 -92.796 1.00 88.88 347 ILE A C 1
ATOM 2789 O O . ILE A 1 347 ? 38.034 11.909 -91.828 1.00 88.88 347 ILE A O 1
ATOM 2793 N N . ALA A 1 348 ? 37.567 10.456 -93.472 1.00 90.50 348 ALA A N 1
ATOM 2794 C CA . ALA A 1 348 ? 36.135 10.383 -93.165 1.00 90.50 348 ALA A CA 1
ATOM 2795 C C . ALA A 1 348 ? 35.862 9.884 -91.728 1.00 90.50 348 ALA A C 1
ATOM 279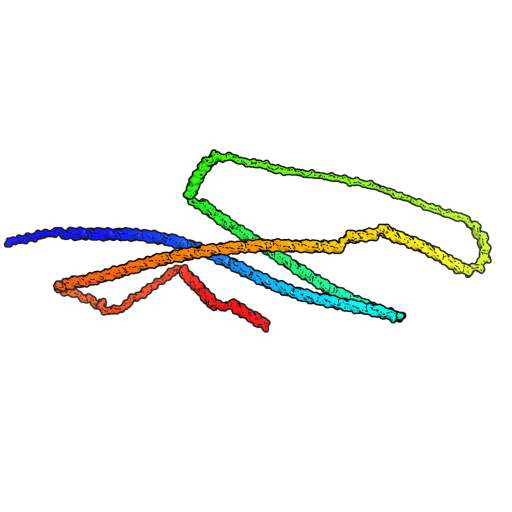7 O O . ALA A 1 348 ? 35.029 10.447 -91.017 1.00 90.50 348 ALA A O 1
ATOM 2798 N N . LYS A 1 349 ? 36.605 8.874 -91.246 1.00 90.94 349 LYS A N 1
ATOM 2799 C CA . LYS A 1 349 ? 36.551 8.450 -89.832 1.00 90.94 349 LYS A CA 1
ATOM 2800 C C . LYS A 1 349 ? 36.955 9.573 -88.877 1.00 90.94 349 LYS A C 1
ATOM 2802 O O . LYS A 1 349 ? 36.301 9.755 -87.851 1.00 90.94 349 LYS A O 1
ATOM 2807 N N . ARG A 1 350 ? 38.022 10.318 -89.193 1.00 90.94 350 ARG A N 1
ATOM 2808 C CA . ARG A 1 350 ? 38.471 11.455 -88.382 1.00 90.94 350 ARG A CA 1
ATOM 2809 C C . ARG A 1 350 ? 37.383 12.525 -88.296 1.00 90.94 350 ARG A C 1
ATOM 2811 O O . ARG A 1 350 ? 37.122 13.001 -87.199 1.00 90.94 350 ARG A O 1
ATOM 2818 N N . GLU A 1 351 ? 36.729 12.868 -89.402 1.00 91.25 351 GLU A N 1
ATOM 2819 C CA . GLU A 1 351 ? 35.620 13.833 -89.419 1.00 91.25 351 GLU A CA 1
ATOM 2820 C C . GLU A 1 351 ? 34.431 13.357 -88.568 1.00 91.25 351 GLU A C 1
ATOM 2822 O O . GLU A 1 351 ? 33.879 14.136 -87.789 1.00 91.25 351 GLU A O 1
ATOM 2827 N N . ILE A 1 352 ? 34.072 12.069 -88.639 1.00 92.31 352 ILE A N 1
ATOM 2828 C CA . ILE A 1 352 ? 33.030 11.465 -87.789 1.00 92.31 352 ILE A CA 1
ATOM 2829 C C . ILE A 1 352 ? 33.400 11.579 -86.300 1.00 92.31 352 ILE A C 1
ATOM 2831 O O . ILE A 1 352 ? 32.581 12.038 -85.501 1.00 92.31 352 ILE A O 1
ATOM 2835 N N . LEU A 1 353 ? 34.633 11.220 -85.927 1.00 90.38 353 LEU A N 1
ATOM 2836 C CA . LEU A 1 353 ? 35.121 11.312 -84.546 1.00 90.38 353 LEU A CA 1
ATOM 2837 C C . LEU A 1 353 ? 35.204 12.763 -84.054 1.00 90.38 353 LEU A C 1
ATOM 2839 O O . LEU A 1 353 ? 34.796 13.052 -82.932 1.00 90.38 353 LEU A O 1
ATOM 2843 N N . GLU A 1 354 ? 35.669 13.696 -84.885 1.00 90.44 354 GLU A N 1
ATOM 2844 C CA . GLU A 1 354 ? 35.757 15.117 -84.536 1.00 90.44 354 GLU A CA 1
ATOM 2845 C C . GLU A 1 354 ? 34.357 15.720 -84.307 1.00 90.44 354 GLU A C 1
ATOM 2847 O O . GLU A 1 354 ? 34.151 16.485 -83.364 1.00 90.44 354 GLU A O 1
ATOM 2852 N N . ASN A 1 355 ? 33.363 15.310 -85.101 1.00 92.50 355 ASN A N 1
ATOM 2853 C CA . ASN A 1 355 ? 31.960 15.684 -84.904 1.00 92.50 355 ASN A CA 1
ATOM 2854 C C . ASN A 1 355 ? 31.331 15.030 -83.658 1.00 92.50 355 ASN A C 1
ATOM 2856 O O . ASN A 1 355 ? 30.506 15.657 -82.990 1.00 92.50 355 ASN A O 1
ATOM 2860 N N . GLN A 1 356 ? 31.733 13.806 -83.298 1.00 92.62 356 GLN A N 1
ATOM 2861 C CA . GLN A 1 356 ? 31.314 13.160 -82.050 1.00 92.62 356 GLN A CA 1
ATOM 2862 C C . GLN A 1 356 ? 31.909 13.862 -80.817 1.00 92.62 356 GLN A C 1
ATOM 2864 O O . GLN A 1 356 ? 31.182 14.130 -79.862 1.00 92.62 356 GLN A O 1
ATOM 2869 N N . VAL A 1 357 ? 33.196 14.227 -80.856 1.00 91.56 357 VAL A N 1
ATOM 2870 C CA . VAL A 1 357 ? 33.871 14.987 -79.788 1.00 91.56 357 VAL A CA 1
ATOM 2871 C C . VAL A 1 357 ? 33.241 16.371 -79.611 1.00 91.56 357 VAL A C 1
ATOM 2873 O O . VAL A 1 357 ? 32.945 16.754 -78.482 1.00 91.56 357 VAL A O 1
ATOM 2876 N N . LYS A 1 358 ? 32.951 17.093 -80.705 1.00 91.69 358 LYS A N 1
ATOM 2877 C CA . LYS A 1 358 ? 32.229 18.379 -80.651 1.00 91.69 358 LYS A CA 1
ATOM 2878 C C . LYS A 1 358 ? 30.857 18.236 -79.985 1.00 91.69 358 LYS A C 1
ATOM 2880 O O . LYS A 1 358 ? 30.528 19.037 -79.117 1.00 91.69 358 LYS A O 1
ATOM 2885 N N . ARG A 1 359 ? 30.089 17.191 -80.323 1.00 92.88 359 ARG A N 1
ATOM 2886 C CA . ARG A 1 359 ? 28.773 16.925 -79.712 1.00 92.88 359 ARG A CA 1
ATOM 2887 C C . ARG A 1 359 ? 28.870 16.650 -78.208 1.00 92.88 359 ARG A C 1
ATOM 2889 O O . ARG A 1 359 ? 28.089 17.210 -77.449 1.00 92.88 359 ARG A O 1
ATOM 2896 N N . LEU A 1 360 ? 29.834 15.829 -77.783 1.00 90.50 360 LEU A N 1
ATOM 2897 C CA . LEU A 1 360 ? 30.063 15.529 -76.365 1.00 90.50 360 LEU A CA 1
ATOM 2898 C C . LEU A 1 360 ? 30.515 16.769 -75.579 1.00 90.50 360 LEU A C 1
ATOM 2900 O O . LEU A 1 360 ? 30.044 16.980 -74.466 1.00 90.50 360 LEU A O 1
ATOM 2904 N N . LEU A 1 361 ? 31.362 17.622 -76.167 1.00 90.69 361 LEU A N 1
ATOM 2905 C CA . LEU A 1 361 ? 31.730 18.915 -75.580 1.00 90.69 361 LEU A CA 1
ATOM 2906 C C . LEU A 1 361 ? 30.510 19.825 -75.398 1.00 90.69 361 LEU A C 1
ATOM 2908 O O . LEU A 1 361 ? 30.339 20.382 -74.318 1.00 90.69 361 LEU A O 1
ATOM 2912 N N . SER A 1 362 ? 29.635 19.936 -76.404 1.00 89.12 362 SER A N 1
ATOM 2913 C CA . SER A 1 362 ? 28.387 20.702 -76.281 1.00 89.12 362 SER A CA 1
ATOM 2914 C C . SER A 1 362 ? 27.456 20.145 -75.200 1.00 89.12 362 SER A C 1
ATOM 2916 O O . SER A 1 362 ? 26.870 20.927 -74.460 1.00 89.12 362 SER A O 1
ATOM 2918 N N . GLU A 1 363 ? 27.339 18.821 -75.063 1.00 86.12 363 GLU A N 1
ATOM 2919 C CA . GLU A 1 363 ? 26.494 18.208 -74.029 1.00 86.12 363 GLU A CA 1
ATOM 2920 C C . GLU A 1 363 ? 27.057 18.424 -72.612 1.00 86.12 363 GLU A C 1
ATOM 2922 O O . GLU A 1 363 ? 26.309 18.750 -71.690 1.00 86.12 363 GLU A O 1
ATOM 2927 N N . VAL A 1 364 ? 28.376 18.292 -72.427 1.00 84.75 364 VAL A N 1
ATOM 2928 C CA . VAL A 1 364 ? 29.040 18.580 -71.144 1.00 84.75 364 VAL A CA 1
ATOM 2929 C C . VAL A 1 364 ? 28.903 20.059 -70.786 1.00 84.75 364 VAL A C 1
ATOM 2931 O O . VAL A 1 364 ? 28.521 20.368 -69.659 1.00 84.75 364 VAL A O 1
ATOM 2934 N N . GLN A 1 365 ? 29.136 20.964 -71.741 1.00 85.06 365 GLN A N 1
ATOM 2935 C CA . GLN A 1 365 ? 28.967 22.402 -71.534 1.00 85.06 365 GLN A CA 1
ATOM 2936 C C . GLN A 1 365 ? 27.513 22.742 -71.169 1.00 85.06 365 GLN A C 1
ATOM 2938 O O . GLN A 1 365 ? 27.278 23.412 -70.170 1.00 85.06 365 GLN A O 1
ATOM 2943 N N . GLN A 1 366 ? 26.527 22.183 -71.880 1.00 83.88 366 GLN A N 1
ATOM 2944 C CA . GLN A 1 366 ? 25.110 22.371 -71.562 1.00 83.88 366 GLN A CA 1
ATOM 2945 C C . GLN A 1 366 ? 24.753 21.865 -70.153 1.00 83.88 366 GLN A C 1
ATOM 2947 O O . GLN A 1 366 ? 23.990 22.521 -69.447 1.00 83.88 366 GLN A O 1
ATOM 2952 N N . ARG A 1 367 ? 25.302 20.725 -69.708 1.00 77.81 367 ARG A N 1
ATOM 2953 C CA . ARG A 1 367 ? 25.091 20.188 -68.346 1.00 77.81 367 ARG A CA 1
ATOM 2954 C C . ARG A 1 367 ? 25.724 21.052 -67.244 1.00 77.81 367 ARG A C 1
ATOM 2956 O O . ARG A 1 367 ? 25.274 20.972 -66.103 1.00 77.81 367 ARG A O 1
ATOM 2963 N N . ILE A 1 368 ? 26.731 21.863 -67.575 1.00 75.00 368 ILE A N 1
ATOM 2964 C CA . ILE A 1 368 ? 27.326 22.870 -66.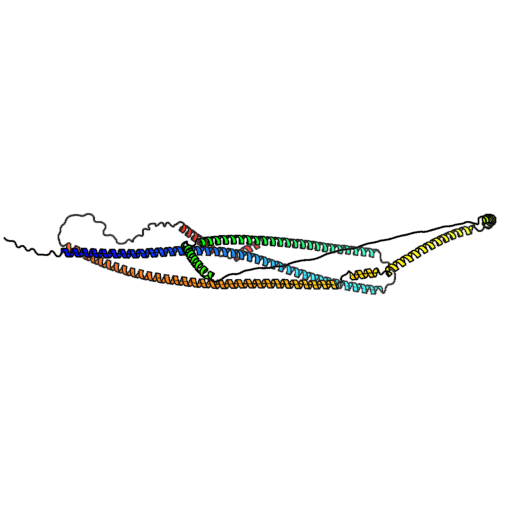682 1.00 75.00 368 ILE A CA 1
ATOM 2965 C C . ILE A 1 368 ? 26.460 24.141 -66.692 1.00 75.00 368 ILE A C 1
ATOM 2967 O O . ILE A 1 368 ? 25.951 24.541 -65.648 1.00 75.00 368 ILE A O 1
ATOM 2971 N N . ASP A 1 369 ? 26.205 24.712 -67.872 1.00 74.38 369 ASP A N 1
ATOM 2972 C CA . ASP A 1 369 ? 25.489 25.987 -68.053 1.00 74.38 369 ASP A CA 1
ATOM 2973 C C . ASP A 1 369 ? 24.027 25.951 -67.569 1.00 74.38 369 ASP A C 1
ATOM 2975 O O . ASP A 1 369 ? 23.456 26.981 -67.218 1.00 74.38 369 ASP A O 1
ATOM 2979 N N . THR A 1 370 ? 23.406 24.768 -67.526 1.00 74.12 370 THR A N 1
ATOM 2980 C CA . THR A 1 370 ? 22.039 24.578 -66.999 1.00 74.12 370 THR A CA 1
ATOM 2981 C C . THR A 1 370 ? 21.944 24.607 -65.470 1.00 74.12 370 THR A C 1
ATOM 2983 O O . THR A 1 370 ? 20.838 24.517 -64.937 1.00 74.12 370 THR A O 1
ATOM 2986 N N . GLY A 1 371 ? 23.061 24.720 -64.738 1.00 69.12 371 GLY A N 1
ATOM 2987 C CA . GLY A 1 371 ? 23.059 24.870 -63.275 1.00 69.12 371 GLY A CA 1
ATOM 2988 C C . GLY A 1 371 ? 22.475 23.672 -62.512 1.00 69.12 371 GLY A C 1
ATOM 2989 O O . GLY A 1 371 ? 22.117 23.789 -61.339 1.00 69.12 371 GLY A O 1
ATOM 2990 N N . HIS A 1 372 ? 22.351 22.502 -63.151 1.00 71.69 372 HIS A N 1
ATOM 2991 C CA . HIS A 1 372 ? 21.759 21.317 -62.523 1.00 71.69 372 HIS A CA 1
ATOM 2992 C C . HIS A 1 372 ? 22.543 20.850 -61.287 1.00 71.69 372 HIS A C 1
ATOM 2994 O O . HIS A 1 372 ? 21.928 20.399 -60.321 1.00 71.69 372 HIS A O 1
ATOM 3000 N N . LEU A 1 373 ? 23.872 21.002 -61.289 1.00 72.81 373 LEU A N 1
ATOM 3001 C CA . LEU A 1 373 ? 24.720 20.707 -60.130 1.00 72.81 373 LEU A CA 1
ATOM 3002 C C . LEU A 1 373 ? 24.428 21.660 -58.962 1.00 72.81 373 LEU A C 1
ATOM 3004 O O . LEU A 1 373 ? 24.177 21.187 -57.855 1.00 72.81 373 LEU A O 1
ATOM 3008 N N . ASP A 1 374 ? 24.344 22.968 -59.217 1.00 75.75 374 ASP A N 1
ATOM 3009 C CA . ASP A 1 374 ? 24.009 23.968 -58.194 1.00 75.75 374 ASP A CA 1
ATOM 3010 C C . ASP A 1 374 ? 22.598 23.753 -57.632 1.00 75.75 374 ASP A C 1
ATOM 3012 O O . ASP A 1 374 ? 22.377 23.871 -56.429 1.00 75.75 374 ASP A O 1
ATOM 3016 N N . SER A 1 375 ? 21.637 23.365 -58.478 1.00 76.06 375 SER A N 1
ATOM 3017 C CA . SER A 1 375 ? 20.273 23.026 -58.052 1.00 76.06 375 SER A CA 1
ATOM 3018 C C . SER A 1 375 ? 20.234 21.787 -57.144 1.00 76.06 375 SER A C 1
ATOM 3020 O O . SER A 1 375 ? 19.507 21.770 -56.148 1.00 76.06 375 SER A O 1
ATOM 3022 N N . ILE A 1 376 ? 21.041 20.763 -57.444 1.00 74.88 376 ILE A N 1
ATOM 3023 C CA . ILE A 1 376 ? 21.194 19.569 -56.598 1.00 74.88 376 ILE A CA 1
ATOM 3024 C C . ILE A 1 376 ? 21.896 19.929 -55.280 1.00 74.88 376 ILE A C 1
ATOM 3026 O O . ILE A 1 376 ? 21.447 19.499 -54.218 1.00 74.88 376 ILE A O 1
ATOM 3030 N N . GLN A 1 377 ? 22.937 20.763 -55.321 1.00 74.38 377 GLN A N 1
ATOM 3031 C CA . GLN A 1 377 ? 23.654 21.227 -54.132 1.00 74.38 377 GLN A CA 1
ATOM 3032 C C . GLN A 1 377 ? 22.766 22.091 -53.222 1.00 74.38 377 GLN A C 1
ATOM 3034 O O . GLN A 1 377 ? 22.758 21.887 -52.011 1.00 74.38 377 GLN A O 1
ATOM 3039 N N . GLN A 1 378 ? 21.965 23.005 -53.779 1.00 74.50 378 GLN A N 1
ATOM 3040 C CA . GLN A 1 378 ? 21.016 23.813 -53.004 1.00 74.50 378 GLN A CA 1
ATOM 3041 C C . GLN A 1 378 ? 19.909 22.966 -52.367 1.00 74.50 378 GLN A C 1
ATOM 3043 O O . GLN A 1 378 ? 19.526 23.246 -51.233 1.00 74.50 378 GLN A O 1
ATOM 3048 N N . LYS A 1 379 ? 19.427 21.909 -53.038 1.00 73.44 379 LYS A N 1
ATOM 3049 C CA . LYS A 1 379 ? 18.515 20.931 -52.417 1.00 73.44 379 LYS A CA 1
ATOM 3050 C C . LYS A 1 379 ? 19.191 20.183 -51.272 1.00 73.44 379 LYS A C 1
ATOM 3052 O O . LYS A 1 379 ? 18.671 20.196 -50.167 1.00 73.44 379 LYS A O 1
ATOM 3057 N N . LEU A 1 380 ? 20.394 19.645 -51.481 1.00 68.69 380 LEU A N 1
ATOM 3058 C CA . LEU A 1 380 ? 21.174 18.980 -50.427 1.00 68.69 380 LEU A CA 1
ATOM 3059 C C . LEU A 1 380 ? 21.430 19.869 -49.198 1.00 68.69 380 LEU A C 1
ATOM 3061 O O . LEU A 1 380 ? 21.410 19.366 -48.081 1.00 68.69 380 LEU A O 1
ATOM 3065 N N . VAL A 1 381 ? 21.633 21.177 -49.382 1.00 70.50 381 VAL A N 1
ATOM 3066 C CA . VAL A 1 381 ? 21.784 22.141 -48.274 1.00 70.50 381 VAL A CA 1
ATOM 3067 C C . VAL A 1 381 ? 20.447 22.485 -47.602 1.00 70.50 381 VAL A C 1
ATOM 3069 O O . VAL A 1 381 ? 20.432 22.787 -46.414 1.00 70.50 381 VAL A O 1
ATOM 3072 N N . LYS A 1 382 ? 19.327 22.446 -48.333 1.00 67.69 382 LYS A N 1
ATOM 3073 C CA . LYS A 1 382 ? 17.992 22.791 -47.818 1.00 67.69 382 LYS A CA 1
ATOM 3074 C C . LYS A 1 382 ? 17.274 21.621 -47.137 1.00 67.69 382 LYS A C 1
ATOM 3076 O O . LYS A 1 382 ? 16.526 21.839 -46.189 1.00 67.69 382 LYS A O 1
ATOM 3081 N N . ASP A 1 383 ? 17.488 20.406 -47.629 1.00 62.47 383 ASP A N 1
ATOM 3082 C CA . ASP A 1 383 ? 16.767 19.203 -47.205 1.00 62.47 383 ASP A CA 1
ATOM 3083 C C . ASP A 1 383 ? 17.453 18.499 -46.009 1.00 62.47 383 ASP A C 1
ATOM 3085 O O . ASP A 1 383 ? 16.872 17.602 -45.399 1.00 62.47 383 ASP A O 1
ATOM 3089 N N . PHE A 1 384 ? 18.671 18.919 -45.635 1.00 66.69 384 PHE A N 1
ATOM 3090 C CA . PHE A 1 384 ? 19.396 18.438 -44.454 1.00 66.69 384 PHE A CA 1
ATOM 3091 C C . PHE A 1 384 ? 19.355 19.451 -43.304 1.00 66.69 384 PHE A C 1
ATOM 3093 O O . PHE A 1 384 ? 20.010 20.490 -43.352 1.00 66.69 384 PHE A O 1
ATOM 3100 N N . VAL A 1 385 ? 18.665 19.088 -42.218 1.00 67.19 385 VAL A N 1
ATOM 3101 C CA . VAL A 1 385 ? 18.760 19.784 -40.923 1.00 67.19 385 VAL A CA 1
ATOM 3102 C C . VAL A 1 385 ? 20.216 19.762 -40.447 1.00 67.19 385 VAL A C 1
ATOM 3104 O O . VAL A 1 385 ? 20.869 18.712 -40.468 1.00 67.19 385 VAL A O 1
ATOM 3107 N N . SER A 1 386 ? 20.752 20.905 -40.019 1.00 74.44 386 SER A N 1
ATOM 3108 C CA . SER A 1 386 ? 22.152 20.982 -39.609 1.00 74.44 386 SER A CA 1
ATOM 3109 C C . SER A 1 386 ? 22.400 20.220 -38.303 1.00 74.44 386 SER A C 1
ATOM 3111 O O . SER A 1 386 ? 21.544 20.130 -37.422 1.00 74.44 386 SER A O 1
ATOM 3113 N N . ARG A 1 387 ? 23.632 19.725 -38.116 1.00 72.31 387 ARG A N 1
ATOM 3114 C CA . ARG A 1 387 ? 24.033 19.079 -36.850 1.00 72.31 387 ARG A CA 1
ATOM 3115 C C . ARG A 1 387 ? 23.864 20.000 -35.633 1.00 72.31 387 ARG A C 1
ATOM 3117 O O . ARG A 1 387 ? 23.684 19.500 -34.530 1.00 72.31 387 ARG A O 1
ATOM 3124 N N . LYS A 1 388 ? 23.910 21.322 -35.837 1.00 77.19 388 LYS A N 1
ATOM 3125 C CA . LYS A 1 388 ? 23.694 22.332 -34.795 1.00 77.19 388 LYS A CA 1
ATOM 3126 C C . LYS A 1 388 ? 22.231 22.365 -34.351 1.00 77.19 388 LYS A C 1
ATOM 3128 O O . LYS A 1 388 ? 21.979 22.277 -33.159 1.00 77.19 388 LYS A O 1
ATOM 3133 N N . GLU A 1 389 ? 21.289 22.401 -35.291 1.00 77.56 389 GLU A N 1
ATOM 3134 C CA . GLU A 1 389 ? 19.849 22.357 -34.990 1.00 77.56 389 GLU A CA 1
ATOM 3135 C C . GLU A 1 389 ? 19.445 21.026 -34.335 1.00 77.56 389 GLU A C 1
ATOM 3137 O O . GLU A 1 389 ? 18.653 21.021 -33.397 1.00 77.56 389 GLU A O 1
ATOM 3142 N N . ILE A 1 390 ? 20.032 19.899 -34.762 1.00 76.12 390 ILE A N 1
ATOM 3143 C CA . ILE A 1 390 ? 19.805 18.587 -34.126 1.00 76.12 390 ILE A CA 1
ATOM 3144 C C . ILE A 1 390 ? 20.273 18.593 -32.661 1.00 76.12 390 ILE A C 1
ATOM 3146 O O . ILE A 1 390 ? 19.549 18.121 -31.785 1.00 76.12 390 ILE A O 1
ATOM 3150 N N . GLU A 1 391 ? 21.457 19.141 -32.377 1.00 79.62 391 GLU A N 1
ATOM 3151 C CA . GLU A 1 391 ? 21.984 19.212 -31.009 1.00 79.62 391 GLU A CA 1
ATOM 3152 C C . GLU A 1 391 ? 21.219 20.244 -30.152 1.00 79.62 391 GLU A C 1
ATOM 3154 O O . GLU A 1 391 ? 20.971 20.000 -28.974 1.00 79.62 391 GLU A O 1
ATOM 3159 N N . GLU A 1 392 ? 20.745 21.351 -30.736 1.00 86.50 392 GLU A N 1
ATOM 3160 C CA . GLU A 1 392 ? 19.858 22.322 -30.073 1.00 86.50 392 GLU A CA 1
ATOM 3161 C C . GLU A 1 392 ? 18.502 21.704 -29.698 1.00 86.50 392 GLU A C 1
ATOM 3163 O O . GLU A 1 392 ? 18.069 21.834 -28.553 1.00 86.50 392 GLU A O 1
ATOM 3168 N N . ILE A 1 393 ? 17.868 20.954 -30.608 1.00 82.75 393 ILE A N 1
ATOM 3169 C CA . ILE A 1 393 ? 16.630 20.202 -30.332 1.00 82.75 393 ILE A CA 1
ATOM 3170 C C . ILE A 1 393 ? 16.858 19.161 -29.228 1.00 82.75 393 ILE A C 1
ATOM 3172 O O . ILE A 1 393 ? 16.042 19.038 -28.314 1.00 82.75 393 ILE A O 1
ATOM 3176 N N . LYS A 1 394 ? 17.977 18.431 -29.278 1.00 85.06 394 LYS A N 1
ATOM 3177 C CA . LYS A 1 394 ? 18.354 17.422 -28.278 1.00 85.06 394 LYS A CA 1
ATOM 3178 C C . LYS A 1 394 ? 18.577 18.033 -26.891 1.00 85.06 394 LYS A C 1
ATOM 3180 O O . LYS A 1 394 ? 18.092 17.474 -25.909 1.00 85.06 394 LYS A O 1
ATOM 3185 N N . ASN A 1 395 ? 19.234 19.191 -26.807 1.00 88.38 395 ASN A N 1
ATOM 3186 C CA . ASN A 1 395 ? 19.427 19.917 -25.550 1.00 88.38 395 ASN A CA 1
ATOM 3187 C C . ASN A 1 395 ? 18.093 20.434 -24.986 1.00 88.38 395 ASN A C 1
ATOM 3189 O O . ASN A 1 395 ? 17.784 20.174 -23.825 1.00 88.38 395 ASN A O 1
ATOM 3193 N N . LEU A 1 396 ? 17.250 21.061 -25.818 1.00 90.50 396 LEU A N 1
ATOM 3194 C CA . LEU A 1 396 ? 15.907 21.509 -25.421 1.00 90.50 396 LEU A CA 1
ATOM 3195 C C . LEU A 1 396 ? 15.017 20.349 -24.943 1.00 90.50 396 LEU A C 1
ATOM 3197 O O . LEU A 1 396 ? 14.254 20.509 -23.988 1.00 90.50 396 LEU A O 1
ATOM 3201 N N . HIS A 1 397 ? 15.125 19.176 -25.573 1.00 84.56 397 HIS A N 1
ATOM 3202 C CA . HIS A 1 397 ? 14.413 17.968 -25.156 1.00 84.56 397 HIS A CA 1
ATOM 3203 C C . HIS A 1 397 ? 14.944 17.411 -23.825 1.00 84.56 397 HIS A C 1
ATOM 3205 O O . HIS A 1 397 ? 14.148 17.043 -22.962 1.00 84.56 397 HIS A O 1
ATOM 3211 N N . GLY A 1 398 ? 16.267 17.412 -23.621 1.00 88.25 398 GLY A N 1
ATOM 3212 C CA . GLY A 1 398 ? 16.896 17.039 -22.351 1.00 88.25 398 GLY A CA 1
ATOM 3213 C C . GLY A 1 398 ? 16.462 17.942 -21.194 1.00 88.25 398 GLY A C 1
ATOM 3214 O O . GLY A 1 398 ? 16.030 17.444 -20.156 1.00 88.25 398 GLY A O 1
ATOM 3215 N N . GLU A 1 399 ? 16.473 19.263 -21.390 1.00 90.81 399 GLU A N 1
ATOM 3216 C CA . GLU A 1 399 ? 15.945 20.206 -20.398 1.00 90.81 399 GLU A CA 1
ATOM 3217 C C . GLU A 1 399 ? 14.446 20.005 -20.123 1.00 90.81 399 GLU A C 1
ATOM 3219 O O . GLU A 1 399 ? 13.999 20.150 -18.987 1.00 90.81 399 GLU A O 1
ATOM 3224 N N . ALA A 1 400 ? 13.643 19.717 -21.154 1.00 86.94 400 ALA A N 1
ATOM 3225 C CA . ALA A 1 400 ? 12.210 19.487 -20.991 1.00 86.94 400 ALA A CA 1
ATOM 3226 C C . ALA A 1 400 ? 11.928 18.212 -20.181 1.00 86.94 400 ALA A C 1
ATOM 3228 O O . ALA A 1 400 ? 11.091 18.244 -19.281 1.00 86.94 400 ALA A O 1
ATOM 3229 N N . LEU A 1 401 ? 12.661 17.125 -20.448 1.00 86.62 401 LEU A N 1
ATOM 3230 C CA . LEU A 1 401 ? 12.602 15.894 -19.658 1.00 86.62 401 LEU A CA 1
ATOM 3231 C C . LEU A 1 401 ? 13.009 16.129 -18.201 1.00 86.62 401 LEU A C 1
ATOM 3233 O O . LEU A 1 401 ? 12.326 15.649 -17.300 1.00 86.62 401 LEU A O 1
ATOM 3237 N N . GLU A 1 402 ? 14.079 16.886 -17.959 1.00 91.19 402 GLU A N 1
ATOM 3238 C CA . GLU A 1 402 ? 14.558 17.148 -16.600 1.00 91.19 402 GLU A CA 1
ATOM 3239 C C . GLU A 1 402 ? 13.601 18.067 -15.816 1.00 91.19 402 GLU A C 1
ATOM 3241 O O . GLU A 1 402 ? 13.331 17.805 -14.645 1.00 91.19 402 GLU A O 1
ATOM 3246 N N . ARG A 1 403 ? 12.973 19.060 -16.467 1.00 89.88 403 ARG A N 1
ATOM 3247 C CA . ARG A 1 403 ? 11.876 19.846 -15.867 1.00 89.88 403 ARG A CA 1
ATOM 3248 C C . ARG A 1 403 ? 10.686 18.965 -15.472 1.00 89.88 403 ARG A C 1
ATOM 3250 O O . ARG A 1 403 ? 10.241 19.035 -14.330 1.00 89.88 403 ARG A O 1
ATOM 3257 N N . VAL A 1 404 ? 10.216 18.093 -16.372 1.00 87.81 404 VAL A N 1
ATOM 3258 C CA . VAL A 1 404 ? 9.115 17.149 -16.083 1.00 87.81 404 VAL A CA 1
ATOM 3259 C C . VAL A 1 404 ? 9.492 16.182 -14.956 1.00 87.81 404 VAL A C 1
ATOM 3261 O O . VAL A 1 404 ? 8.671 15.896 -14.087 1.00 87.81 404 VAL A O 1
ATOM 3264 N N . ARG A 1 405 ? 10.743 15.706 -14.920 1.00 87.81 405 ARG A N 1
ATOM 3265 C CA . ARG A 1 405 ? 11.250 14.849 -13.841 1.00 87.81 405 ARG A CA 1
ATOM 3266 C C . ARG A 1 405 ? 11.189 15.551 -12.485 1.00 87.81 405 ARG A C 1
ATOM 3268 O O . ARG A 1 405 ? 10.713 14.955 -11.523 1.00 87.81 405 ARG A O 1
ATOM 3275 N N . GLN A 1 406 ? 11.652 16.797 -12.410 1.00 90.31 406 GLN A N 1
ATOM 3276 C CA . GLN A 1 406 ? 11.651 17.586 -11.176 1.00 90.31 406 GLN A CA 1
ATOM 3277 C C . GLN A 1 406 ? 10.228 17.925 -10.713 1.00 90.31 406 GLN A C 1
ATOM 3279 O O . GLN A 1 406 ? 9.945 17.837 -9.521 1.00 90.31 406 GLN A O 1
ATOM 3284 N N . GLU A 1 407 ? 9.315 18.223 -11.640 1.00 90.56 407 GLU A N 1
ATOM 3285 C CA . GLU A 1 407 ? 7.901 18.470 -11.335 1.00 90.56 407 GLU A CA 1
ATOM 3286 C C . GLU A 1 407 ? 7.197 17.213 -10.791 1.00 90.56 407 GLU A C 1
ATOM 3288 O O . GLU A 1 407 ? 6.515 17.288 -9.771 1.00 90.56 407 GLU A O 1
ATOM 3293 N N . VAL A 1 408 ? 7.440 16.035 -11.385 1.00 87.56 408 VAL A N 1
ATOM 3294 C CA . VAL A 1 408 ? 6.923 14.747 -10.879 1.00 87.56 408 VAL A CA 1
ATOM 3295 C C . VAL A 1 408 ? 7.499 14.398 -9.501 1.00 87.56 408 VAL A C 1
ATOM 3297 O O . VAL A 1 408 ? 6.756 13.931 -8.636 1.00 87.56 408 VAL A O 1
ATOM 3300 N N . ILE A 1 409 ? 8.794 14.645 -9.266 1.00 86.31 409 ILE A N 1
ATOM 3301 C CA . ILE A 1 409 ? 9.413 14.461 -7.943 1.00 86.31 409 ILE A CA 1
ATOM 3302 C C . ILE A 1 409 ? 8.727 15.374 -6.922 1.00 86.31 409 ILE A C 1
ATOM 3304 O O . ILE A 1 409 ? 8.177 14.867 -5.945 1.00 86.31 409 ILE A O 1
ATOM 3308 N N . PHE A 1 410 ? 8.661 16.682 -7.184 1.00 91.75 410 PHE A N 1
ATOM 3309 C CA . PHE A 1 410 ? 8.052 17.664 -6.284 1.00 91.75 410 PHE A CA 1
ATOM 3310 C C . PHE A 1 410 ? 6.575 17.363 -5.983 1.00 91.75 410 PHE A C 1
ATOM 3312 O O . PHE A 1 410 ? 6.146 17.433 -4.829 1.00 91.75 410 PHE A O 1
ATOM 3319 N N . GLU A 1 411 ? 5.786 16.970 -6.988 1.00 90.94 411 GLU A N 1
ATOM 3320 C CA . GLU A 1 411 ? 4.385 16.596 -6.780 1.00 90.94 411 GLU A CA 1
ATOM 3321 C C . GLU A 1 411 ? 4.258 15.316 -5.929 1.00 90.94 411 GLU A C 1
ATOM 3323 O O . GLU A 1 411 ? 3.372 15.222 -5.074 1.00 90.94 411 GLU A O 1
ATOM 3328 N N . SER A 1 412 ? 5.165 14.346 -6.103 1.00 87.00 412 SER A N 1
ATOM 3329 C CA . SER A 1 412 ? 5.201 13.121 -5.292 1.00 87.00 412 SER A CA 1
ATOM 3330 C C . SER A 1 412 ? 5.626 13.381 -3.840 1.00 87.00 412 SER A C 1
ATOM 3332 O O . SER A 1 412 ? 4.985 12.870 -2.919 1.00 87.00 412 SER A O 1
ATOM 3334 N N . GLU A 1 413 ? 6.624 14.241 -3.617 1.00 88.94 413 GLU A N 1
ATOM 3335 C CA . GLU A 1 413 ? 7.070 14.677 -2.289 1.00 88.94 413 GLU A CA 1
ATOM 3336 C C . GLU A 1 413 ? 5.978 15.478 -1.572 1.00 88.94 413 GLU A C 1
ATOM 3338 O O . GLU A 1 413 ? 5.718 15.251 -0.390 1.00 88.94 413 GLU A O 1
ATOM 3343 N N . SER A 1 414 ? 5.273 16.357 -2.292 1.00 90.94 414 SER A N 1
ATOM 3344 C CA . SER A 1 414 ? 4.135 17.118 -1.769 1.00 90.94 414 SER A CA 1
ATOM 3345 C C . SER A 1 414 ? 2.987 16.196 -1.330 1.00 90.94 414 SER A C 1
ATOM 3347 O O . SER A 1 414 ? 2.495 16.308 -0.203 1.00 90.94 414 SER A O 1
ATOM 3349 N N . LYS A 1 415 ? 2.613 15.216 -2.167 1.00 91.19 415 LYS A N 1
ATOM 3350 C CA . LYS A 1 415 ? 1.594 14.199 -1.842 1.00 91.19 415 LYS A CA 1
ATOM 3351 C C . LYS A 1 415 ? 2.001 13.330 -0.648 1.00 91.19 415 LYS A C 1
ATOM 3353 O O . LYS A 1 415 ? 1.169 13.069 0.223 1.00 91.19 415 LYS A O 1
ATOM 3358 N N . LEU A 1 416 ? 3.268 12.916 -0.576 1.00 90.31 416 LEU A N 1
ATOM 3359 C CA . LEU A 1 416 ? 3.805 12.143 0.546 1.00 90.31 416 LEU A CA 1
ATOM 3360 C C . LEU A 1 416 ? 3.806 12.964 1.844 1.00 90.31 416 LEU A C 1
ATOM 3362 O O . LEU A 1 416 ? 3.349 12.475 2.874 1.00 90.31 416 LEU A O 1
ATOM 3366 N N . SER A 1 417 ? 4.246 14.223 1.790 1.00 92.19 417 SER A N 1
ATOM 3367 C CA . SER A 1 417 ? 4.246 15.154 2.924 1.00 92.19 417 SER A CA 1
ATOM 3368 C C . SER A 1 417 ? 2.832 15.390 3.469 1.00 92.19 417 SER A C 1
ATOM 3370 O O . SER A 1 417 ? 2.607 15.277 4.676 1.00 92.19 417 SER A O 1
ATOM 3372 N N . ALA A 1 418 ? 1.849 15.604 2.586 1.00 90.31 418 ALA A N 1
ATOM 3373 C CA . ALA A 1 418 ? 0.445 15.738 2.968 1.00 90.31 418 ALA A CA 1
ATOM 3374 C C . ALA A 1 418 ? -0.097 14.470 3.658 1.00 90.31 418 ALA A C 1
ATOM 3376 O O . ALA A 1 418 ? -0.755 14.568 4.695 1.00 90.31 418 ALA A O 1
ATOM 3377 N N . LYS A 1 419 ? 0.230 13.275 3.143 1.00 90.81 419 LYS A N 1
ATOM 3378 C CA . LYS A 1 419 ? -0.178 12.003 3.763 1.00 90.81 419 LYS A CA 1
ATOM 3379 C C . LYS A 1 419 ? 0.524 11.730 5.095 1.00 90.81 419 LYS A C 1
ATOM 3381 O O . LYS A 1 419 ? -0.113 11.222 6.014 1.00 90.81 419 LYS A O 1
ATOM 3386 N N . LEU A 1 420 ? 1.788 12.123 5.252 1.00 88.25 420 LEU A N 1
ATOM 3387 C CA . LEU A 1 420 ? 2.487 12.071 6.541 1.00 88.25 420 LEU A CA 1
ATOM 3388 C C . LEU A 1 420 ? 1.860 13.030 7.568 1.00 88.25 420 LEU A C 1
ATOM 3390 O O . LEU A 1 420 ? 1.722 12.665 8.734 1.00 88.25 420 LEU A O 1
ATOM 3394 N N . ALA A 1 421 ? 1.425 14.224 7.154 1.00 90.56 421 ALA A N 1
ATOM 3395 C CA . ALA A 1 421 ? 0.707 15.154 8.028 1.00 90.56 421 ALA A CA 1
ATOM 3396 C C . ALA A 1 421 ? -0.658 14.597 8.486 1.00 90.56 421 ALA A C 1
ATOM 3398 O O . ALA A 1 421 ? -0.996 14.700 9.664 1.00 90.56 421 ALA A O 1
ATOM 3399 N N . GLU A 1 422 ? -1.404 13.951 7.586 1.00 92.62 422 GLU A N 1
ATOM 3400 C CA . GLU A 1 422 ? -2.677 13.273 7.879 1.00 92.62 422 GLU A CA 1
ATOM 3401 C C . GLU A 1 422 ? -2.499 12.109 8.872 1.00 92.62 422 GLU A C 1
ATOM 3403 O O . GLU A 1 422 ? -3.224 12.026 9.864 1.00 92.62 422 GLU A O 1
ATOM 3408 N N . ILE A 1 423 ? -1.477 11.266 8.671 1.00 88.06 423 ILE A N 1
ATOM 3409 C CA . ILE A 1 423 ? -1.114 10.177 9.596 1.00 88.06 423 ILE A CA 1
ATOM 3410 C C . ILE A 1 423 ? -0.727 10.735 10.974 1.00 88.06 423 ILE A C 1
ATOM 3412 O O . ILE A 1 423 ? -1.221 10.256 11.994 1.00 88.06 423 ILE A O 1
ATOM 3416 N N . ASN A 1 424 ? 0.103 11.782 11.025 1.00 90.00 424 ASN A N 1
ATOM 3417 C CA . ASN A 1 424 ? 0.508 12.413 12.283 1.00 90.00 424 ASN A CA 1
ATOM 3418 C C . ASN A 1 424 ? -0.683 13.023 13.044 1.00 90.00 424 ASN A C 1
ATOM 3420 O O . ASN A 1 424 ? -0.749 12.905 14.269 1.00 90.00 424 ASN A O 1
ATOM 3424 N N . ALA A 1 425 ? -1.643 13.632 12.341 1.00 92.75 425 ALA A N 1
ATOM 3425 C CA . ALA A 1 425 ? -2.870 14.146 12.948 1.00 92.75 425 ALA A CA 1
ATOM 3426 C C . ALA A 1 425 ? -3.746 13.018 13.526 1.00 92.75 425 ALA A C 1
ATOM 3428 O O . ALA A 1 425 ? -4.270 13.155 14.633 1.00 92.75 425 ALA A O 1
ATOM 3429 N N . LEU A 1 426 ? -3.856 11.884 12.824 1.00 93.75 426 LEU A N 1
ATOM 3430 C CA . LEU A 1 426 ? -4.596 10.708 13.292 1.00 93.75 426 LEU A CA 1
ATOM 3431 C C . LEU A 1 426 ? -3.950 10.086 14.541 1.00 93.75 426 LEU A C 1
ATOM 3433 O O . LEU A 1 426 ? -4.653 9.829 15.518 1.00 93.75 426 LEU A O 1
ATOM 3437 N N . ILE A 1 427 ? -2.621 9.930 14.557 1.00 88.50 427 ILE A N 1
ATOM 3438 C CA . ILE A 1 427 ? -1.865 9.435 15.723 1.00 88.50 427 ILE A CA 1
ATOM 3439 C C . ILE A 1 427 ? -2.051 10.366 16.932 1.00 88.50 427 ILE A C 1
ATOM 3441 O O . ILE A 1 427 ? -2.311 9.897 18.041 1.00 88.50 427 ILE A O 1
ATOM 3445 N N . GLN A 1 428 ? -1.982 11.689 16.737 1.00 89.88 428 GLN A N 1
ATOM 3446 C CA . GLN A 1 428 ? -2.248 12.651 17.815 1.00 89.88 428 GLN A CA 1
ATOM 3447 C C . GLN A 1 428 ? -3.695 12.572 18.326 1.00 89.88 428 GLN A C 1
ATOM 3449 O O . GLN A 1 428 ? -3.912 12.668 19.535 1.00 89.88 428 GLN A O 1
ATOM 3454 N N . GLY A 1 429 ? -4.671 12.360 17.437 1.00 91.12 429 GLY A N 1
ATOM 3455 C CA . GLY A 1 429 ? -6.071 12.137 17.802 1.00 91.12 429 GLY A CA 1
ATOM 3456 C C . GLY A 1 429 ? -6.252 10.898 18.681 1.00 91.12 429 GLY A C 1
ATOM 3457 O O . GLY A 1 429 ? -6.788 11.008 19.785 1.00 91.12 429 GLY A O 1
ATOM 3458 N N . GLN A 1 430 ? -5.727 9.751 18.241 1.00 88.06 430 GLN A N 1
ATOM 3459 C CA . GLN A 1 430 ? -5.775 8.488 18.988 1.00 88.06 430 GLN A CA 1
ATOM 3460 C C . GLN A 1 430 ? -5.071 8.590 20.347 1.00 88.06 430 GLN A C 1
ATOM 3462 O O . GLN A 1 430 ? -5.618 8.148 21.355 1.00 88.06 430 GLN A O 1
ATOM 3467 N N . MET A 1 431 ? -3.904 9.238 20.418 1.00 90.00 431 MET A N 1
ATOM 3468 C CA . MET A 1 431 ? -3.190 9.437 21.684 1.00 90.00 431 MET A CA 1
ATOM 3469 C C . MET A 1 431 ? -3.982 10.330 22.658 1.00 90.00 431 MET A C 1
ATOM 3471 O O . MET A 1 431 ? -4.040 10.046 23.855 1.00 90.00 431 MET A O 1
ATOM 3475 N N . GLN A 1 432 ? -4.648 11.385 22.171 1.00 90.25 432 GLN A N 1
ATOM 3476 C CA . GLN A 1 432 ? -5.538 12.205 23.004 1.00 90.25 432 GLN A CA 1
ATOM 3477 C C . GLN A 1 432 ? -6.800 11.454 23.449 1.00 90.25 432 GLN A C 1
ATOM 3479 O O . GLN A 1 432 ? -7.303 11.711 24.543 1.00 90.25 432 GLN A O 1
ATOM 3484 N N . GLU A 1 433 ? -7.332 10.555 22.623 1.00 92.25 433 GLU A N 1
ATOM 3485 C CA . GLU A 1 433 ? -8.460 9.694 22.980 1.00 92.25 433 GLU A CA 1
ATOM 3486 C C . GLU A 1 433 ? -8.066 8.663 24.043 1.00 92.25 433 GLU A C 1
ATOM 3488 O O . GLU A 1 433 ? -8.741 8.564 25.068 1.00 92.25 433 GLU A O 1
ATOM 3493 N N . GLN A 1 434 ? -6.915 8.005 23.887 1.00 89.31 434 GLN A N 1
ATOM 3494 C CA . GLN A 1 434 ? -6.362 7.099 24.892 1.00 89.31 434 GLN A CA 1
ATOM 3495 C C . GLN A 1 434 ? -6.179 7.806 26.244 1.00 89.31 434 GLN A C 1
ATOM 3497 O O . GLN A 1 434 ? -6.632 7.290 27.259 1.00 89.31 434 GLN A O 1
ATOM 3502 N N . ILE A 1 435 ? -5.634 9.030 26.271 1.00 90.44 435 ILE A N 1
ATOM 3503 C CA . ILE A 1 435 ? -5.493 9.832 27.505 1.00 90.44 435 ILE A CA 1
ATOM 3504 C C . ILE A 1 435 ? -6.854 10.174 28.150 1.00 90.44 435 ILE A C 1
ATOM 3506 O O . ILE A 1 435 ? -6.938 10.306 29.374 1.00 90.44 435 ILE A O 1
ATOM 3510 N N . LYS A 1 436 ? -7.936 10.319 27.369 1.00 92.75 436 LYS A N 1
ATOM 3511 C CA . LYS A 1 436 ? -9.296 10.508 27.915 1.00 92.75 436 LYS A CA 1
ATOM 3512 C C . LYS A 1 436 ? -9.839 9.209 28.508 1.00 92.75 436 LYS A C 1
ATOM 3514 O O . LYS A 1 436 ? -10.384 9.241 29.609 1.00 92.75 436 LYS A O 1
ATOM 3519 N N . LEU A 1 437 ? -9.677 8.087 27.806 1.00 89.75 437 LEU A N 1
ATOM 3520 C CA . LEU A 1 437 ? -10.114 6.763 28.261 1.00 89.75 437 LEU A CA 1
ATOM 3521 C C . LEU A 1 437 ? -9.368 6.326 29.530 1.00 89.75 437 LEU A C 1
ATOM 3523 O O . LEU A 1 437 ? -10.007 5.856 30.468 1.00 89.75 437 LEU A O 1
ATOM 3527 N N . GLU A 1 438 ? -8.059 6.579 29.602 1.00 91.19 438 GLU A N 1
ATOM 3528 C CA . GLU A 1 438 ? -7.214 6.338 30.779 1.00 91.19 438 GLU A CA 1
ATOM 3529 C C . GLU A 1 438 ? -7.788 7.049 32.016 1.00 91.19 438 GLU A C 1
ATOM 3531 O O . GLU A 1 438 ? -8.085 6.411 33.024 1.00 91.19 438 GLU A O 1
ATOM 3536 N N . LYS A 1 439 ? -8.088 8.350 31.893 1.00 91.44 439 LYS A N 1
ATOM 3537 C CA . LYS A 1 439 ? -8.704 9.150 32.966 1.00 91.44 439 LYS A CA 1
ATOM 3538 C C . LYS A 1 439 ? -10.117 8.700 33.329 1.00 91.44 439 LYS A C 1
ATOM 3540 O O . LYS A 1 439 ? -10.502 8.777 34.494 1.00 91.44 439 LYS A O 1
ATOM 3545 N N . MET A 1 440 ? -10.916 8.236 32.365 1.00 90.44 440 MET A N 1
ATOM 3546 C CA . MET A 1 440 ? -12.221 7.645 32.684 1.00 90.44 440 MET A CA 1
ATOM 3547 C C . MET A 1 440 ? -12.065 6.330 33.455 1.00 90.44 440 MET A C 1
ATOM 3549 O O . MET A 1 440 ? -12.811 6.114 34.413 1.00 90.44 440 MET A O 1
ATOM 3553 N N . ARG A 1 441 ? -11.060 5.503 33.124 1.00 91.69 441 ARG A N 1
ATOM 3554 C CA . ARG A 1 441 ? -10.730 4.299 33.898 1.00 91.69 441 ARG A CA 1
ATOM 3555 C C . ARG A 1 441 ? -10.315 4.665 35.322 1.00 91.69 441 ARG A C 1
ATOM 3557 O O . ARG A 1 441 ? -10.942 4.165 36.248 1.00 91.69 441 ARG A O 1
ATOM 3564 N N . GLU A 1 442 ? -9.363 5.581 35.509 1.00 91.44 442 GLU A N 1
ATOM 3565 C CA . GLU A 1 442 ? -8.910 6.054 36.833 1.00 91.44 442 GLU A CA 1
ATOM 3566 C C . GLU A 1 442 ? -10.071 6.573 37.707 1.00 91.44 442 GLU A C 1
ATOM 3568 O O . GLU A 1 442 ? -10.179 6.230 38.890 1.00 91.44 442 GLU A O 1
ATOM 3573 N N . ASN A 1 443 ? -10.987 7.353 37.122 1.00 92.06 443 ASN A N 1
ATOM 3574 C CA . ASN A 1 443 ? -12.186 7.848 37.807 1.00 92.06 443 ASN A CA 1
ATOM 3575 C C . ASN A 1 443 ? -13.164 6.715 38.175 1.00 92.06 443 ASN A C 1
ATOM 3577 O O . ASN A 1 443 ? -13.729 6.715 39.269 1.00 92.06 443 ASN A O 1
ATOM 3581 N N . SER A 1 444 ? -13.355 5.725 37.295 1.00 90.44 444 SER A N 1
ATOM 3582 C CA . SER A 1 444 ? -14.194 4.557 37.598 1.00 90.44 444 SER A CA 1
ATOM 3583 C C . SER A 1 444 ? -13.572 3.662 38.678 1.00 90.44 444 SER A C 1
ATOM 3585 O O . SER A 1 444 ? -14.254 3.260 39.616 1.00 90.44 444 SER A O 1
ATOM 3587 N N . GLU A 1 445 ? -12.260 3.428 38.616 1.00 91.31 445 GLU A N 1
ATOM 3588 C CA . GLU A 1 445 ? -11.510 2.580 39.542 1.00 91.31 445 GLU A CA 1
ATOM 3589 C C . GLU A 1 445 ? -11.470 3.188 40.950 1.00 91.31 445 GLU A C 1
ATOM 3591 O O . GLU A 1 445 ? -11.683 2.488 41.940 1.00 91.31 445 GLU A O 1
ATOM 3596 N N . SER A 1 446 ? -11.262 4.504 41.055 1.00 91.06 446 SER A N 1
ATOM 3597 C CA . SER A 1 446 ? -11.336 5.223 42.332 1.00 91.06 446 SER A CA 1
ATOM 3598 C C . SER A 1 446 ? -12.756 5.247 42.912 1.00 91.06 446 SER A C 1
ATOM 3600 O O . SER A 1 446 ? -12.912 5.042 44.117 1.00 91.06 446 SER A O 1
ATOM 3602 N N . SER A 1 447 ? -13.796 5.386 42.079 1.00 94.50 447 SER A N 1
ATOM 3603 C CA . SER A 1 447 ? -15.191 5.263 42.527 1.00 94.50 447 SER A CA 1
ATOM 3604 C C . SER A 1 447 ? -15.518 3.852 43.036 1.00 94.50 447 SER A C 1
ATOM 3606 O O . SER A 1 447 ? -16.095 3.710 44.114 1.00 94.50 447 SER A O 1
ATOM 3608 N N . ILE A 1 448 ? -15.094 2.803 42.322 1.00 89.94 448 ILE A N 1
ATOM 3609 C CA . ILE A 1 448 ? -15.288 1.400 42.726 1.00 89.94 448 ILE A CA 1
ATOM 3610 C C . ILE A 1 448 ? -14.545 1.102 44.035 1.00 89.94 448 ILE A C 1
ATOM 3612 O O . ILE A 1 448 ? -15.133 0.518 44.945 1.00 89.94 448 ILE A O 1
ATOM 3616 N N . LYS A 1 449 ? -13.294 1.563 44.185 1.00 92.69 449 LYS A N 1
ATOM 3617 C CA . LYS A 1 449 ? -12.543 1.452 45.449 1.00 92.69 449 LYS A CA 1
ATOM 3618 C C . LYS A 1 449 ? -13.274 2.143 46.600 1.00 92.69 449 LYS A C 1
ATOM 3620 O O . LYS A 1 449 ? -13.431 1.539 47.655 1.00 92.69 449 LYS A O 1
ATOM 3625 N N . GLN A 1 450 ? -13.798 3.354 46.393 1.00 94.44 450 GLN A N 1
ATOM 3626 C CA . GLN A 1 450 ? -14.569 4.064 47.418 1.00 94.44 450 GLN A CA 1
ATOM 3627 C C . GLN A 1 450 ? -15.874 3.335 47.787 1.00 94.44 450 GLN A C 1
ATOM 3629 O O . GLN A 1 450 ? -16.240 3.283 48.961 1.00 94.44 450 GLN A O 1
ATOM 3634 N N . GLN A 1 451 ? -16.575 2.739 46.816 1.00 92.56 451 GLN A N 1
ATOM 3635 C CA . GLN A 1 451 ? -17.754 1.909 47.088 1.00 92.56 451 GLN A CA 1
ATOM 3636 C C . GLN A 1 451 ? -17.389 0.653 47.891 1.00 92.56 451 GLN A C 1
ATOM 3638 O O . GLN A 1 451 ? -18.078 0.337 48.861 1.00 92.56 451 GLN A O 1
ATOM 3643 N N . PHE A 1 452 ? -16.290 -0.022 47.544 1.00 92.88 452 PHE A N 1
ATOM 3644 C CA . PHE A 1 452 ? -15.796 -1.188 48.276 1.00 92.88 452 PHE A CA 1
ATOM 3645 C C . PHE A 1 452 ? -15.400 -0.840 49.720 1.00 92.88 452 PHE A C 1
ATOM 3647 O O . PHE A 1 452 ? -15.806 -1.540 50.646 1.00 92.88 452 PHE A O 1
ATOM 3654 N N . GLU A 1 453 ? -14.694 0.276 49.930 1.00 94.69 453 GLU A N 1
ATOM 3655 C CA . GLU A 1 453 ? -14.335 0.800 51.256 1.00 94.69 453 GLU A CA 1
ATOM 3656 C C . GLU A 1 453 ? -15.593 1.060 52.109 1.00 94.69 453 GLU A C 1
ATOM 3658 O O . GLU A 1 453 ? -15.712 0.565 53.230 1.00 94.69 453 GLU A O 1
ATOM 3663 N N . ASN A 1 454 ? -16.597 1.741 51.541 1.00 93.81 454 ASN A N 1
ATOM 3664 C CA . ASN A 1 454 ? -17.876 2.011 52.207 1.00 93.81 454 ASN A CA 1
ATOM 3665 C C . ASN A 1 454 ? -18.635 0.721 52.578 1.00 93.81 454 ASN A C 1
ATOM 3667 O O . ASN A 1 454 ? -19.195 0.620 53.676 1.00 93.81 454 ASN A O 1
ATOM 3671 N N . ILE A 1 455 ? -18.656 -0.275 51.684 1.00 92.62 455 ILE A N 1
ATOM 3672 C CA . ILE A 1 455 ? -19.270 -1.589 51.938 1.00 92.62 455 ILE A CA 1
ATOM 3673 C C . ILE A 1 455 ? -18.507 -2.324 53.047 1.00 92.62 455 ILE A C 1
ATOM 3675 O O . ILE A 1 455 ? -19.137 -2.842 53.968 1.00 92.62 455 ILE A O 1
ATOM 3679 N N . SER A 1 456 ? -17.172 -2.311 53.011 1.00 92.38 456 SER A N 1
ATOM 3680 C CA . SER A 1 456 ? -16.302 -2.912 54.028 1.00 92.38 456 SER A CA 1
ATOM 3681 C C . SER A 1 456 ? -16.555 -2.311 55.416 1.00 92.38 456 SER A C 1
ATOM 3683 O O . SER A 1 456 ? -16.890 -3.039 56.354 1.00 92.38 456 SER A O 1
ATOM 3685 N N . CYS A 1 457 ? -16.536 -0.977 55.541 1.00 93.19 457 CYS A N 1
ATOM 3686 C CA . CYS A 1 457 ? -16.858 -0.281 56.790 1.00 93.19 457 CYS A CA 1
ATOM 3687 C C . CYS A 1 457 ? -18.279 -0.590 57.292 1.00 93.19 457 CYS A C 1
ATOM 3689 O O . CYS A 1 457 ? -18.488 -0.766 58.496 1.00 93.19 457 CYS A O 1
ATOM 3691 N N . THR A 1 458 ? -19.257 -0.693 56.385 1.00 94.06 458 THR A N 1
ATOM 3692 C CA . THR A 1 458 ? -20.645 -1.044 56.732 1.00 94.06 458 THR A CA 1
ATOM 3693 C C . THR A 1 458 ? -20.731 -2.472 57.271 1.00 94.06 458 THR A C 1
ATOM 3695 O O . THR A 1 458 ? -21.2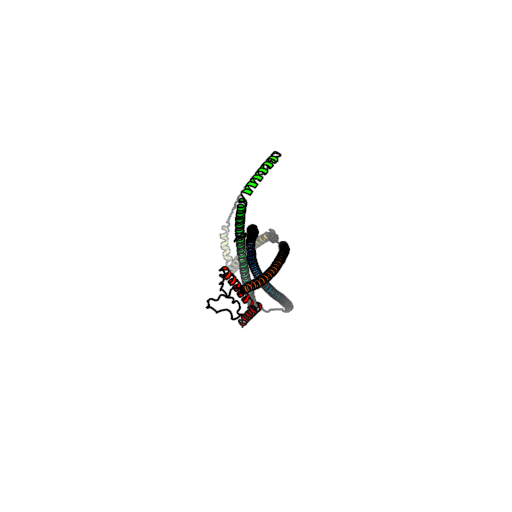69 -2.688 58.358 1.00 94.06 458 THR A O 1
ATOM 3698 N N . LEU A 1 459 ? -20.144 -3.446 56.567 1.00 91.06 459 LEU A N 1
ATOM 3699 C CA . LEU A 1 459 ? -20.103 -4.847 56.992 1.00 91.06 459 LEU A CA 1
ATOM 3700 C C . LEU A 1 459 ? -19.391 -5.004 58.337 1.00 91.06 459 LEU A C 1
ATOM 3702 O O . LEU A 1 459 ? -19.918 -5.670 59.223 1.00 91.06 459 LEU A O 1
ATOM 3706 N N . GLN A 1 460 ? -18.241 -4.354 58.530 1.00 94.25 460 GLN A N 1
ATOM 3707 C CA . GLN A 1 460 ? -17.487 -4.409 59.783 1.00 94.25 460 GLN A CA 1
ATOM 3708 C C . GLN A 1 460 ? -18.259 -3.776 60.956 1.00 94.25 460 GLN A C 1
ATOM 3710 O O . GLN A 1 460 ? -18.193 -4.279 62.080 1.00 94.25 460 GLN A O 1
ATOM 3715 N N . THR A 1 461 ? -19.060 -2.737 60.692 1.00 93.75 461 THR A N 1
ATOM 3716 C CA . THR A 1 461 ? -19.971 -2.130 61.677 1.00 93.75 461 THR A CA 1
ATOM 3717 C C . THR A 1 461 ? -21.101 -3.086 62.073 1.00 93.75 461 THR A C 1
ATOM 3719 O O . THR A 1 461 ? -21.352 -3.273 63.265 1.00 93.75 461 THR A O 1
ATOM 3722 N N . GLU A 1 462 ? -21.762 -3.742 61.111 1.00 92.50 462 GLU A N 1
ATOM 3723 C CA . GLU A 1 462 ? -22.797 -4.747 61.410 1.00 92.50 462 GLU A CA 1
ATOM 3724 C C . GLU A 1 462 ? -22.220 -5.976 62.129 1.00 92.50 462 GLU A C 1
ATOM 3726 O O . GLU A 1 462 ? -22.813 -6.467 63.088 1.00 92.50 462 GLU A O 1
ATOM 3731 N N . LEU A 1 463 ? -21.023 -6.430 61.749 1.00 93.25 463 LEU A N 1
ATOM 3732 C CA . LEU A 1 463 ? -20.326 -7.536 62.412 1.00 93.25 463 LEU A CA 1
ATOM 3733 C C . LEU A 1 463 ? -20.014 -7.186 63.883 1.00 93.25 463 LEU A C 1
ATOM 3735 O O . LEU A 1 463 ? -20.234 -8.007 64.775 1.00 93.25 463 LEU A O 1
ATOM 3739 N N . GLY A 1 464 ? -19.612 -5.940 64.164 1.00 93.56 464 GLY A N 1
ATOM 3740 C CA . GLY A 1 464 ? -19.442 -5.421 65.527 1.00 93.56 464 GLY A CA 1
ATOM 3741 C C . GLY A 1 464 ? -20.743 -5.375 66.344 1.00 93.56 464 GLY A C 1
ATOM 3742 O O . GLY A 1 464 ? -20.742 -5.740 67.525 1.00 93.56 464 GLY A O 1
ATOM 3743 N N . LYS A 1 465 ? -21.875 -5.002 65.727 1.00 94.25 465 LYS A N 1
ATOM 3744 C CA . LYS A 1 465 ? -23.206 -5.072 66.366 1.00 94.25 465 LYS A CA 1
ATOM 3745 C C . LYS A 1 465 ? -23.596 -6.516 66.691 1.00 94.25 465 LYS A C 1
ATOM 3747 O O . LYS A 1 465 ? -23.984 -6.793 67.823 1.00 94.25 465 LYS A O 1
ATOM 3752 N N . ILE A 1 466 ? -23.428 -7.439 65.741 1.00 91.69 466 ILE A N 1
ATOM 3753 C CA . ILE A 1 466 ? -23.730 -8.870 65.914 1.00 91.69 466 ILE A CA 1
ATOM 3754 C C . ILE A 1 466 ? -22.883 -9.469 67.046 1.00 91.69 466 ILE A C 1
ATOM 3756 O O . ILE A 1 466 ? -23.428 -10.132 67.925 1.00 91.69 466 ILE A O 1
ATOM 3760 N N . GLN A 1 467 ? -21.577 -9.185 67.094 1.00 92.81 467 GLN A N 1
ATOM 3761 C CA . GLN A 1 467 ? -20.705 -9.624 68.195 1.00 92.81 467 GLN A CA 1
ATOM 3762 C C . GLN A 1 467 ? -21.115 -9.048 69.559 1.00 92.81 467 GLN A C 1
ATOM 3764 O O . GLN A 1 467 ? -20.922 -9.704 70.583 1.00 92.81 467 GLN A O 1
ATOM 3769 N N . SER A 1 468 ? -21.664 -7.833 69.589 1.00 91.88 468 SER A N 1
ATOM 3770 C CA . SER A 1 468 ? -22.132 -7.193 70.823 1.00 91.88 468 SER A CA 1
ATOM 3771 C C . SER A 1 468 ? -23.428 -7.837 71.325 1.00 91.88 468 SER A C 1
ATOM 3773 O O . SER A 1 468 ? -23.496 -8.244 72.484 1.00 91.88 468 SER A O 1
ATOM 3775 N N . ALA A 1 469 ? -24.405 -8.035 70.434 1.00 91.62 469 ALA A N 1
ATOM 3776 C CA . ALA A 1 469 ? -25.654 -8.735 70.737 1.00 91.62 469 ALA A CA 1
ATOM 3777 C C . ALA A 1 469 ? -25.422 -10.209 71.129 1.00 91.62 469 ALA A C 1
ATOM 3779 O O . ALA A 1 469 ? -26.094 -10.727 72.018 1.00 91.62 469 ALA A O 1
ATOM 3780 N N . LEU A 1 470 ? -24.434 -10.882 70.524 1.00 89.88 470 LEU A N 1
ATOM 3781 C CA . LEU A 1 470 ? -24.046 -12.241 70.908 1.00 89.88 470 LEU A CA 1
ATOM 3782 C C . LEU A 1 470 ? -23.551 -12.288 72.363 1.00 89.88 470 LEU A C 1
ATOM 3784 O O . LEU A 1 470 ? -24.047 -13.091 73.148 1.00 89.88 470 LEU A O 1
ATOM 3788 N N . LYS A 1 471 ? -22.644 -11.380 72.752 1.00 92.50 471 LYS A N 1
ATOM 3789 C CA . LYS A 1 471 ? -22.135 -11.277 74.134 1.00 92.50 471 LYS A CA 1
ATOM 3790 C C . LYS A 1 471 ? -23.233 -10.951 75.148 1.00 92.50 471 LYS A C 1
ATOM 3792 O O . LYS A 1 471 ? -23.189 -11.454 76.269 1.00 92.50 471 LYS A O 1
ATOM 3797 N N . GLU A 1 472 ? -24.215 -10.138 74.762 1.00 93.00 472 GLU A N 1
ATOM 3798 C CA . GLU A 1 472 ? -25.406 -9.863 75.573 1.00 93.00 472 GLU A CA 1
ATOM 3799 C C . GLU A 1 472 ? -26.250 -11.134 75.773 1.00 93.00 472 GLU A C 1
ATOM 3801 O O . GLU A 1 472 ? -26.592 -11.471 76.907 1.00 93.00 472 GLU A O 1
ATOM 3806 N N . LYS A 1 473 ? -26.495 -11.918 74.713 1.00 90.19 473 LYS A N 1
ATOM 3807 C CA . LYS A 1 473 ? -27.231 -13.191 74.816 1.00 90.19 473 LYS A CA 1
ATOM 3808 C C . LYS A 1 473 ? -26.478 -14.289 75.563 1.00 90.19 473 LYS A C 1
ATOM 3810 O O . LYS A 1 473 ? -27.100 -15.012 76.336 1.00 90.19 473 LYS A O 1
ATOM 3815 N N . GLU A 1 474 ? -25.155 -14.371 75.448 1.00 89.56 474 GLU A N 1
ATOM 3816 C CA . GLU A 1 474 ? -24.347 -15.246 76.307 1.00 89.56 474 GLU A CA 1
ATOM 3817 C C . GLU A 1 474 ? -24.420 -14.843 77.792 1.00 89.56 474 GLU A C 1
ATOM 3819 O O . GLU A 1 474 ? -24.300 -15.700 78.673 1.00 89.56 474 GLU A O 1
ATOM 3824 N N . ALA A 1 475 ? -24.566 -13.547 78.093 1.00 88.44 475 ALA A N 1
ATOM 3825 C CA . ALA A 1 475 ? -24.722 -13.051 79.459 1.00 88.44 475 ALA A CA 1
ATOM 3826 C C . ALA A 1 475 ? -26.132 -13.335 80.006 1.00 88.44 475 ALA A C 1
ATOM 3828 O O . ALA A 1 475 ? -26.253 -13.789 81.146 1.00 88.44 475 ALA A O 1
ATOM 3829 N N . GLU A 1 476 ? -27.180 -13.162 79.189 1.00 88.31 476 GLU A N 1
ATOM 3830 C CA . GLU A 1 476 ? -28.535 -13.634 79.504 1.00 88.31 476 GLU A CA 1
ATOM 3831 C C . GLU A 1 476 ? -28.544 -15.141 79.787 1.00 88.31 476 GLU A C 1
ATOM 3833 O O . GLU A 1 476 ? -29.060 -15.557 80.822 1.00 88.31 476 GLU A O 1
ATOM 3838 N N . GLU A 1 477 ? -27.940 -15.966 78.923 1.00 88.12 477 GLU A N 1
ATOM 3839 C CA . GLU A 1 477 ? -27.910 -17.424 79.093 1.00 88.12 477 GLU A CA 1
ATOM 3840 C C . GLU A 1 477 ? -27.212 -17.828 80.400 1.00 88.12 477 GLU A C 1
ATOM 3842 O O . GLU A 1 477 ? -27.739 -18.643 81.160 1.00 88.12 477 GLU A O 1
ATOM 3847 N N . ARG A 1 478 ? -26.063 -17.216 80.720 1.00 87.31 478 ARG A N 1
ATOM 3848 C CA . ARG A 1 478 ? -25.366 -17.424 82.002 1.00 87.31 478 ARG A CA 1
ATOM 3849 C C . ARG A 1 478 ? -26.243 -17.054 83.202 1.00 87.31 478 ARG A C 1
ATOM 3851 O O . ARG A 1 478 ? -26.267 -17.790 84.189 1.00 87.31 478 ARG A O 1
ATOM 3858 N N . LEU A 1 479 ? -27.002 -15.963 83.110 1.00 87.50 479 LEU A N 1
ATOM 3859 C CA . LEU A 1 479 ? -27.903 -15.506 84.169 1.00 87.50 479 LEU A CA 1
ATOM 3860 C C . LEU A 1 479 ? -29.150 -16.404 84.303 1.00 87.50 479 LEU A C 1
ATOM 3862 O O . LEU A 1 479 ? -29.607 -16.654 85.419 1.00 87.50 479 LEU A O 1
ATOM 3866 N N . PHE A 1 480 ? -29.659 -16.960 83.198 1.00 84.00 480 PHE A N 1
ATOM 3867 C CA . PHE A 1 480 ? -30.685 -18.006 83.222 1.00 84.00 480 PHE A CA 1
ATOM 3868 C C . PHE A 1 480 ? -30.160 -19.315 83.823 1.00 84.00 480 PHE A C 1
ATOM 3870 O O . PHE A 1 480 ? -30.849 -19.891 84.661 1.00 84.00 480 PHE A O 1
ATOM 3877 N N . ARG A 1 481 ? -28.943 -19.760 83.474 1.00 85.06 481 ARG A N 1
ATOM 3878 C CA . ARG A 1 481 ? -28.313 -20.957 84.066 1.00 85.06 481 ARG A CA 1
ATOM 3879 C C . ARG A 1 481 ? -28.129 -20.826 85.581 1.00 85.06 481 ARG A C 1
ATOM 3881 O O . ARG A 1 481 ? -28.442 -21.780 86.285 1.00 85.06 481 ARG A O 1
ATOM 3888 N N . SER A 1 482 ? -27.702 -19.659 86.080 1.00 84.25 482 SER A N 1
ATOM 3889 C CA . SER A 1 482 ? -27.621 -19.391 87.530 1.00 84.25 482 SER A CA 1
ATOM 3890 C C . SER A 1 482 ? -28.980 -19.589 88.202 1.00 84.25 482 SER A C 1
ATOM 3892 O O . SER A 1 482 ? -29.120 -20.446 89.070 1.00 84.25 482 SER A O 1
ATOM 3894 N N . LYS A 1 483 ? -30.017 -18.903 87.701 1.00 84.62 483 LYS A N 1
ATOM 3895 C CA . LYS A 1 483 ? -31.390 -19.012 88.220 1.00 84.62 483 LYS A CA 1
ATOM 3896 C C . LYS A 1 483 ? -31.960 -20.427 88.134 1.00 84.62 483 LYS A C 1
ATOM 3898 O O . LYS A 1 483 ? -32.745 -20.813 88.994 1.00 84.62 483 LYS A O 1
ATOM 3903 N N . PHE A 1 484 ? -31.588 -21.204 87.118 1.00 80.31 484 PHE A N 1
ATOM 3904 C CA . PHE A 1 484 ? -32.011 -22.599 87.002 1.00 80.31 484 PHE A CA 1
ATOM 3905 C C . PHE A 1 484 ? -31.345 -23.483 88.066 1.00 80.31 484 PHE A C 1
ATOM 3907 O O . PHE A 1 484 ? -32.027 -24.301 88.674 1.00 80.31 484 PHE A O 1
ATOM 3914 N N . GLY A 1 485 ? -30.055 -23.272 88.350 1.00 80.19 485 GLY A N 1
ATOM 3915 C CA . GLY A 1 485 ? -29.351 -23.944 89.448 1.00 80.19 485 GLY A CA 1
ATOM 3916 C C . GLY A 1 485 ? -29.871 -23.535 90.831 1.00 80.19 485 GLY A C 1
ATOM 3917 O O . GLY A 1 485 ? -30.082 -24.392 91.684 1.00 80.19 485 GLY A O 1
ATOM 3918 N N . GLU A 1 486 ? -30.159 -22.247 91.038 1.00 80.50 486 GLU A N 1
ATOM 3919 C CA . GLU A 1 486 ? -30.822 -21.729 92.246 1.00 80.50 486 GLU A CA 1
ATOM 3920 C C . GLU A 1 486 ? -32.189 -22.403 92.459 1.00 80.50 486 GLU A C 1
ATOM 3922 O O . GLU A 1 486 ? -32.475 -22.895 93.551 1.00 80.50 486 GLU A O 1
ATOM 3927 N N . LEU A 1 487 ? -33.008 -22.499 91.403 1.00 78.25 487 LEU A N 1
ATOM 3928 C CA . LEU A 1 487 ? -34.290 -23.207 91.436 1.00 78.25 487 LEU A CA 1
ATOM 3929 C C . LEU A 1 487 ? -34.125 -24.711 91.682 1.00 78.25 487 LEU A C 1
ATOM 3931 O O . LEU A 1 487 ? -34.920 -25.273 92.427 1.00 78.25 487 LEU A O 1
ATOM 3935 N N . GLU A 1 488 ? -33.118 -25.372 91.108 1.00 76.06 488 GLU A N 1
ATOM 3936 C CA . GLU A 1 488 ? -32.862 -26.803 91.332 1.00 76.06 488 GLU A CA 1
ATOM 3937 C C . GLU A 1 488 ? -32.461 -27.093 92.790 1.00 76.06 488 GLU A C 1
ATOM 3939 O O . GLU A 1 488 ? -32.935 -28.065 93.383 1.00 76.06 488 GLU A O 1
ATOM 3944 N N . ILE A 1 489 ? -31.643 -26.223 93.394 1.00 77.75 489 ILE A N 1
ATOM 3945 C CA . ILE A 1 489 ? -31.281 -26.280 94.819 1.00 77.75 489 ILE A CA 1
ATOM 3946 C C . ILE A 1 489 ? -32.526 -26.079 95.691 1.00 77.75 489 ILE A C 1
ATOM 3948 O O . ILE A 1 489 ? -32.771 -26.866 96.606 1.00 77.75 489 ILE A O 1
ATOM 3952 N N . GLU A 1 490 ? -33.345 -25.069 95.391 1.00 75.88 490 GLU A N 1
ATOM 3953 C CA . GLU A 1 490 ? -34.577 -24.796 96.136 1.00 75.88 490 GLU A CA 1
ATOM 3954 C C . GLU A 1 490 ? -35.588 -25.954 95.999 1.00 75.88 490 GLU A C 1
ATOM 3956 O O . GLU A 1 490 ? -36.249 -26.321 96.971 1.00 75.88 490 GLU A O 1
ATOM 3961 N N . LEU A 1 491 ? -35.664 -26.611 94.836 1.00 72.94 491 LEU A N 1
ATOM 3962 C CA . LEU A 1 491 ? -36.541 -27.765 94.602 1.00 72.94 491 LEU A CA 1
ATOM 3963 C C . LEU A 1 491 ? -36.070 -29.006 95.384 1.00 72.94 491 LEU A C 1
ATOM 3965 O O . LEU A 1 491 ? -36.895 -29.658 96.025 1.00 72.94 491 LEU A O 1
ATOM 3969 N N . LYS A 1 492 ? -34.758 -29.288 95.426 1.00 74.56 492 LYS A N 1
ATOM 3970 C CA . LYS A 1 492 ? -34.177 -30.351 96.278 1.00 74.56 492 LYS A CA 1
ATOM 3971 C C . LYS A 1 492 ? -34.462 -30.103 97.760 1.00 74.56 492 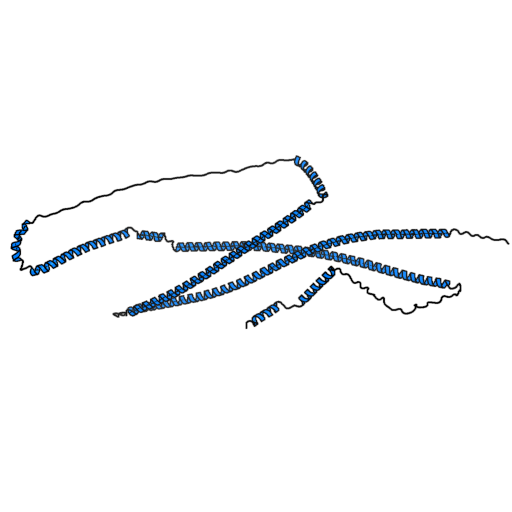LYS A C 1
ATOM 3973 O O . LYS A 1 492 ? -34.990 -30.978 98.437 1.00 74.56 492 LYS A O 1
ATOM 3978 N N . LYS A 1 493 ? -34.252 -28.876 98.231 1.00 74.50 493 LYS A N 1
ATOM 3979 C CA . LYS A 1 493 ? -34.518 -28.455 99.615 1.00 74.50 493 LYS A CA 1
ATOM 3980 C C . LYS A 1 493 ? -36.000 -28.584 100.012 1.00 74.50 493 LYS A C 1
ATOM 3982 O O . LYS A 1 493 ? -36.316 -28.969 101.136 1.00 74.50 493 LYS A O 1
ATOM 3987 N N . ASN A 1 494 ? -36.922 -28.326 99.079 1.00 66.56 494 ASN A N 1
ATOM 3988 C CA . ASN A 1 494 ? -38.364 -28.533 99.278 1.00 66.56 494 ASN A CA 1
ATOM 3989 C C . ASN A 1 494 ? -38.804 -30.013 99.163 1.00 66.56 494 ASN A C 1
ATOM 3991 O O . ASN A 1 494 ? -39.881 -30.362 99.653 1.00 66.56 494 ASN A O 1
ATOM 3995 N N . LEU A 1 495 ? -37.994 -30.888 98.554 1.00 59.09 495 LEU A N 1
ATOM 3996 C CA . LEU A 1 495 ? -38.177 -32.347 98.579 1.00 59.09 495 LEU A CA 1
ATOM 3997 C C . LEU A 1 495 ? -37.665 -32.952 99.895 1.00 59.09 495 LEU A C 1
ATOM 3999 O O . LEU A 1 495 ? -38.395 -33.704 100.538 1.00 59.09 495 LEU A O 1
ATOM 4003 N N . GLU A 1 496 ? -36.472 -32.559 100.345 1.00 55.53 496 GLU A N 1
ATOM 4004 C CA . GLU A 1 496 ? -35.911 -32.923 101.658 1.00 55.53 496 GLU A CA 1
ATOM 4005 C C . GLU A 1 496 ? -36.857 -32.506 102.797 1.00 55.53 496 GLU A C 1
ATOM 4007 O O . GLU A 1 496 ? -37.164 -33.299 103.689 1.00 55.53 496 GLU A O 1
ATOM 4012 N N . GLY A 1 497 ? -37.441 -31.303 102.706 1.00 52.81 497 GLY A N 1
ATOM 4013 C CA . GLY A 1 497 ? -38.466 -30.815 103.632 1.00 52.81 497 GLY A CA 1
ATOM 4014 C C . GLY A 1 497 ? -39.756 -31.651 103.703 1.00 52.81 497 GLY A C 1
ATOM 4015 O O . GLY A 1 497 ? -40.542 -31.451 104.627 1.00 52.81 497 GLY A O 1
ATOM 4016 N N . LYS A 1 498 ? -39.981 -32.594 102.775 1.00 49.25 498 LYS A N 1
ATOM 4017 C CA . LYS A 1 498 ? -41.134 -33.515 102.774 1.00 49.25 498 LYS A CA 1
ATOM 4018 C C . LYS A 1 498 ? -40.822 -34.938 103.242 1.00 49.25 498 LYS A C 1
ATOM 4020 O O . LYS A 1 498 ? -41.764 -35.679 103.494 1.00 49.25 498 LYS A O 1
ATOM 4025 N N . GLN A 1 499 ? -39.556 -35.327 103.408 1.00 45.00 499 GLN A N 1
ATOM 4026 C CA . GLN A 1 499 ? -39.204 -36.685 103.858 1.00 45.00 499 GLN A CA 1
ATOM 4027 C C . GLN A 1 499 ? -39.291 -36.891 105.384 1.00 45.00 499 GLN A C 1
ATOM 4029 O O . GLN A 1 499 ? -39.139 -38.011 105.860 1.00 45.00 499 GLN A O 1
ATOM 4034 N N . ASN A 1 500 ? -39.604 -35.845 106.158 1.00 42.78 500 ASN A N 1
ATOM 4035 C CA . ASN A 1 500 ? -39.776 -35.922 107.617 1.00 42.78 500 ASN A CA 1
ATOM 4036 C C . ASN A 1 500 ? -41.210 -36.274 108.078 1.00 42.78 500 ASN A C 1
ATOM 4038 O O . ASN A 1 500 ? -41.546 -36.090 109.248 1.00 42.78 500 ASN A O 1
ATOM 4042 N N . SER A 1 501 ? -42.062 -36.794 107.189 1.00 40.94 501 SER A N 1
ATOM 4043 C CA . SER A 1 501 ? -43.372 -37.354 107.545 1.00 40.94 501 SER A CA 1
ATOM 4044 C C . SER A 1 501 ? -43.722 -38.564 106.679 1.00 40.94 501 SER A C 1
ATOM 4046 O O . SER A 1 501 ? -43.521 -38.523 105.472 1.00 40.94 501 SER A O 1
ATOM 4048 N N . GLU A 1 502 ? -44.321 -39.577 107.311 1.00 36.00 502 GLU A N 1
ATOM 4049 C CA . GLU A 1 502 ? -44.863 -40.808 106.704 1.00 36.00 502 GLU A CA 1
ATOM 4050 C C . GLU A 1 502 ? -43.827 -41.841 106.222 1.00 36.00 502 GLU A C 1
ATOM 4052 O O . GLU A 1 502 ? -43.582 -42.071 105.042 1.00 36.00 502 GLU A O 1
ATOM 4057 N N . ASN A 1 503 ? -43.288 -42.556 107.212 1.00 36.72 503 ASN A N 1
ATOM 4058 C CA . ASN A 1 503 ? -42.676 -43.872 107.055 1.00 36.72 503 ASN A CA 1
ATOM 4059 C C . ASN A 1 503 ? -43.706 -44.895 106.529 1.00 36.72 503 ASN A C 1
ATOM 4061 O O . ASN A 1 503 ? -44.573 -45.322 107.293 1.00 36.72 503 ASN A O 1
ATOM 4065 N N . TYR A 1 504 ? -43.574 -45.330 105.273 1.00 36.41 504 TYR A N 1
ATOM 4066 C CA . TYR A 1 504 ? -44.158 -46.583 104.787 1.00 36.41 504 TYR A CA 1
ATOM 4067 C C . TYR A 1 504 ? -43.202 -47.316 103.843 1.00 36.41 504 TYR A C 1
ATOM 4069 O O . TYR A 1 504 ? -42.540 -46.716 103.000 1.00 36.41 504 TYR A O 1
ATOM 4077 N N . GLN A 1 505 ? -43.150 -48.636 104.006 1.00 35.59 505 GLN A N 1
ATOM 4078 C CA . GLN A 1 505 ? -42.213 -49.537 103.347 1.00 35.59 505 GLN A CA 1
ATOM 4079 C C . GLN A 1 505 ? -42.996 -50.565 102.524 1.00 35.59 505 GLN A C 1
ATOM 4081 O O . GLN A 1 505 ? -43.706 -51.391 103.094 1.00 35.59 505 GLN A O 1
ATOM 4086 N N . SER A 1 506 ? -42.846 -50.547 101.199 1.00 34.56 506 SER A N 1
ATOM 4087 C CA . SER A 1 506 ? -43.238 -51.668 100.338 1.00 34.56 506 SER A CA 1
ATOM 4088 C C . SER A 1 506 ? -42.433 -51.685 99.044 1.00 34.56 506 SER A C 1
ATOM 4090 O O . SER A 1 506 ? -42.187 -50.645 98.438 1.00 34.56 506 SER A O 1
ATOM 4092 N N . ASP A 1 507 ? -42.068 -52.892 98.643 1.00 36.50 507 ASP A N 1
ATOM 4093 C CA . ASP A 1 507 ? -41.208 -53.258 97.526 1.00 36.50 507 ASP A CA 1
ATOM 4094 C C . ASP A 1 507 ? -41.446 -52.526 96.198 1.00 36.50 507 ASP A C 1
ATOM 4096 O O . ASP A 1 507 ? -42.550 -52.519 95.655 1.00 36.50 507 ASP A O 1
ATOM 4100 N N . LEU A 1 508 ? -40.344 -52.080 95.591 1.00 32.88 508 LEU A N 1
ATOM 4101 C CA . LEU A 1 508 ? -39.981 -52.514 94.240 1.00 32.88 508 LEU A CA 1
ATOM 4102 C C . LEU A 1 508 ? -38.461 -52.399 94.067 1.00 32.88 508 LEU A C 1
ATOM 4104 O O . LEU A 1 508 ? -37.898 -51.308 94.020 1.00 32.88 508 LEU A O 1
ATOM 4108 N N . SER A 1 509 ? -37.794 -53.551 94.017 1.00 34.03 509 SER A N 1
ATOM 4109 C CA . SER A 1 509 ? -36.389 -53.677 93.619 1.00 34.03 509 SER A CA 1
ATOM 4110 C C . SER A 1 509 ? -36.316 -54.325 92.233 1.00 34.03 509 SER A C 1
ATOM 4112 O O . SER A 1 509 ? -37.270 -54.983 91.823 1.00 34.03 509 SER A O 1
ATOM 4114 N N . GLN A 1 510 ? -35.178 -54.151 91.545 1.00 33.62 510 GLN A N 1
ATOM 4115 C CA . GLN A 1 510 ? -35.007 -54.216 90.078 1.00 33.62 510 GLN A CA 1
ATOM 4116 C C . GLN A 1 510 ? -35.497 -52.917 89.393 1.00 33.62 510 GLN A C 1
ATOM 4118 O O . GLN A 1 510 ? -36.634 -52.510 89.590 1.00 33.62 510 GLN A O 1
ATOM 4123 N N . SER A 1 511 ? -34.697 -52.206 88.592 1.00 30.19 511 SER A N 1
ATOM 4124 C CA . SER A 1 511 ? -33.336 -52.475 88.085 1.00 30.19 511 SER A CA 1
ATOM 4125 C C . SER A 1 511 ? -32.318 -51.409 88.521 1.00 30.19 511 SER A C 1
ATOM 4127 O O . SER A 1 511 ? -32.518 -50.230 88.241 1.00 30.19 511 SER A O 1
ATOM 4129 N N . ASN A 1 512 ? -31.196 -51.835 89.111 1.00 32.97 512 ASN A N 1
ATOM 4130 C CA . ASN A 1 512 ? -29.987 -51.015 89.238 1.00 32.97 512 ASN A CA 1
ATOM 4131 C C . ASN A 1 512 ? -28.975 -51.455 88.176 1.00 32.97 512 ASN A C 1
ATOM 4133 O O . ASN A 1 512 ? -28.375 -52.515 88.326 1.00 32.97 512 ASN A O 1
ATOM 4137 N N . GLU A 1 513 ? -28.762 -50.621 87.164 1.00 36.09 513 GLU A N 1
ATOM 4138 C CA . GLU A 1 513 ? -27.522 -50.527 86.386 1.00 36.09 513 GLU A CA 1
ATOM 4139 C C . GLU A 1 513 ? -27.454 -49.111 85.766 1.00 36.09 513 GLU A C 1
ATOM 4141 O O . GLU A 1 513 ? -28.454 -48.393 85.746 1.00 36.09 513 GLU A O 1
ATOM 4146 N N . ASP A 1 514 ? -26.266 -48.684 85.332 1.00 37.16 514 ASP A N 1
ATOM 4147 C CA . ASP A 1 514 ? -26.011 -47.439 84.582 1.00 37.16 514 ASP A CA 1
ATOM 4148 C C . ASP A 1 514 ? -26.256 -46.061 85.249 1.00 37.16 514 ASP A C 1
ATOM 4150 O O . ASP A 1 514 ? -26.613 -45.091 84.580 1.00 37.16 514 ASP A O 1
ATOM 4154 N N . ILE A 1 515 ? -25.870 -45.895 86.525 1.00 45.25 515 ILE A N 1
ATOM 4155 C CA . ILE A 1 515 ? -25.251 -44.627 86.981 1.00 45.25 515 ILE A CA 1
ATOM 4156 C C . ILE A 1 515 ? -23.992 -44.911 87.819 1.00 45.25 515 ILE A C 1
ATOM 4158 O O . ILE A 1 515 ? -24.059 -44.978 89.039 1.00 45.25 515 ILE A O 1
ATOM 4162 N N . GLU A 1 516 ? -22.850 -45.097 87.145 1.00 38.38 516 GLU A N 1
ATOM 4163 C CA . GLU A 1 516 ? -21.544 -44.457 87.433 1.00 38.38 516 GLU A CA 1
ATOM 4164 C C . GLU A 1 516 ? -20.389 -45.195 86.728 1.00 38.38 516 GLU A C 1
ATOM 4166 O O . GLU A 1 516 ? -19.720 -46.071 87.275 1.00 38.38 516 GLU A O 1
ATOM 4171 N N . ASN A 1 517 ? -20.074 -44.769 85.504 1.00 35.25 517 ASN A N 1
ATOM 4172 C CA . ASN A 1 517 ? -18.710 -44.832 84.983 1.00 35.25 517 ASN A CA 1
ATOM 4173 C C . ASN A 1 517 ? -18.491 -43.681 83.989 1.00 35.25 517 ASN A C 1
ATOM 4175 O O . ASN A 1 517 ? -19.095 -43.680 82.926 1.00 35.25 517 ASN A O 1
ATOM 4179 N N . LYS A 1 518 ? -17.583 -42.757 84.341 1.00 36.22 518 LYS A N 1
ATOM 4180 C CA . LYS A 1 518 ? -16.679 -42.021 83.426 1.00 36.22 518 LYS A CA 1
ATOM 4181 C C . LYS A 1 518 ? -17.366 -41.373 82.200 1.00 36.22 518 LYS A C 1
ATOM 4183 O O . LYS A 1 518 ? -17.628 -42.020 81.199 1.00 36.22 518 LYS A O 1
ATOM 4188 N N . LEU A 1 519 ? -17.663 -40.071 82.181 1.00 45.19 519 LEU A N 1
ATOM 4189 C CA . LEU A 1 519 ? -16.699 -38.961 82.295 1.00 45.19 519 LEU A CA 1
ATOM 4190 C C . LEU A 1 519 ? -15.454 -39.228 81.419 1.00 45.19 519 LEU A C 1
ATOM 4192 O O . LEU A 1 519 ? -14.636 -40.068 81.774 1.00 45.19 519 LEU A O 1
ATOM 4196 N N . LEU A 1 520 ? -15.334 -38.479 80.309 1.00 40.28 520 LEU A N 1
ATOM 4197 C CA . LEU A 1 520 ? -14.513 -38.722 79.098 1.00 40.28 520 LEU A CA 1
ATOM 4198 C C . LEU A 1 520 ? -15.140 -39.675 78.060 1.00 40.28 520 LEU A C 1
ATOM 4200 O O . LEU A 1 520 ? -14.948 -40.882 78.117 1.00 40.28 520 LEU A O 1
ATOM 4204 N N . ILE A 1 521 ? -15.752 -39.091 77.023 1.00 32.22 521 ILE A N 1
ATOM 4205 C CA . ILE A 1 521 ? -15.357 -39.272 75.610 1.00 32.22 521 ILE A CA 1
ATOM 4206 C C . ILE A 1 521 ? -15.940 -38.107 74.788 1.00 32.22 521 ILE A C 1
ATOM 4208 O O . ILE A 1 521 ? -17.011 -37.585 75.093 1.00 32.22 521 ILE A O 1
ATOM 4212 N N . SER A 1 522 ? -15.196 -37.653 73.780 1.00 30.72 522 SER A N 1
ATOM 4213 C CA . SER A 1 522 ? -15.550 -36.509 72.929 1.00 30.72 522 SER A CA 1
ATOM 4214 C C . SER A 1 522 ? -16.807 -36.763 72.081 1.00 30.72 522 SER A C 1
ATOM 4216 O O . SER A 1 522 ? -17.031 -37.904 71.669 1.00 30.72 522 SER A O 1
ATOM 4218 N N . PRO A 1 523 ? -17.577 -35.721 71.702 1.00 35.28 523 PRO A N 1
ATOM 4219 C CA . PRO A 1 523 ? -18.601 -35.854 70.670 1.00 35.28 523 PRO A CA 1
ATOM 4220 C C . PRO A 1 523 ? -17.925 -36.200 69.338 1.00 35.28 523 PRO A C 1
ATOM 4222 O O . PRO A 1 523 ? -17.311 -35.352 68.688 1.00 35.28 523 PRO A O 1
ATOM 4225 N N . SER A 1 524 ? -17.994 -37.471 68.946 1.00 30.08 524 SER A N 1
ATOM 4226 C CA . SER A 1 524 ? -17.424 -37.920 67.681 1.00 30.08 524 SER A CA 1
ATOM 4227 C C . SER A 1 524 ? -18.230 -37.338 66.520 1.00 30.08 524 SER A C 1
ATOM 4229 O O . SER A 1 524 ? -19.431 -37.572 66.385 1.00 30.08 524 SER A O 1
ATOM 4231 N N . PHE A 1 525 ? -17.557 -36.573 65.657 1.00 31.47 525 PHE A N 1
ATOM 4232 C CA . PHE A 1 525 ? -18.112 -36.166 64.371 1.00 31.47 525 PHE A CA 1
ATOM 4233 C C . PHE A 1 525 ? -18.287 -37.415 63.499 1.00 31.47 525 PHE A C 1
ATOM 4235 O O . PHE A 1 525 ? -17.399 -37.786 62.729 1.00 31.47 525 PHE A O 1
ATOM 4242 N N . GLN A 1 526 ? -19.457 -38.053 63.585 1.00 33.25 526 GLN A N 1
ATOM 4243 C CA . GLN A 1 526 ? -19.928 -38.891 62.493 1.00 33.25 526 GLN A CA 1
ATOM 4244 C C . GLN A 1 526 ? -20.107 -37.987 61.274 1.00 33.25 526 GLN A C 1
ATOM 4246 O O . GLN A 1 526 ? -21.115 -37.291 61.133 1.00 33.25 526 GLN A O 1
ATOM 4251 N N . LYS A 1 527 ? -19.112 -38.004 60.381 1.00 37.28 527 LYS A N 1
ATOM 4252 C CA . LYS A 1 527 ? -19.304 -37.577 59.000 1.00 37.28 527 LYS A CA 1
ATOM 4253 C C . LYS A 1 527 ? -20.429 -38.432 58.425 1.00 37.28 527 LYS A C 1
ATOM 4255 O O . LYS A 1 527 ? -20.207 -39.565 58.013 1.00 37.28 527 LYS A O 1
ATOM 4260 N N . LYS A 1 528 ? -21.642 -37.880 58.378 1.00 35.06 528 LYS A N 1
ATOM 4261 C CA . LYS A 1 528 ? -22.556 -38.248 57.302 1.00 35.06 528 LYS A CA 1
ATOM 4262 C C . LYS A 1 528 ? -21.839 -37.859 56.022 1.00 35.06 528 LYS A C 1
ATOM 4264 O O . LYS A 1 528 ? -21.463 -36.695 55.880 1.00 35.06 528 LYS A O 1
ATOM 4269 N N . ASP A 1 529 ? -21.629 -38.820 55.130 1.00 36.44 529 ASP A N 1
ATOM 4270 C CA . ASP A 1 529 ? -21.131 -38.526 53.795 1.00 36.44 529 ASP A CA 1
ATOM 4271 C C . ASP A 1 529 ? -22.194 -37.723 53.053 1.00 36.44 529 ASP A C 1
ATOM 4273 O O . ASP A 1 529 ? -23.082 -38.249 52.381 1.00 36.44 529 ASP A O 1
ATOM 4277 N N . THR A 1 530 ? -22.101 -36.404 53.194 1.00 38.72 530 THR A N 1
ATOM 4278 C CA . THR A 1 530 ? -22.763 -35.450 52.321 1.00 38.72 530 THR A CA 1
ATOM 4279 C C . THR A 1 530 ? -22.058 -35.548 50.975 1.00 38.72 530 THR A C 1
ATOM 4281 O O . THR A 1 530 ? -21.202 -34.727 50.650 1.00 38.72 530 THR A O 1
ATOM 4284 N N . THR A 1 531 ? -22.374 -36.598 50.208 1.00 38.28 531 THR A N 1
ATOM 4285 C CA . THR A 1 531 ? -21.948 -36.749 48.818 1.00 38.28 531 THR A CA 1
ATOM 4286 C C . THR A 1 531 ? -22.529 -35.576 48.045 1.00 38.28 531 THR A C 1
ATOM 4288 O O . THR A 1 531 ? -23.680 -35.605 47.605 1.00 38.28 531 THR A O 1
ATOM 4291 N N . LEU A 1 532 ? -21.746 -34.502 47.960 1.00 39.62 532 LEU A N 1
ATOM 4292 C CA . LEU A 1 532 ? -22.163 -33.255 47.354 1.00 39.62 532 LEU A CA 1
ATOM 4293 C C . LEU A 1 532 ? -22.455 -33.550 45.883 1.00 39.62 532 LEU A C 1
ATOM 4295 O O . LEU A 1 532 ? -21.541 -33.810 45.100 1.00 39.62 532 LEU A O 1
ATOM 4299 N N . LYS A 1 533 ? -23.739 -33.547 45.510 1.00 44.25 533 LYS A N 1
ATOM 4300 C CA . LYS A 1 533 ? -24.155 -33.608 44.109 1.00 44.25 533 LYS A CA 1
ATOM 4301 C C . LYS A 1 533 ? -23.795 -32.279 43.451 1.00 44.25 533 LYS A C 1
ATOM 4303 O O . LYS A 1 533 ? -24.653 -31.419 43.279 1.00 44.25 533 LYS A O 1
ATOM 4308 N N . MET A 1 534 ? -22.515 -32.122 43.117 1.00 41.47 534 MET A N 1
ATOM 4309 C CA . MET A 1 534 ? -22.056 -31.097 42.189 1.00 41.47 534 MET A CA 1
ATOM 4310 C C . MET A 1 534 ? -22.901 -31.199 40.923 1.00 41.47 534 MET A C 1
ATOM 4312 O O . MET A 1 534 ? -23.033 -32.285 40.347 1.00 41.47 534 MET A O 1
ATOM 4316 N N . TYR A 1 535 ? -23.468 -30.077 40.495 1.00 58.31 535 TYR A N 1
ATOM 4317 C CA . TYR A 1 535 ? -24.120 -30.012 39.195 1.00 58.31 535 TYR A CA 1
ATOM 4318 C C . TYR A 1 535 ? -23.064 -30.216 38.092 1.00 58.31 535 TYR A C 1
ATOM 4320 O O . TYR A 1 535 ? -21.906 -29.839 38.297 1.00 58.31 535 TYR A O 1
ATOM 4328 N N . PRO A 1 536 ? -23.419 -30.804 36.930 1.00 55.59 536 PRO A N 1
ATOM 4329 C CA . PRO A 1 536 ? -22.447 -31.135 35.885 1.00 55.59 536 PRO A CA 1
ATOM 4330 C C . PRO A 1 536 ? -21.541 -29.961 35.491 1.00 55.59 536 PRO A C 1
ATOM 4332 O O . PRO A 1 536 ? -20.334 -30.143 35.381 1.00 55.59 536 PRO A O 1
ATOM 4335 N N . GLN A 1 537 ? -22.103 -28.751 35.409 1.00 51.91 537 GLN A N 1
ATOM 4336 C CA . GLN A 1 537 ? -21.390 -27.514 35.069 1.00 51.91 537 GLN A CA 1
ATOM 4337 C C . GLN A 1 537 ? -20.225 -27.208 36.028 1.00 51.91 537 GLN A C 1
ATOM 4339 O O . GLN A 1 537 ? -19.115 -26.979 35.568 1.00 51.91 537 GLN A O 1
ATOM 4344 N N . GLN A 1 538 ? -20.409 -27.338 37.347 1.00 54.12 538 GLN A N 1
ATOM 4345 C CA . GLN A 1 538 ? -19.324 -27.129 38.325 1.00 54.12 538 GLN A CA 1
ATOM 4346 C C . GLN A 1 538 ? -18.212 -28.182 38.215 1.00 54.12 538 GLN A C 1
ATOM 4348 O O . GLN A 1 538 ? -17.060 -27.939 38.574 1.00 54.12 538 GLN A O 1
ATOM 4353 N N . LYS A 1 539 ? -18.548 -29.382 37.725 1.00 63.25 539 LYS A N 1
ATOM 4354 C CA . LYS A 1 539 ? -17.561 -30.429 37.447 1.00 63.25 539 LYS A CA 1
ATOM 4355 C C . LYS A 1 539 ? -16.797 -30.153 36.148 1.00 63.25 539 LYS A C 1
ATOM 4357 O O . LYS A 1 539 ? -15.630 -30.518 36.066 1.00 63.25 539 LYS A O 1
ATOM 4362 N N . GLU A 1 540 ? -17.433 -29.501 35.177 1.00 66.06 540 GLU A N 1
ATOM 4363 C CA . GLU A 1 540 ? -16.831 -29.014 33.931 1.00 66.06 540 GLU A CA 1
ATOM 4364 C C . GLU A 1 540 ? -15.862 -27.847 34.206 1.00 66.06 540 GLU A C 1
ATOM 4366 O O . GLU A 1 540 ? -14.701 -27.914 33.813 1.00 66.06 540 GLU A O 1
ATOM 4371 N N . GLU A 1 541 ? -16.293 -26.840 34.977 1.00 67.38 541 GLU A N 1
ATOM 4372 C CA . GLU A 1 541 ? -15.493 -25.672 35.387 1.00 67.38 541 GLU A CA 1
ATOM 4373 C C . GLU A 1 541 ? -14.198 -26.073 36.106 1.00 67.38 541 GLU A C 1
ATOM 4375 O O . GLU A 1 541 ? -13.118 -25.614 35.740 1.00 67.38 541 GLU A O 1
ATOM 4380 N N . ILE A 1 542 ? -14.273 -26.991 37.076 1.00 72.19 542 ILE A N 1
ATOM 4381 C CA . ILE A 1 542 ? -13.084 -27.503 37.781 1.00 72.19 542 ILE A CA 1
ATOM 4382 C C . ILE A 1 542 ? -12.157 -28.289 36.834 1.00 72.19 542 ILE A C 1
ATOM 4384 O O . ILE A 1 542 ? -10.937 -28.244 36.992 1.00 72.19 542 ILE A O 1
ATOM 4388 N N . ASN A 1 543 ? -12.702 -28.966 35.819 1.00 69.94 543 ASN A N 1
ATOM 4389 C CA . ASN A 1 543 ? -11.907 -29.662 34.801 1.00 69.94 543 ASN A CA 1
ATOM 4390 C C . ASN A 1 543 ? -11.204 -28.677 33.846 1.00 69.94 543 ASN A C 1
ATOM 4392 O O . ASN A 1 543 ? -10.076 -28.926 33.421 1.00 69.94 543 ASN A O 1
ATOM 4396 N N . ILE A 1 544 ? -11.858 -27.557 33.521 1.00 71.81 544 ILE A N 1
ATOM 4397 C CA . ILE A 1 544 ? -11.293 -26.461 32.721 1.00 71.81 544 ILE A CA 1
ATOM 4398 C C . ILE A 1 544 ? -10.186 -25.754 33.509 1.00 71.81 544 ILE A C 1
ATOM 4400 O O . ILE A 1 544 ? -9.090 -25.588 32.979 1.00 71.81 544 ILE A O 1
ATOM 4404 N N . LEU A 1 545 ? -10.423 -25.424 34.784 1.00 69.19 545 LEU A N 1
ATOM 4405 C CA . LEU A 1 545 ? -9.416 -24.834 35.672 1.00 69.19 545 LEU A CA 1
ATOM 4406 C C . LEU A 1 545 ? -8.179 -25.732 35.795 1.00 69.19 545 LEU A C 1
ATOM 4408 O O . LEU A 1 545 ? -7.073 -25.255 35.548 1.00 69.19 545 LEU A O 1
ATOM 4412 N N . LYS A 1 546 ? -8.357 -27.041 36.028 1.00 74.69 546 LYS A N 1
ATOM 4413 C CA . LYS A 1 546 ? -7.240 -28.000 36.003 1.00 74.69 546 LYS A CA 1
ATOM 4414 C C . LYS A 1 546 ? -6.496 -28.024 34.670 1.00 74.69 546 LYS A C 1
ATOM 4416 O O . LYS A 1 546 ? -5.272 -28.023 34.667 1.00 74.69 546 LYS A O 1
ATOM 4421 N N . LYS A 1 547 ? -7.201 -27.992 33.534 1.00 72.44 547 LYS A N 1
ATOM 4422 C CA . LYS A 1 547 ? -6.562 -27.899 32.207 1.00 72.44 547 LYS A CA 1
ATOM 4423 C C . LYS A 1 547 ? -5.792 -26.595 31.994 1.00 72.44 547 LYS A C 1
ATOM 4425 O O . LYS A 1 547 ? -4.864 -26.582 31.189 1.00 72.44 547 LYS A O 1
ATOM 4430 N N . CYS A 1 548 ? -6.166 -25.512 32.668 1.00 65.38 548 CYS A N 1
ATOM 4431 C CA . CYS A 1 548 ? -5.433 -24.250 32.641 1.00 65.38 548 CYS A CA 1
ATOM 4432 C C . CYS A 1 548 ? -4.214 -24.268 33.577 1.00 65.38 548 CYS A C 1
ATOM 4434 O O . CYS A 1 548 ? -3.174 -23.731 33.205 1.00 65.38 548 CYS A O 1
ATOM 4436 N N . GLU A 1 549 ? -4.290 -24.933 34.733 1.00 70.88 549 GLU A N 1
ATOM 4437 C CA . GLU A 1 549 ? -3.123 -25.192 35.591 1.00 70.88 549 GLU A CA 1
ATOM 4438 C C . GLU A 1 549 ? -2.118 -26.129 34.897 1.00 70.88 549 GLU A C 1
ATOM 4440 O O . GLU A 1 549 ? -0.959 -25.758 34.749 1.00 70.88 549 GLU A O 1
ATOM 4445 N N . GLU A 1 550 ? -2.564 -27.256 34.329 1.00 68.12 550 GLU A N 1
ATOM 4446 C CA . GLU A 1 550 ? -1.732 -28.188 33.540 1.00 68.12 550 GLU A CA 1
ATOM 4447 C C . GLU A 1 550 ? -1.123 -27.558 32.268 1.00 68.12 550 GLU A C 1
ATOM 4449 O O . GLU A 1 550 ? -0.181 -28.108 31.693 1.00 68.12 550 GLU A O 1
ATOM 4454 N N . ARG A 1 551 ? -1.659 -26.421 31.798 1.00 61.66 551 ARG A N 1
ATOM 4455 C CA . ARG A 1 551 ? -1.054 -25.604 30.730 1.00 61.66 551 ARG A CA 1
ATOM 4456 C C . ARG A 1 551 ? 0.016 -24.673 31.286 1.00 61.66 551 ARG A C 1
ATOM 4458 O O . ARG A 1 551 ? 1.145 -24.739 30.813 1.00 61.66 551 ARG A O 1
ATOM 4465 N N . LYS A 1 552 ? -0.296 -23.900 32.331 1.00 59.69 552 LYS A N 1
ATOM 4466 C CA . LYS A 1 552 ? 0.674 -23.010 32.994 1.00 59.69 552 LYS A CA 1
ATOM 4467 C C . LYS A 1 552 ? 1.882 -23.765 33.547 1.00 59.69 552 LYS A C 1
ATOM 4469 O O . LYS A 1 552 ? 2.999 -23.277 33.446 1.00 59.69 552 LYS A O 1
ATOM 4474 N N . GLU A 1 553 ? 1.680 -24.965 34.086 1.00 55.56 553 GLU A N 1
ATOM 4475 C CA . GLU A 1 553 ? 2.761 -25.812 34.602 1.00 55.56 553 GLU A CA 1
ATOM 4476 C C . GLU A 1 553 ? 3.639 -26.389 33.474 1.00 55.56 553 GLU A C 1
ATOM 4478 O O . GLU A 1 553 ? 4.823 -26.625 33.687 1.00 55.56 553 GLU A O 1
ATOM 4483 N N . LYS A 1 554 ? 3.108 -26.532 32.249 1.00 55.62 554 LYS A N 1
ATOM 4484 C CA . LYS A 1 554 ? 3.899 -26.879 31.052 1.00 55.62 554 LYS A CA 1
ATOM 4485 C C . LYS A 1 554 ? 4.622 -25.678 30.446 1.00 55.62 554 LYS A C 1
ATOM 4487 O O . LYS A 1 554 ? 5.776 -25.813 30.062 1.00 55.62 554 LYS A O 1
ATOM 4492 N N . GLU A 1 555 ? 3.985 -24.511 30.405 1.00 49.62 555 GLU A N 1
ATOM 4493 C CA . GLU A 1 555 ? 4.622 -23.258 29.968 1.00 49.62 555 GLU A CA 1
ATOM 4494 C C . GLU A 1 555 ? 5.739 -22.818 30.932 1.00 49.62 555 GLU A C 1
ATOM 4496 O O . GLU A 1 555 ? 6.731 -22.239 30.503 1.00 49.62 555 GLU A O 1
ATOM 4501 N N . ALA A 1 556 ? 5.640 -23.165 32.220 1.00 48.12 556 ALA A N 1
ATOM 4502 C CA . ALA A 1 556 ? 6.690 -22.937 33.216 1.00 48.12 556 ALA A CA 1
ATOM 4503 C C . ALA A 1 556 ? 7.878 -23.925 33.141 1.00 48.12 556 ALA A C 1
ATOM 4505 O O . ALA A 1 556 ? 8.849 -23.745 33.879 1.00 48.12 556 ALA A O 1
ATOM 4506 N N . LEU A 1 557 ? 7.815 -24.963 32.294 1.00 46.03 557 LEU A N 1
ATOM 4507 C CA . LEU A 1 557 ? 8.797 -26.059 32.245 1.00 46.03 557 LEU A CA 1
ATOM 4508 C C . LEU A 1 557 ? 9.682 -26.090 30.984 1.00 46.03 557 LEU A C 1
ATOM 4510 O O . LEU A 1 557 ? 10.598 -26.907 30.928 1.00 46.03 557 LEU A O 1
ATOM 4514 N N . GLU A 1 558 ? 9.492 -25.171 30.031 1.00 51.12 558 GLU A N 1
ATOM 4515 C CA . GLU A 1 558 ? 10.472 -24.885 28.967 1.00 51.12 558 GLU A CA 1
ATOM 4516 C C . GLU A 1 558 ? 10.928 -23.411 28.982 1.00 51.12 558 GLU A C 1
ATOM 4518 O O . GLU A 1 558 ? 10.424 -22.587 28.219 1.00 51.12 558 GLU A O 1
ATOM 4523 N N . PRO A 1 559 ? 11.940 -23.065 29.798 1.00 41.06 559 PRO A N 1
ATOM 4524 C CA . PRO A 1 559 ? 12.713 -21.837 29.656 1.00 41.06 559 PRO A CA 1
ATOM 4525 C C . PRO A 1 559 ? 13.922 -22.010 28.709 1.00 41.06 559 PRO A C 1
ATOM 4527 O O . PRO A 1 559 ? 14.917 -21.305 28.865 1.00 41.06 559 PRO A O 1
ATOM 4530 N N . GLU A 1 560 ? 13.869 -22.929 27.732 1.00 49.56 560 GLU A N 1
ATOM 4531 C CA . GLU A 1 560 ? 14.839 -22.923 26.626 1.00 49.56 560 GLU A CA 1
ATOM 4532 C C . GLU A 1 560 ? 14.579 -21.692 25.759 1.00 49.56 560 GLU A C 1
ATOM 4534 O O . GLU A 1 560 ? 13.542 -21.574 25.096 1.00 49.56 560 GLU A O 1
ATOM 4539 N N . THR A 1 561 ? 15.527 -20.760 25.769 1.00 60.94 561 THR A N 1
ATOM 4540 C CA . THR A 1 561 ? 15.406 -19.527 24.993 1.00 60.94 561 THR A CA 1
ATOM 4541 C C . THR A 1 561 ? 15.368 -19.832 23.493 1.00 60.94 561 THR A C 1
ATOM 4543 O O . THR A 1 561 ? 16.039 -20.742 22.999 1.00 60.94 561 THR A O 1
ATOM 4546 N N . LEU A 1 562 ? 14.611 -19.036 22.727 1.00 57.06 562 LEU A N 1
ATOM 4547 C CA . LEU A 1 562 ? 14.605 -19.129 21.257 1.00 57.06 562 LEU A CA 1
ATOM 4548 C C . LEU A 1 562 ? 16.020 -18.992 20.665 1.00 57.06 562 LEU A C 1
ATOM 4550 O O . LEU A 1 562 ? 16.311 -19.578 19.627 1.00 57.06 562 LEU A O 1
ATOM 4554 N N . GLU A 1 563 ? 16.900 -18.267 21.356 1.00 59.47 563 GLU A N 1
ATOM 4555 C CA . GLU A 1 563 ? 18.309 -18.070 21.018 1.00 59.47 563 GLU A CA 1
ATOM 4556 C C . GLU A 1 563 ? 19.136 -19.369 21.132 1.00 59.47 563 GLU A C 1
ATOM 4558 O O . GLU A 1 563 ? 19.934 -19.668 20.240 1.00 59.47 563 GLU A O 1
ATOM 4563 N N . GLU A 1 564 ? 18.891 -20.210 22.145 1.00 61.31 564 GLU A N 1
ATOM 4564 C CA . GLU A 1 564 ? 19.516 -21.538 22.253 1.00 61.31 564 GLU A CA 1
ATOM 4565 C C . GLU A 1 564 ? 19.005 -22.513 21.189 1.00 61.31 564 GLU A C 1
ATOM 4567 O O . GLU A 1 564 ? 19.816 -23.183 20.546 1.00 61.31 564 GLU A O 1
ATOM 4572 N N . LYS A 1 565 ? 17.693 -22.540 20.917 1.00 72.56 565 LYS A N 1
ATOM 4573 C CA . LYS A 1 565 ? 17.124 -23.387 19.850 1.00 72.56 565 LYS A CA 1
ATOM 4574 C C . LYS A 1 565 ? 17.648 -22.992 18.462 1.00 72.56 565 LYS A C 1
ATOM 4576 O O . LYS A 1 565 ? 17.979 -23.868 17.662 1.00 72.56 565 LYS A O 1
ATOM 4581 N N . LEU A 1 566 ? 17.823 -21.693 18.197 1.00 69.56 566 LEU A N 1
ATOM 4582 C CA . LEU A 1 566 ? 18.456 -21.205 16.965 1.00 69.56 566 LEU A CA 1
ATOM 4583 C C . LEU A 1 566 ? 19.953 -21.572 16.900 1.00 69.56 566 LEU A C 1
ATOM 4585 O O . LEU A 1 566 ? 20.461 -21.931 15.837 1.00 69.56 566 LEU A O 1
ATOM 4589 N N . SER A 1 567 ? 20.655 -21.520 18.037 1.00 73.12 567 SER A N 1
ATOM 4590 C CA . SER A 1 567 ? 22.067 -21.906 18.167 1.00 73.12 567 SER A CA 1
ATOM 4591 C C . SER A 1 567 ? 22.285 -23.403 17.911 1.00 73.12 567 SER A C 1
ATOM 4593 O O . SER A 1 567 ? 23.194 -23.774 17.166 1.00 73.12 567 SER A O 1
ATOM 4595 N N . GLU A 1 568 ? 21.429 -24.273 18.454 1.00 76.19 568 GLU A N 1
ATOM 4596 C CA . GLU A 1 568 ? 21.409 -25.713 18.157 1.00 76.19 568 GLU A CA 1
ATOM 4597 C C . GLU A 1 568 ? 21.156 -25.991 16.667 1.00 76.19 568 GLU A C 1
ATOM 4599 O O . GLU A 1 568 ? 21.919 -26.733 16.039 1.00 76.19 568 GLU A O 1
ATOM 4604 N N . GLU A 1 569 ? 20.144 -25.360 16.057 1.00 76.62 569 GLU A N 1
ATOM 4605 C CA . GLU A 1 569 ? 19.836 -25.586 14.638 1.00 76.62 569 GLU A CA 1
ATOM 4606 C C . GLU A 1 569 ? 20.978 -25.121 13.714 1.00 76.62 569 GLU A C 1
ATOM 4608 O O . GLU A 1 569 ? 21.320 -25.805 12.743 1.00 76.62 569 GLU A O 1
ATOM 4613 N N . LEU A 1 570 ? 21.625 -23.993 14.034 1.00 73.88 570 LEU A N 1
ATOM 4614 C CA . LEU A 1 570 ? 22.787 -23.490 13.297 1.00 73.88 570 LEU A CA 1
ATOM 4615 C C . LEU A 1 570 ? 24.005 -24.419 13.417 1.00 73.88 570 LEU A C 1
ATOM 4617 O O . LEU A 1 570 ? 24.656 -24.681 12.400 1.00 73.88 570 LEU A O 1
ATOM 4621 N N . LYS A 1 571 ? 24.283 -24.983 14.604 1.00 77.88 571 LYS A N 1
ATOM 4622 C CA . LYS A 1 571 ? 25.325 -26.016 14.783 1.00 77.88 571 LYS A CA 1
ATOM 4623 C C . LYS A 1 571 ? 25.020 -27.253 13.933 1.00 77.88 571 LYS A C 1
ATOM 4625 O O . LYS A 1 571 ? 25.889 -27.714 13.194 1.00 77.88 571 LYS A O 1
ATOM 4630 N N . LEU A 1 572 ? 23.783 -27.754 13.972 1.00 74.50 572 LEU A N 1
ATOM 4631 C CA . LEU A 1 572 ? 23.334 -28.908 13.180 1.00 74.50 572 LEU A CA 1
ATOM 4632 C C . LEU A 1 572 ? 23.411 -28.665 11.662 1.00 74.50 572 LEU A C 1
ATOM 4634 O O . LEU A 1 572 ? 23.780 -29.577 10.917 1.00 74.50 572 LEU A O 1
ATOM 4638 N N . LYS A 1 573 ? 23.125 -27.442 11.193 1.00 73.19 573 LYS A N 1
ATOM 4639 C CA . LYS A 1 573 ? 23.323 -27.031 9.789 1.00 73.19 573 LYS A CA 1
ATOM 4640 C C . LYS A 1 573 ? 24.799 -26.971 9.390 1.00 73.19 573 LYS A C 1
ATOM 4642 O O . LYS A 1 573 ? 25.122 -27.378 8.277 1.00 73.19 573 LYS A O 1
ATOM 4647 N N . TYR A 1 574 ? 25.690 -26.508 10.270 1.00 62.72 574 TYR A N 1
ATOM 4648 C CA . TYR A 1 574 ? 27.131 -26.464 9.988 1.00 62.72 574 TYR A CA 1
ATOM 4649 C C . TYR A 1 574 ? 27.789 -27.849 10.005 1.00 62.72 574 TYR A C 1
ATOM 4651 O O . TYR A 1 574 ? 28.587 -28.153 9.121 1.00 62.72 574 TYR A O 1
ATOM 4659 N N . ILE A 1 575 ? 27.414 -28.716 10.952 1.00 68.25 575 ILE A N 1
ATOM 4660 C CA . ILE A 1 575 ? 27.947 -30.086 11.066 1.00 68.25 575 ILE A CA 1
ATOM 4661 C C . ILE A 1 575 ? 27.531 -30.962 9.870 1.00 68.25 575 ILE A C 1
ATOM 4663 O O . ILE A 1 575 ? 28.260 -31.875 9.509 1.00 68.25 575 ILE A O 1
ATOM 4667 N N . LYS A 1 576 ? 26.410 -30.662 9.199 1.00 58.62 576 LYS A N 1
ATOM 4668 C CA . LYS A 1 576 ? 25.995 -31.320 7.942 1.00 58.62 576 LYS A CA 1
ATOM 4669 C C . LYS A 1 576 ? 26.642 -30.746 6.669 1.00 58.62 576 LYS A C 1
ATOM 4671 O O . LYS A 1 576 ? 26.221 -31.109 5.571 1.00 58.62 576 LYS A O 1
ATOM 4676 N N . LYS A 1 577 ? 27.608 -29.828 6.791 1.00 50.47 577 LYS A N 1
ATOM 4677 C CA . LYS A 1 577 ? 28.281 -29.165 5.657 1.00 50.47 577 LYS A CA 1
ATOM 4678 C C . LYS A 1 577 ? 29.794 -29.442 5.590 1.00 50.47 577 LYS A C 1
ATOM 4680 O O . LYS A 1 577 ? 30.489 -28.802 4.802 1.00 50.47 577 LYS A O 1
ATOM 4685 N N . PHE A 1 578 ? 30.258 -30.402 6.389 1.00 45.16 578 PHE A N 1
ATOM 4686 C CA . PHE A 1 578 ? 31.572 -31.047 6.358 1.00 45.16 578 PHE A CA 1
ATOM 4687 C C . PHE A 1 578 ? 31.382 -32.573 6.339 1.00 45.16 578 PHE A C 1
ATOM 4689 O O . PHE A 1 578 ? 32.334 -33.255 5.907 1.00 45.16 578 PHE A O 1
#

Sequence (578 aa):
MKSFHISFIFPGLMDRCQVHLRLHKGLQKGMFHNYLKEATVEKGKLEEKAASLLGTAERLQYELEDSRQAEAAREDTIAVLQTQLAKLESRYTMAQEEICCFRHRAITAEQELEHLREICMNLTKDKSEVYRDLTMYLECSVLSKSKSSENTKIPVNISIDNIHLMLKHLEEEKKVEEEKNRRLVQHLEEVLITNQNMITEREALIAQNIADVRKLQEDTICWKERYEDCAAKLEMMDKKQDPRLLEAQDTIATLKRTIAILQQEKTAHPKYYDVSTSTASPRKFLGSTDSDGIDKSCSEIALGALQNELSACRKLLETYAVEKSENKKNSECSKVSDIEQKLKIEIAKREILENQVKRLLSEVQQRIDTGHLDSIQQKLVKDFVSRKEIEEIKNLHGEALERVRQEVIFESESKLSAKLAEINALIQGQMQEQIKLEKMRENSESSIKQQFENISCTLQTELGKIQSALKEKEAEERLFRSKFGELEIELKKNLEGKQNSENYQSDLSQSNEDIENKLLISPSFQKKDTTLKMYPQQKEEINILKKCEERKEKEALEPETLEEKLSEELKLKYIKKF

pLDDT: mean 72.54, std 20.29, range [30.08, 96.44]

Organism: Nezara viridula (NCBI:txid85310)